Protein AF-J9AW78-F1 (afdb_monomer)

Radius of gyration: 24.23 Å; Cα contacts (8 Å, |Δi|>4): 377; chains: 1; bounding box: 63×55×67 Å

Mean predicted aligned error: 12.78 Å

Nearest PDB structures (foldseek):
  8e0m-assembly1_C  TM=5.587E-01  e=1.098E+00  synthetic construct

pLDDT: mean 70.56, std 17.16, range [26.53, 95.38]

Structure (mmCIF, N/CA/C/O backbone):
data_AF-J9AW78-F1
#
_entry.id   AF-J9AW78-F1
#
loop_
_atom_site.group_PDB
_atom_site.id
_atom_site.type_symbol
_atom_site.label_atom_id
_atom_site.label_alt_id
_atom_site.label_comp_id
_atom_site.label_asym_id
_atom_site.label_entity_id
_atom_site.label_seq_id
_atom_site.pdbx_PDB_ins_code
_atom_site.Cartn_x
_atom_site.Cartn_y
_atom_site.Cartn_z
_atom_site.occupancy
_atom_site.B_iso_or_equiv
_atom_site.auth_seq_id
_atom_site.auth_comp_id
_atom_site.auth_asym_id
_atom_site.auth_atom_id
_atom_site.pdbx_PDB_model_num
ATOM 1 N N . MET A 1 1 ? -1.079 -23.907 28.265 1.00 45.50 1 MET A N 1
ATOM 2 C CA . MET A 1 1 ? -1.602 -24.043 29.647 1.00 45.50 1 MET A CA 1
ATOM 3 C C . MET A 1 1 ? -1.549 -22.721 30.406 1.00 45.50 1 MET A C 1
ATOM 5 O O . MET A 1 1 ? -2.597 -22.287 30.854 1.00 45.50 1 MET A O 1
ATOM 9 N N . LEU A 1 2 ? -0.394 -22.040 30.472 1.00 45.00 2 LEU A N 1
ATOM 10 C CA . LEU A 1 2 ? -0.249 -20.751 31.170 1.00 45.00 2 LEU A CA 1
ATOM 11 C C . LEU A 1 2 ? -1.155 -19.634 30.606 1.00 45.00 2 LEU A C 1
ATOM 13 O O . LEU A 1 2 ? -1.855 -18.984 31.367 1.00 45.00 2 LEU A O 1
ATOM 17 N N . LEU A 1 3 ? -1.219 -19.468 29.276 1.00 50.38 3 LEU A N 1
ATOM 18 C CA . LEU A 1 3 ? -2.076 -18.460 28.624 1.00 50.38 3 LEU A CA 1
ATOM 19 C C . LEU A 1 3 ? -3.571 -18.692 28.917 1.00 50.38 3 LEU A C 1
ATOM 21 O O . LEU A 1 3 ? -4.288 -17.773 29.291 1.00 50.38 3 LEU A O 1
ATOM 25 N N . LYS A 1 4 ? -4.015 -19.957 28.843 1.00 50.75 4 LYS A N 1
ATOM 26 C CA . LYS A 1 4 ? -5.368 -20.379 29.244 1.00 50.75 4 LYS A CA 1
ATOM 27 C C . LYS A 1 4 ? -5.650 -20.073 30.718 1.00 50.75 4 LYS A C 1
ATOM 29 O O . LYS A 1 4 ? -6.736 -19.601 31.017 1.00 50.75 4 LYS A O 1
ATOM 34 N N . ALA A 1 5 ? -4.681 -20.287 31.609 1.00 50.22 5 ALA A N 1
ATOM 35 C CA . ALA A 1 5 ? -4.816 -19.973 33.031 1.00 50.22 5 ALA A CA 1
ATOM 36 C C . ALA A 1 5 ? -4.872 -18.456 33.296 1.00 50.22 5 ALA A C 1
ATOM 38 O O . ALA A 1 5 ? -5.661 -18.015 34.120 1.00 50.22 5 ALA A O 1
ATOM 39 N N . VAL A 1 6 ? -4.104 -17.634 32.573 1.00 55.19 6 VAL A N 1
ATOM 40 C CA . VAL A 1 6 ? -4.175 -16.159 32.666 1.00 55.19 6 VAL A CA 1
ATOM 41 C C . VAL A 1 6 ? -5.542 -15.639 32.194 1.00 55.19 6 VAL A C 1
ATOM 43 O O . VAL A 1 6 ? -6.128 -14.766 32.822 1.00 55.19 6 VAL A O 1
ATOM 46 N N . VAL A 1 7 ? -6.098 -16.229 31.135 1.00 54.81 7 VAL A N 1
ATOM 47 C CA . VAL A 1 7 ? -7.419 -15.890 30.563 1.00 54.81 7 VAL A CA 1
ATOM 48 C C . VAL A 1 7 ? -8.592 -16.374 31.415 1.00 54.81 7 VAL A C 1
ATOM 50 O O . VAL A 1 7 ? -9.668 -15.775 31.388 1.00 54.81 7 VAL A O 1
ATOM 53 N N . GLN A 1 8 ? -8.400 -17.474 32.143 1.00 55.12 8 GLN A N 1
ATOM 54 C CA . GLN A 1 8 ? -9.355 -17.991 33.123 1.00 55.12 8 GLN A CA 1
ATOM 55 C C . GLN A 1 8 ? -9.363 -17.178 34.429 1.00 55.12 8 GLN A C 1
ATOM 57 O O . GLN A 1 8 ? -10.329 -17.289 35.169 1.00 55.12 8 GLN A O 1
ATOM 62 N N . ASN A 1 9 ? -8.342 -16.352 34.683 1.00 55.16 9 ASN A N 1
ATOM 63 C CA . ASN A 1 9 ? -8.192 -15.531 35.892 1.00 55.16 9 ASN A CA 1
ATOM 64 C C . ASN A 1 9 ? -8.525 -14.043 35.648 1.00 55.16 9 ASN A C 1
ATOM 66 O O . ASN A 1 9 ? -7.750 -13.170 36.031 1.00 55.16 9 ASN A O 1
ATOM 70 N N . ASP A 1 10 ? -9.629 -13.742 34.957 1.00 68.00 10 ASP A N 1
ATOM 71 C CA . ASP A 1 10 ? -10.183 -12.381 34.788 1.00 68.00 10 ASP A CA 1
ATOM 72 C C . ASP A 1 10 ? -9.231 -11.313 34.203 1.00 68.00 10 ASP A C 1
ATOM 74 O O . ASP A 1 10 ? -9.549 -10.128 34.170 1.00 68.00 10 ASP A O 1
ATOM 78 N N . PHE A 1 11 ? -8.069 -11.695 33.663 1.00 69.50 11 PHE A N 1
ATOM 79 C CA . PHE A 1 11 ? -7.078 -10.748 33.139 1.00 69.50 11 PHE A CA 1
ATOM 80 C C . PHE A 1 11 ? -7.622 -9.907 31.976 1.00 69.50 11 PHE A C 1
ATOM 82 O O . PHE A 1 11 ? -7.305 -8.727 31.842 1.00 69.50 11 PHE A O 1
ATOM 89 N N . ILE A 1 12 ? -8.488 -10.505 31.154 1.00 68.69 12 ILE A N 1
ATOM 90 C CA . ILE A 1 12 ? -9.188 -9.804 30.073 1.00 68.69 12 ILE A CA 1
ATOM 91 C C . ILE A 1 12 ? -10.171 -8.773 30.643 1.00 68.69 12 ILE A C 1
ATOM 93 O O . ILE A 1 12 ? -10.297 -7.685 30.088 1.00 68.69 12 ILE A O 1
ATOM 97 N N . ASP A 1 13 ? -10.842 -9.092 31.749 1.00 70.25 13 ASP A N 1
ATOM 98 C CA . ASP A 1 13 ? -11.764 -8.184 32.432 1.00 70.25 13 ASP A CA 1
ATOM 99 C C . ASP A 1 13 ? -11.014 -7.033 33.106 1.00 70.25 13 ASP A C 1
ATOM 101 O O . ASP A 1 13 ? -11.439 -5.886 33.003 1.00 70.25 13 ASP A O 1
ATOM 105 N N . ILE A 1 14 ? -9.840 -7.302 33.682 1.00 68.75 14 ILE A N 1
ATOM 106 C CA . ILE A 1 14 ? -8.939 -6.274 34.220 1.00 68.75 14 ILE A CA 1
ATOM 107 C C . ILE A 1 14 ? -8.438 -5.352 33.102 1.00 68.75 14 ILE A C 1
ATOM 109 O O . ILE A 1 14 ? -8.438 -4.134 33.270 1.00 68.75 14 ILE A O 1
ATOM 113 N N . LEU A 1 15 ? -8.042 -5.901 31.949 1.00 69.75 15 LEU A N 1
ATOM 114 C CA . LEU A 1 15 ? -7.627 -5.106 30.790 1.00 69.75 15 LEU A CA 1
ATOM 115 C C . LEU A 1 15 ? -8.783 -4.267 30.233 1.00 69.75 15 LEU A C 1
ATOM 117 O O . LEU A 1 15 ? -8.595 -3.081 29.974 1.00 69.75 15 LEU A O 1
ATOM 121 N N . ALA A 1 16 ? -9.975 -4.847 30.085 1.00 67.56 16 ALA A N 1
ATOM 122 C CA . ALA A 1 16 ? -11.159 -4.136 29.607 1.00 67.56 16 ALA A CA 1
ATOM 123 C C . ALA A 1 16 ? -11.592 -3.029 30.583 1.00 67.56 16 ALA A C 1
ATOM 125 O O . ALA A 1 16 ? -11.888 -1.914 30.154 1.00 67.56 16 ALA A O 1
ATOM 126 N N . ALA A 1 17 ? -11.553 -3.297 31.890 1.00 69.19 17 ALA A N 1
ATOM 127 C CA . ALA A 1 17 ? -11.810 -2.303 32.925 1.00 69.19 17 ALA A CA 1
ATOM 128 C C . ALA A 1 17 ? -10.751 -1.194 32.910 1.00 69.19 17 ALA A C 1
ATOM 130 O O . ALA A 1 17 ? -11.101 -0.023 32.983 1.00 69.19 17 ALA A O 1
ATOM 131 N N . LEU A 1 18 ? -9.467 -1.525 32.745 1.00 69.81 18 LEU A N 1
ATOM 132 C CA . LEU A 1 18 ? -8.397 -0.530 32.636 1.00 69.81 18 LEU A CA 1
ATOM 133 C C . LEU A 1 18 ? -8.568 0.344 31.388 1.00 69.81 18 LEU A C 1
ATOM 135 O O . LEU A 1 18 ? -8.348 1.554 31.459 1.00 69.81 18 LEU A O 1
ATOM 139 N N . ILE A 1 19 ? -9.014 -0.244 30.273 1.00 69.44 19 ILE A N 1
ATOM 140 C CA . ILE A 1 19 ? -9.342 0.496 29.053 1.00 69.44 19 ILE A CA 1
ATOM 141 C C . ILE A 1 19 ? -10.510 1.448 29.311 1.00 69.44 19 ILE A C 1
ATOM 143 O O . ILE A 1 19 ? -10.367 2.641 29.059 1.00 69.44 19 ILE A O 1
ATOM 147 N N . SER A 1 20 ? -11.607 0.944 29.881 1.00 68.38 20 SER A N 1
ATOM 148 C CA . SER A 1 20 ? -12.806 1.725 30.212 1.00 68.38 20 SER A CA 1
ATOM 149 C C . SER A 1 20 ? -12.558 2.804 31.268 1.00 68.38 20 SER A C 1
ATOM 151 O O . SER A 1 20 ? -13.191 3.851 31.231 1.00 68.38 20 SER A O 1
ATOM 153 N N . CYS A 1 21 ? -11.664 2.583 32.227 1.00 64.69 21 CYS A N 1
ATOM 154 C CA . CYS A 1 21 ? -11.335 3.584 33.238 1.00 64.69 21 CYS A CA 1
ATOM 155 C C . CYS A 1 21 ? -10.505 4.728 32.647 1.00 64.69 21 CYS A C 1
ATOM 157 O O . CYS A 1 21 ? -10.594 5.847 33.136 1.00 64.69 21 CYS A O 1
ATOM 159 N N . ALA A 1 22 ? -9.724 4.470 31.595 1.00 61.34 22 ALA A N 1
ATOM 160 C CA . ALA A 1 22 ? -8.860 5.457 30.948 1.00 61.34 22 ALA A CA 1
ATOM 161 C C . ALA A 1 22 ? -9.561 6.292 29.851 1.00 61.34 22 ALA A C 1
ATOM 163 O O . ALA A 1 22 ? -8.958 7.227 29.307 1.00 61.34 22 ALA A O 1
ATOM 164 N N . THR A 1 23 ? -10.823 5.987 29.520 1.00 59.28 23 THR A N 1
ATOM 165 C CA . THR A 1 23 ? -11.637 6.768 28.569 1.00 59.28 23 THR A CA 1
ATOM 166 C C . THR A 1 23 ? -12.188 8.056 29.178 1.00 59.28 23 THR A C 1
ATOM 168 O O . THR A 1 23 ? -12.329 9.054 28.471 1.00 59.28 23 THR A O 1
ATOM 171 N N . ASN A 1 24 ? -12.432 8.068 30.491 1.00 53.16 24 ASN A N 1
ATOM 172 C CA . ASN A 1 24 ? -13.027 9.190 31.214 1.00 53.16 24 ASN A CA 1
ATOM 173 C C . ASN A 1 24 ? -11.968 10.206 31.673 1.00 53.16 24 ASN A C 1
ATOM 175 O O . ASN A 1 24 ? -11.514 10.172 32.813 1.00 53.16 24 ASN A O 1
ATOM 179 N N . GLY A 1 25 ? -11.611 11.148 30.797 1.00 51.78 25 GLY A N 1
ATOM 180 C CA . GLY A 1 25 ? -10.872 12.362 31.180 1.00 51.78 25 GLY A CA 1
ATOM 181 C C . GLY A 1 25 ? -9.437 12.131 31.673 1.00 51.78 25 GLY A C 1
ATOM 182 O O . GLY A 1 25 ? -8.868 11.061 31.450 1.00 51.78 25 GLY A O 1
ATOM 183 N N . ASP A 1 26 ? -8.849 13.175 32.281 1.00 46.12 26 ASP A N 1
ATOM 184 C CA . ASP A 1 26 ? -7.460 13.285 32.775 1.00 46.12 26 ASP A CA 1
ATOM 185 C C . ASP A 1 26 ? -7.117 12.213 33.825 1.00 46.12 26 ASP A C 1
ATOM 187 O O . ASP A 1 26 ? -6.960 12.462 35.020 1.00 46.12 26 ASP A O 1
ATOM 191 N N . THR A 1 27 ? -7.023 10.969 33.383 1.00 42.56 27 THR A N 1
ATOM 192 C CA . THR A 1 27 ? -6.741 9.838 34.249 1.00 42.56 27 THR A CA 1
ATOM 193 C C . THR A 1 27 ? -5.252 9.794 34.573 1.00 42.56 27 THR A C 1
ATOM 195 O O . THR A 1 27 ? -4.377 9.840 33.705 1.00 42.56 27 THR A O 1
ATOM 198 N N . ILE A 1 28 ? -4.984 9.678 35.876 1.00 40.62 28 ILE A N 1
ATOM 199 C CA . ILE A 1 28 ? -3.673 9.645 36.553 1.00 40.62 28 ILE A CA 1
ATOM 200 C C . ILE A 1 28 ? -2.818 8.433 36.119 1.00 40.62 28 ILE A C 1
ATOM 202 O O . ILE A 1 28 ? -1.645 8.320 36.470 1.00 40.62 28 ILE A O 1
ATOM 206 N N . ILE A 1 29 ? -3.370 7.517 35.318 1.00 45.16 29 ILE A N 1
ATOM 207 C CA . ILE A 1 29 ? -2.625 6.387 34.765 1.00 45.16 29 ILE A CA 1
ATOM 208 C C . ILE A 1 29 ? -1.628 6.942 33.735 1.00 45.16 29 ILE A C 1
ATOM 210 O O . ILE A 1 29 ? -2.054 7.605 32.790 1.00 45.16 29 ILE A O 1
ATOM 214 N N . PRO A 1 30 ? -0.312 6.692 33.864 1.00 50.97 30 PRO A N 1
ATOM 215 C CA . PRO A 1 30 ? 0.644 7.134 32.861 1.00 50.97 30 PRO A CA 1
ATOM 216 C C . PRO A 1 30 ? 0.290 6.493 31.516 1.00 50.97 30 PRO A C 1
ATOM 218 O O . PRO A 1 30 ? 0.079 5.279 31.457 1.00 50.97 30 PRO A O 1
ATOM 221 N N . SER A 1 31 ? 0.267 7.289 30.440 1.00 58.53 31 SER A N 1
ATOM 222 C CA . SER A 1 31 ? 0.017 6.847 29.052 1.00 58.53 31 SER A CA 1
ATOM 223 C C . SER A 1 31 ? 0.731 5.541 28.711 1.00 58.53 31 SER A C 1
ATOM 225 O O . SER A 1 31 ? 0.187 4.663 28.054 1.00 58.53 31 SER A O 1
ATOM 227 N N . ARG A 1 32 ? 1.940 5.364 29.248 1.00 63.22 32 ARG A N 1
ATOM 228 C CA . ARG A 1 32 ? 2.758 4.166 29.089 1.00 63.22 32 ARG A CA 1
ATOM 229 C C . ARG A 1 32 ? 2.094 2.884 29.599 1.00 63.22 32 ARG A C 1
ATOM 231 O O . ARG A 1 32 ? 2.231 1.858 28.943 1.00 63.22 32 ARG A O 1
ATOM 238 N N . THR A 1 33 ? 1.415 2.903 30.744 1.00 67.62 33 THR A N 1
ATOM 239 C CA . THR A 1 33 ? 0.732 1.716 31.291 1.00 67.62 33 THR A CA 1
ATOM 240 C C . THR A 1 33 ? -0.483 1.362 30.442 1.00 67.62 33 THR A C 1
ATOM 242 O O . THR A 1 33 ? -0.681 0.196 30.114 1.00 67.62 33 THR A O 1
ATOM 245 N N . TYR A 1 34 ? -1.235 2.376 30.016 1.00 70.88 34 TYR A N 1
ATOM 246 C CA . TYR A 1 34 ? -2.377 2.216 29.122 1.00 70.88 34 TYR A CA 1
ATOM 247 C C . TYR A 1 34 ? -1.969 1.670 27.742 1.00 70.88 34 TYR A C 1
ATOM 249 O O . TYR A 1 34 ? -2.485 0.647 27.298 1.00 70.88 34 TYR A O 1
ATOM 257 N N . CYS A 1 35 ? -0.963 2.267 27.098 1.00 69.25 35 CYS A N 1
ATOM 258 C CA . CYS A 1 35 ? -0.454 1.794 25.809 1.00 69.25 35 CYS A CA 1
ATOM 259 C C . CYS A 1 35 ? 0.172 0.395 25.906 1.00 69.25 35 CYS A C 1
ATOM 261 O O . CYS A 1 35 ? 0.010 -0.410 24.993 1.00 69.25 35 CYS A O 1
ATOM 263 N N . LYS A 1 36 ? 0.846 0.066 27.019 1.00 70.56 36 LYS A N 1
ATOM 264 C CA . LYS A 1 36 ? 1.327 -1.302 27.274 1.00 70.56 36 LYS A CA 1
ATOM 265 C C . LYS A 1 36 ? 0.174 -2.292 27.403 1.00 70.56 36 LYS A C 1
ATOM 267 O O . LYS A 1 36 ? 0.275 -3.385 26.855 1.00 70.56 36 LYS A O 1
ATOM 272 N N . ALA A 1 37 ? -0.904 -1.922 28.093 1.00 73.38 37 ALA A N 1
ATOM 273 C CA . ALA A 1 37 ? -2.090 -2.763 28.213 1.00 73.38 37 ALA A CA 1
ATOM 274 C C . ALA A 1 37 ? -2.723 -3.036 26.840 1.00 73.38 37 ALA A C 1
ATOM 276 O O . ALA A 1 37 ? -2.979 -4.193 26.515 1.00 73.38 37 ALA A O 1
ATOM 277 N N . LEU A 1 38 ? -2.877 -2.003 26.003 1.00 72.81 38 LEU A N 1
ATOM 278 C CA . LEU A 1 38 ? -3.367 -2.142 24.626 1.00 72.81 38 LEU A CA 1
ATOM 279 C C . LEU A 1 38 ? -2.448 -3.012 23.758 1.00 72.81 38 LEU A C 1
ATOM 281 O O . LEU A 1 38 ? -2.924 -3.932 23.100 1.00 72.81 38 LEU A O 1
ATOM 285 N N . SER A 1 39 ? -1.130 -2.787 23.810 1.00 73.19 39 SER A N 1
ATOM 286 C CA . SER A 1 39 ? -0.155 -3.612 23.079 1.00 73.19 39 SER A CA 1
ATOM 287 C C . SER A 1 39 ? -0.230 -5.079 23.500 1.00 73.19 39 SER A C 1
ATOM 289 O O . SER A 1 39 ? -0.305 -5.962 22.650 1.00 73.19 39 SER A O 1
ATOM 291 N N . THR A 1 40 ? -0.277 -5.333 24.812 1.00 76.69 40 THR A N 1
ATOM 292 C CA . THR A 1 40 ? -0.365 -6.689 25.372 1.00 76.69 40 THR A CA 1
ATOM 293 C C . THR A 1 40 ? -1.674 -7.362 24.962 1.00 76.69 40 THR A C 1
ATOM 295 O O . THR A 1 40 ? -1.671 -8.533 24.594 1.00 76.69 40 THR A O 1
ATOM 298 N N . LEU A 1 41 ? -2.795 -6.633 24.980 1.00 79.06 41 LEU A N 1
ATOM 299 C CA . LEU A 1 41 ? -4.081 -7.142 24.502 1.00 79.06 41 LEU A CA 1
ATOM 300 C C . LEU A 1 41 ? -4.010 -7.509 23.014 1.00 79.06 41 LEU A C 1
ATOM 302 O O . LEU A 1 41 ? -4.431 -8.601 22.638 1.00 79.06 41 LEU A O 1
ATOM 306 N N . GLY A 1 42 ? -3.436 -6.632 22.185 1.00 75.12 42 GLY A N 1
ATOM 307 C CA . GLY A 1 42 ? -3.235 -6.891 20.761 1.00 75.12 42 GLY A CA 1
ATOM 308 C C . GLY A 1 42 ? -2.388 -8.140 20.500 1.00 75.12 42 GLY A C 1
ATOM 309 O O . GLY A 1 42 ? -2.747 -8.952 19.654 1.00 75.12 42 GLY A O 1
ATOM 310 N N . GLU A 1 43 ? -1.301 -8.337 21.247 1.00 78.62 43 GLU A N 1
ATOM 311 C CA . GLU A 1 43 ? -0.456 -9.539 21.161 1.00 78.62 43 GLU A CA 1
ATOM 312 C C . GLU A 1 43 ? -1.178 -10.807 21.638 1.00 78.62 43 GLU A C 1
ATOM 314 O O . GLU A 1 43 ? -1.099 -11.855 21.002 1.00 78.62 43 GLU A O 1
ATOM 319 N N . LEU A 1 44 ? -1.937 -10.735 22.732 1.00 77.12 44 LEU A N 1
ATOM 320 C CA . LEU A 1 44 ? -2.693 -11.886 23.236 1.00 77.12 44 LEU A CA 1
ATOM 321 C C . LEU A 1 44 ? -3.749 -12.362 22.236 1.00 77.12 44 LEU A C 1
ATOM 323 O O . LEU A 1 44 ? -3.928 -13.565 22.040 1.00 77.12 44 LEU A O 1
ATOM 327 N N . VAL A 1 45 ? -4.425 -11.415 21.591 1.00 76.62 45 VAL A N 1
ATOM 328 C CA . VAL A 1 45 ? -5.475 -11.679 20.604 1.00 76.62 45 VAL A CA 1
ATOM 329 C C . VAL A 1 45 ? -4.910 -12.224 19.286 1.00 76.62 45 VAL A C 1
ATOM 331 O O . VAL A 1 45 ? -5.601 -12.972 18.591 1.00 76.62 45 VAL A O 1
ATOM 334 N N . THR A 1 46 ? -3.659 -11.910 18.938 1.00 74.88 46 THR A N 1
ATOM 335 C CA . THR A 1 46 ? -2.991 -12.517 17.773 1.00 74.88 46 THR A CA 1
ATOM 336 C C . THR A 1 46 ? -2.431 -13.909 18.071 1.00 74.88 46 THR A C 1
ATOM 338 O O . THR A 1 46 ? -2.381 -14.742 17.165 1.00 74.88 46 THR A O 1
ATOM 341 N N . ILE A 1 47 ? -2.047 -14.189 19.321 1.00 78.94 47 ILE A N 1
ATOM 342 C CA . ILE A 1 47 ? -1.518 -15.498 19.739 1.00 78.94 47 ILE A CA 1
ATOM 343 C C . ILE A 1 47 ? -2.630 -16.547 19.885 1.00 78.94 47 ILE A C 1
ATOM 345 O O . ILE A 1 47 ? -2.428 -17.701 19.501 1.00 78.94 47 ILE A O 1
ATOM 349 N N . ASP A 1 48 ? -3.792 -16.184 20.440 1.00 74.75 48 ASP A N 1
ATOM 350 C CA . ASP A 1 48 ? -4.853 -17.143 20.772 1.00 74.75 48 ASP A CA 1
ATOM 351 C C . ASP A 1 48 ? -6.238 -16.689 20.272 1.00 74.75 48 ASP A C 1
ATOM 353 O O . ASP A 1 48 ? -6.832 -15.715 20.740 1.00 74.75 48 ASP A O 1
ATOM 357 N N . LYS A 1 49 ? -6.795 -17.464 19.333 1.00 73.12 49 LYS A N 1
ATOM 358 C CA . LYS A 1 49 ? -8.108 -17.203 18.721 1.00 73.12 49 LYS A CA 1
ATOM 359 C C . LYS A 1 49 ? -9.277 -17.329 19.700 1.00 73.12 49 LYS A C 1
ATOM 361 O O . LYS A 1 49 ? -10.311 -16.691 19.502 1.00 73.12 49 LYS A O 1
ATOM 366 N N . PHE A 1 50 ? -9.155 -18.151 20.741 1.00 72.75 50 PHE A N 1
ATOM 367 C CA . PHE A 1 50 ? -10.201 -18.291 21.753 1.00 72.75 50 PHE A CA 1
ATOM 368 C C . PHE A 1 50 ? -10.285 -17.025 22.613 1.00 72.75 50 PHE A C 1
ATOM 370 O O . PHE A 1 50 ? -11.385 -16.547 22.892 1.00 72.75 50 PHE A O 1
ATOM 377 N N . ILE A 1 51 ? -9.135 -16.435 22.962 1.00 73.75 51 ILE A N 1
ATOM 378 C CA . ILE A 1 51 ? -9.060 -15.116 23.615 1.00 73.75 51 ILE A CA 1
ATOM 379 C C . ILE A 1 51 ? -9.698 -14.055 22.722 1.00 73.75 51 ILE A C 1
ATOM 381 O O . ILE A 1 51 ? -10.568 -13.315 23.183 1.00 73.75 51 ILE A O 1
ATOM 385 N N . ALA A 1 52 ? -9.292 -14.023 21.449 1.00 74.75 52 ALA A N 1
ATOM 386 C CA . ALA A 1 52 ? -9.827 -13.109 20.446 1.00 74.75 52 ALA A CA 1
ATOM 387 C C . ALA A 1 52 ? -11.358 -13.173 20.391 1.00 74.75 52 ALA A C 1
ATOM 389 O O . ALA A 1 52 ? -12.028 -12.154 20.529 1.00 74.75 52 ALA A O 1
ATOM 390 N N . SER A 1 53 ? -11.905 -14.387 20.286 1.00 71.75 53 SER A N 1
ATOM 391 C CA . SER A 1 53 ? -13.346 -14.626 20.173 1.00 71.75 53 SER A CA 1
ATOM 392 C C . SER A 1 53 ? -14.087 -14.234 21.454 1.00 71.75 53 SER A C 1
ATOM 394 O O . SER A 1 53 ? -15.093 -13.533 21.390 1.00 71.75 53 SER A O 1
ATOM 396 N N . LYS A 1 54 ? -13.572 -14.614 22.634 1.00 74.25 54 LYS A N 1
ATOM 397 C CA . LYS A 1 54 ? -14.180 -14.267 23.932 1.00 74.25 54 LYS A CA 1
ATOM 398 C C . LYS A 1 54 ? -14.188 -12.756 24.181 1.00 74.25 54 LYS A C 1
ATOM 400 O O . LYS A 1 54 ? -15.107 -12.254 24.823 1.00 74.25 54 LYS A O 1
ATOM 405 N N . PHE A 1 55 ? -13.165 -12.037 23.720 1.00 76.88 55 PHE A N 1
ATOM 406 C CA . PHE A 1 55 ? -13.126 -10.580 23.811 1.00 76.88 55 PHE A CA 1
ATOM 407 C C . PHE A 1 55 ? -14.097 -9.942 22.813 1.00 76.88 55 PHE A C 1
ATOM 409 O O . PHE A 1 55 ? -14.947 -9.149 23.219 1.00 76.88 55 PHE A O 1
ATOM 416 N N . PHE A 1 56 ? -14.003 -10.329 21.540 1.00 75.69 56 PHE A N 1
ATOM 417 C CA . PHE A 1 56 ? -14.730 -9.715 20.432 1.00 75.69 56 PHE A CA 1
ATOM 418 C C . PHE A 1 56 ? -16.243 -9.919 20.498 1.00 75.69 56 PHE A C 1
ATOM 420 O O . PHE A 1 56 ? -16.979 -8.964 20.307 1.00 75.69 56 PHE A O 1
ATOM 427 N N . PHE A 1 57 ? -16.712 -11.123 20.831 1.00 73.44 57 PHE A N 1
ATOM 428 C CA . PHE A 1 57 ? -18.146 -11.423 20.944 1.00 73.44 57 PHE A CA 1
ATOM 429 C C . PHE A 1 57 ? -18.748 -11.047 22.306 1.00 73.44 57 PHE A C 1
ATOM 431 O O . PHE A 1 57 ? -19.876 -11.415 22.623 1.00 73.44 57 PHE A O 1
ATOM 438 N N . SER A 1 58 ? -17.997 -10.328 23.142 1.00 75.31 58 SER A N 1
ATOM 439 C CA . SER A 1 58 ? -18.476 -9.826 24.429 1.00 75.31 58 SER A CA 1
ATOM 440 C C . SER A 1 58 ? -18.646 -8.314 24.397 1.00 75.31 58 SER A C 1
ATOM 442 O O . SER A 1 58 ? -18.051 -7.629 23.570 1.00 7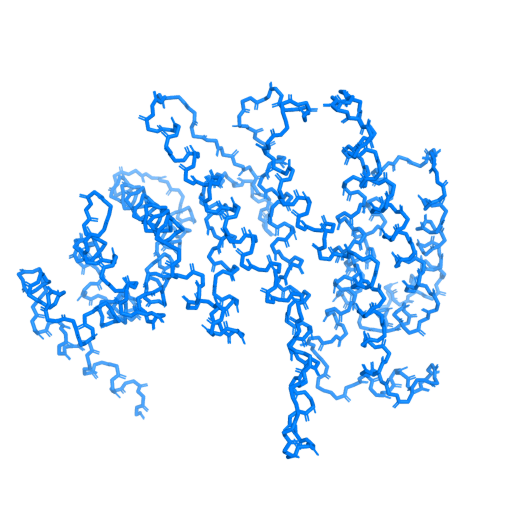5.31 58 SER A O 1
ATOM 444 N N . ASN A 1 59 ? -19.347 -7.762 25.390 1.00 75.69 59 ASN A N 1
ATOM 445 C CA . ASN A 1 59 ? -19.509 -6.310 25.523 1.00 75.69 59 ASN A CA 1
ATOM 446 C C . ASN A 1 59 ? -18.178 -5.544 25.695 1.00 75.69 59 ASN A C 1
ATOM 448 O O . ASN A 1 59 ? -18.152 -4.319 25.617 1.00 75.69 59 ASN A O 1
ATOM 452 N N . ARG A 1 60 ? -17.057 -6.249 25.902 1.00 78.50 60 ARG A N 1
ATOM 453 C CA . ARG A 1 60 ? -15.716 -5.666 26.040 1.00 78.50 60 ARG A CA 1
ATOM 454 C C . ARG A 1 60 ? -15.219 -5.007 24.755 1.00 78.50 60 ARG A C 1
ATOM 456 O O . ARG A 1 60 ? -14.457 -4.048 24.840 1.00 78.50 60 ARG A O 1
ATOM 463 N N . VAL A 1 61 ? -15.653 -5.480 23.582 1.00 78.12 61 VAL A N 1
ATOM 464 C CA . VAL A 1 61 ? -15.281 -4.846 22.308 1.00 78.12 61 VAL A CA 1
ATOM 465 C C . VAL A 1 61 ? -15.820 -3.416 22.228 1.00 78.12 61 VAL A C 1
ATOM 467 O O . VAL A 1 61 ? -15.107 -2.525 21.770 1.00 78.12 61 VAL A O 1
ATOM 470 N N . PHE A 1 62 ? -17.021 -3.173 22.768 1.00 78.94 62 PHE A N 1
ATOM 471 C CA . PHE A 1 62 ? -17.620 -1.841 22.820 1.00 78.94 62 PHE A CA 1
ATOM 472 C C . PHE A 1 62 ? -16.840 -0.900 23.734 1.00 78.94 62 PHE A C 1
ATOM 474 O O . PHE A 1 62 ? -16.679 0.254 23.379 1.00 78.94 62 PHE A O 1
ATOM 481 N N . ALA A 1 63 ? -16.241 -1.383 24.829 1.00 79.38 63 ALA A N 1
ATOM 482 C CA . ALA A 1 63 ? -15.382 -0.540 25.667 1.00 79.38 63 ALA A CA 1
ATOM 483 C C . ALA A 1 63 ? -14.163 0.004 24.897 1.00 79.38 63 ALA A C 1
ATOM 485 O O . ALA A 1 63 ? -13.739 1.137 25.117 1.00 79.38 63 ALA A O 1
ATOM 486 N N . LEU A 1 64 ? -13.604 -0.789 23.978 1.00 79.31 64 LEU A N 1
ATOM 487 C CA . LEU A 1 64 ? -12.482 -0.373 23.134 1.00 79.31 64 LEU A CA 1
ATOM 488 C C . LEU A 1 64 ? -12.932 0.585 22.015 1.00 79.31 64 LEU A C 1
ATOM 490 O O . LEU A 1 64 ? -12.217 1.528 21.675 1.00 79.31 64 LEU A O 1
ATOM 494 N N . LEU A 1 65 ? -14.137 0.369 21.490 1.00 77.00 65 LEU A N 1
ATOM 495 C CA . LEU A 1 65 ? -14.777 1.206 20.476 1.00 77.00 65 LEU A CA 1
ATOM 496 C C . LEU A 1 65 ? -15.180 2.577 21.048 1.00 77.00 65 LEU A C 1
ATOM 498 O O . LEU A 1 65 ? -14.808 3.607 20.488 1.00 77.00 65 LEU A O 1
ATOM 502 N N . ASP A 1 66 ? -15.824 2.602 22.213 1.00 78.75 66 ASP A N 1
ATOM 503 C CA . ASP A 1 66 ? -16.183 3.814 22.955 1.00 78.75 66 ASP A CA 1
ATOM 504 C C . ASP A 1 66 ? -14.934 4.612 23.334 1.00 78.75 66 ASP A C 1
ATOM 506 O O . ASP A 1 66 ? -14.887 5.830 23.148 1.00 78.75 66 ASP A O 1
ATOM 510 N N . ALA A 1 67 ? -13.879 3.928 23.798 1.00 79.38 67 ALA A N 1
ATOM 511 C CA . ALA A 1 67 ? -12.586 4.549 24.068 1.00 79.38 67 ALA A CA 1
ATOM 512 C C . ALA A 1 67 ? -12.036 5.281 22.848 1.00 79.38 67 ALA A C 1
ATOM 514 O O . ALA A 1 67 ? -11.625 6.441 22.950 1.00 79.38 67 ALA A O 1
ATOM 515 N N . TYR A 1 68 ? -12.047 4.609 21.696 1.00 77.88 68 TYR A N 1
ATOM 516 C CA . TYR A 1 68 ? -11.589 5.187 20.443 1.00 77.88 68 TYR A CA 1
ATOM 517 C C . TYR A 1 68 ? -12.433 6.402 20.045 1.00 77.88 68 TYR A C 1
ATOM 519 O O . TYR A 1 68 ? -11.875 7.459 19.743 1.00 77.88 68 TYR A O 1
ATOM 527 N N . CYS A 1 69 ? -13.760 6.298 20.105 1.00 76.75 69 CYS A N 1
ATOM 528 C CA . CYS A 1 69 ? -14.671 7.370 19.703 1.00 76.75 69 CYS A CA 1
ATOM 529 C C . CYS A 1 69 ? -14.553 8.607 20.606 1.00 76.75 69 CYS A C 1
ATOM 531 O O . CYS A 1 69 ? -14.506 9.736 20.120 1.00 76.75 69 CYS A O 1
ATOM 533 N N . ILE A 1 70 ? -14.445 8.420 21.924 1.00 78.38 70 ILE A N 1
ATOM 534 C CA . ILE A 1 70 ? -14.283 9.527 22.878 1.00 78.38 70 ILE A CA 1
ATOM 535 C C . ILE A 1 70 ? -12.932 10.221 22.670 1.00 78.38 70 ILE A C 1
ATOM 537 O O . ILE A 1 70 ? -12.868 11.452 22.584 1.00 78.38 70 ILE A O 1
ATOM 541 N N . LYS A 1 71 ? -11.845 9.447 22.570 1.00 75.94 71 LYS A N 1
ATOM 542 C CA . LYS A 1 71 ? -10.486 9.995 22.446 1.00 75.94 71 LYS A CA 1
ATOM 543 C C . LYS A 1 71 ? -10.269 10.674 21.094 1.00 75.94 71 LYS A C 1
ATOM 545 O O . LYS A 1 71 ? -9.710 11.768 21.072 1.00 75.94 71 LYS A O 1
ATOM 550 N N . SER A 1 72 ? -10.767 10.098 19.999 1.00 72.44 72 SER A N 1
ATOM 551 C CA . SER A 1 72 ? -10.687 10.705 18.660 1.00 72.44 72 SER A CA 1
ATOM 552 C C . SER A 1 72 ? -11.455 12.026 18.584 1.00 72.44 72 SER A C 1
ATOM 554 O O . SER A 1 72 ? -10.891 13.026 18.138 1.00 72.44 72 SER A O 1
ATOM 556 N N . LYS A 1 73 ? -12.688 12.084 19.109 1.00 77.00 73 LYS A N 1
ATOM 557 C CA . LYS A 1 73 ? -13.478 13.327 19.182 1.00 77.00 73 LYS A CA 1
ATOM 558 C C . LYS A 1 73 ? -12.812 14.378 20.071 1.00 77.00 73 LYS A C 1
ATOM 560 O O . LYS A 1 73 ? -12.727 15.540 19.680 1.00 77.00 73 LYS A O 1
ATOM 565 N N . SER A 1 74 ? -12.298 13.982 21.239 1.00 75.69 74 SER A N 1
ATOM 566 C CA . SER A 1 74 ? -11.561 14.878 22.146 1.00 75.69 74 SER A CA 1
ATOM 567 C C . SER A 1 74 ? -10.303 15.449 21.489 1.00 75.69 74 SER A C 1
ATOM 569 O O . SER A 1 74 ? -10.031 16.647 21.594 1.00 75.69 74 SER A O 1
ATOM 571 N N . MET A 1 75 ? -9.568 14.601 20.770 1.00 73.06 75 MET A N 1
ATOM 572 C CA . MET A 1 75 ? -8.392 14.988 20.007 1.00 73.06 75 MET A CA 1
ATOM 573 C C . MET A 1 75 ? -8.770 15.988 18.909 1.00 73.06 75 MET A C 1
ATOM 575 O O . MET A 1 75 ? -8.265 17.106 18.935 1.00 73.06 75 MET A O 1
ATOM 579 N N . ILE A 1 76 ? -9.697 15.652 18.005 1.00 70.50 76 ILE A N 1
ATOM 580 C CA . ILE A 1 76 ? -10.136 16.558 16.925 1.00 70.50 76 ILE A CA 1
ATOM 581 C C . ILE A 1 76 ? -10.600 17.902 17.489 1.00 70.50 76 ILE A C 1
ATOM 583 O O . ILE A 1 76 ? -10.213 18.952 16.981 1.00 70.50 76 ILE A O 1
ATOM 587 N N . TRP A 1 77 ? -11.389 17.886 18.564 1.00 73.50 77 TRP A N 1
ATOM 588 C CA . TRP A 1 77 ? -11.869 19.108 19.199 1.00 73.50 77 TRP A CA 1
ATOM 589 C C . TRP A 1 77 ? -10.729 19.985 19.732 1.00 73.50 77 TRP A C 1
ATOM 591 O O . TRP A 1 77 ? -10.757 21.199 19.533 1.00 73.50 77 TRP A O 1
ATOM 601 N N . ARG A 1 78 ? -9.703 19.390 20.360 1.00 68.88 78 ARG A N 1
ATOM 602 C CA . ARG A 1 78 ? -8.494 20.122 20.781 1.00 68.88 78 ARG A CA 1
ATOM 603 C C . ARG A 1 78 ? -7.764 20.723 19.580 1.00 68.88 78 ARG A C 1
ATOM 605 O O . ARG A 1 78 ? -7.481 21.916 19.583 1.00 68.88 78 ARG A O 1
ATOM 612 N N . PHE A 1 79 ? -7.560 19.931 18.529 1.00 65.56 79 PHE A N 1
ATOM 613 C CA . PHE A 1 79 ? -6.882 20.372 17.309 1.00 65.56 79 PHE A CA 1
ATOM 614 C C . PHE A 1 79 ? -7.628 21.488 16.552 1.00 65.56 79 PHE A C 1
ATOM 616 O O . PHE A 1 79 ? -6.983 22.332 15.940 1.00 65.56 79 PHE A O 1
ATOM 623 N N . LEU A 1 80 ? -8.965 21.515 16.581 1.00 68.50 80 LEU A N 1
ATOM 624 C CA . LEU A 1 80 ? -9.765 22.564 15.932 1.00 68.50 80 LEU A CA 1
ATOM 625 C C . LEU A 1 80 ? -9.833 23.868 16.740 1.00 68.50 80 LEU A C 1
ATOM 627 O O . LEU A 1 80 ? -10.068 24.929 16.164 1.00 68.50 80 LEU A O 1
ATOM 631 N N . LYS A 1 81 ? -9.683 23.801 18.068 1.00 66.19 81 LYS A N 1
ATOM 632 C CA . LYS A 1 81 ? -9.852 24.954 18.966 1.00 66.19 81 LYS A CA 1
ATOM 633 C C . LYS A 1 81 ? -8.550 25.719 19.216 1.00 66.19 81 LYS A C 1
ATOM 635 O O . LYS A 1 81 ? -8.592 26.918 19.484 1.00 66.19 81 LYS A O 1
ATOM 640 N N . GLU A 1 82 ? -7.409 25.045 19.138 1.00 56.44 82 GLU A N 1
ATOM 641 C CA . GLU A 1 82 ? -6.090 25.635 19.364 1.00 56.44 82 GLU A CA 1
ATOM 642 C C . GLU A 1 82 ? -5.455 26.038 18.022 1.00 56.44 82 GLU A C 1
ATOM 644 O O . GLU A 1 82 ? -4.891 25.213 17.311 1.00 56.44 82 GLU A O 1
ATOM 649 N N . SER A 1 83 ? -5.547 27.326 17.661 1.00 44.31 83 SER A N 1
ATOM 650 C CA . SER A 1 83 ? -4.899 27.892 16.459 1.00 44.31 83 SER A CA 1
ATOM 651 C C . SER A 1 83 ? -3.365 27.859 16.521 1.00 44.31 83 SER A C 1
ATOM 653 O O . SER A 1 83 ? -2.699 27.889 15.489 1.00 44.31 83 SER A O 1
ATOM 655 N N . HIS A 1 84 ? -2.809 27.747 17.727 1.00 45.84 84 HIS A N 1
ATOM 656 C CA . HIS A 1 84 ? -1.423 27.394 17.999 1.00 45.84 84 HIS A CA 1
ATOM 657 C C . HIS A 1 84 ? -1.437 26.181 18.925 1.00 45.84 84 HIS A C 1
ATOM 659 O O . HIS A 1 84 ? -2.016 26.260 20.008 1.00 45.84 84 HIS A O 1
ATOM 665 N N . MET A 1 85 ? -0.816 25.071 18.509 1.00 44.94 85 MET A N 1
ATOM 666 C CA . MET A 1 85 ? -0.667 23.911 19.388 1.00 44.94 85 MET A CA 1
ATOM 667 C C . MET A 1 85 ? 0.039 24.363 20.671 1.00 44.94 85 MET A C 1
ATOM 669 O O . MET A 1 85 ? 1.109 24.979 20.594 1.00 44.94 85 MET A O 1
ATOM 673 N N . PRO A 1 86 ? -0.494 24.044 21.854 1.00 41.12 86 PRO A N 1
ATOM 674 C CA . PRO A 1 86 ? 0.292 24.140 23.056 1.00 41.12 86 PRO A CA 1
ATOM 675 C C . PRO A 1 86 ? 1.458 23.161 22.894 1.00 41.12 86 PRO A C 1
ATOM 677 O O . PRO A 1 86 ? 1.274 21.996 22.538 1.00 41.12 86 PRO A O 1
ATOM 680 N N . THR A 1 87 ? 2.664 23.625 23.200 1.00 45.81 87 THR A N 1
ATOM 681 C CA . THR A 1 87 ? 3.902 22.843 23.375 1.00 45.81 87 THR A CA 1
ATOM 682 C C . THR A 1 87 ? 3.808 21.852 24.548 1.00 45.81 87 THR A C 1
ATOM 684 O O . THR A 1 87 ? 4.795 21.536 25.207 1.00 45.81 87 THR A O 1
ATOM 687 N N . ASN A 1 88 ? 2.598 21.390 24.857 1.00 46.62 88 ASN A N 1
ATOM 688 C CA . ASN A 1 88 ? 2.246 20.634 26.034 1.00 46.62 88 ASN A CA 1
ATOM 689 C C . ASN A 1 88 ? 2.080 19.156 25.654 1.00 46.62 88 ASN A C 1
ATOM 691 O O . ASN A 1 88 ? 1.363 18.809 24.717 1.00 46.62 88 ASN A O 1
ATOM 695 N N . ASP A 1 89 ? 2.724 18.290 26.431 1.00 52.81 89 ASP A N 1
ATOM 696 C CA . ASP A 1 89 ? 2.847 16.828 26.283 1.00 52.81 89 ASP A CA 1
ATOM 697 C C . ASP A 1 89 ? 1.490 16.086 26.112 1.00 52.81 89 ASP A C 1
ATOM 699 O O . ASP A 1 89 ? 1.398 14.969 25.599 1.00 52.81 89 ASP A O 1
ATOM 703 N N . GLY A 1 90 ? 0.382 16.731 26.491 1.00 54.16 90 GLY A N 1
ATOM 704 C CA . GLY A 1 90 ? -0.961 16.149 26.497 1.00 54.16 90 GLY A CA 1
ATOM 705 C C . GLY A 1 90 ? -1.601 15.877 25.126 1.00 54.16 90 GLY A C 1
ATOM 706 O O . GLY A 1 90 ? -2.377 14.927 25.019 1.00 54.16 90 GLY A O 1
ATOM 707 N N . SER A 1 91 ? -1.325 16.661 24.078 1.00 52.00 91 SER A N 1
ATOM 708 C CA . SER A 1 91 ? -1.939 16.454 22.747 1.00 52.00 91 SER A CA 1
ATOM 709 C C . SER A 1 91 ? -1.339 15.243 22.015 1.00 52.00 91 SER A C 1
ATOM 711 O O . SER A 1 91 ? -2.077 14.422 21.468 1.00 52.00 91 SER A O 1
ATOM 713 N N . TYR A 1 92 ? -0.019 15.055 22.106 1.00 55.28 92 TYR A N 1
ATOM 714 C CA . TYR A 1 92 ? 0.703 13.878 21.588 1.00 55.28 92 TYR A CA 1
ATOM 715 C C . TYR A 1 92 ? 0.268 12.596 22.261 1.00 55.28 92 TYR A C 1
ATOM 717 O O . TYR A 1 92 ? 0.099 11.561 21.615 1.00 55.28 92 TYR A O 1
ATOM 725 N N . ARG A 1 93 ? 0.042 12.677 23.569 1.00 63.19 93 ARG A N 1
ATOM 726 C CA . ARG A 1 93 ? -0.465 11.563 24.350 1.00 63.19 93 ARG A CA 1
ATOM 727 C C . ARG A 1 93 ? -1.813 11.067 23.822 1.00 63.19 93 ARG A C 1
ATOM 729 O O . ARG A 1 93 ? -1.959 9.870 23.598 1.00 63.19 93 ARG A O 1
ATOM 736 N N . LEU A 1 94 ? -2.766 11.968 23.575 1.00 65.69 94 LEU A N 1
ATOM 737 C CA . LEU A 1 94 ? -4.075 11.613 23.010 1.00 65.69 94 LEU A CA 1
ATOM 738 C C . LEU A 1 94 ? -3.963 10.982 21.622 1.00 65.69 94 LEU A C 1
ATOM 740 O O . LEU A 1 94 ? -4.669 10.016 21.339 1.00 65.69 94 LEU A O 1
ATOM 744 N N . LEU A 1 95 ? -3.057 11.485 20.783 1.00 65.50 95 LEU A N 1
ATOM 745 C CA . LEU A 1 95 ? -2.799 10.910 19.468 1.00 65.50 95 LEU A CA 1
ATOM 746 C C . LEU A 1 95 ? -2.301 9.463 19.569 1.00 65.50 95 LEU A C 1
ATOM 748 O O . LEU A 1 95 ? -2.874 8.568 18.950 1.00 65.50 95 LEU A O 1
ATOM 752 N N . ILE A 1 96 ? -1.267 9.224 20.379 1.00 67.25 96 ILE A N 1
ATOM 753 C CA . ILE A 1 96 ? -0.698 7.885 20.591 1.00 67.25 96 ILE A CA 1
ATOM 754 C C . ILE A 1 96 ? -1.764 6.933 21.145 1.00 67.25 96 ILE A C 1
ATOM 756 O O . ILE A 1 96 ? -1.871 5.796 20.687 1.00 67.25 96 ILE A O 1
ATOM 760 N N . GLU A 1 97 ? -2.577 7.395 22.097 1.00 71.31 97 GLU A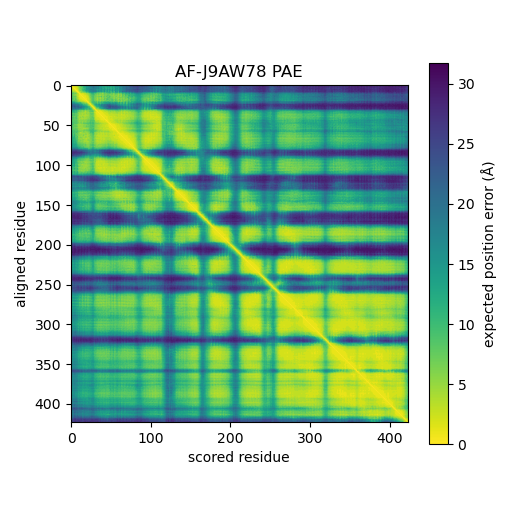 N 1
ATOM 761 C CA . GLU A 1 97 ? -3.689 6.620 22.652 1.00 71.31 97 GLU A CA 1
ATOM 762 C C . GLU A 1 97 ? -4.715 6.245 21.563 1.00 71.31 97 GLU A C 1
ATOM 764 O O . GLU A 1 97 ? -5.086 5.075 21.467 1.00 71.31 97 GLU A O 1
ATOM 769 N N . CYS A 1 98 ? -5.111 7.183 20.692 1.00 71.44 98 CYS A N 1
ATOM 770 C CA . CYS A 1 98 ? -6.030 6.920 19.573 1.00 71.44 98 CYS A CA 1
ATOM 771 C C . CYS A 1 98 ? -5.464 5.904 18.573 1.00 71.44 98 CYS A C 1
ATOM 773 O O . CYS A 1 98 ? -6.181 5.008 18.120 1.00 71.44 98 CYS A O 1
ATOM 775 N N . VAL A 1 99 ? -4.178 6.032 18.240 1.00 69.50 99 VAL A N 1
ATOM 776 C CA . VAL A 1 99 ? -3.480 5.129 17.318 1.00 69.50 99 VAL A CA 1
ATOM 777 C C . VAL A 1 99 ? -3.410 3.717 17.886 1.00 69.50 99 VAL A C 1
ATOM 779 O O . VAL A 1 99 ? -3.778 2.759 17.209 1.00 69.50 99 VAL A O 1
ATOM 782 N N . MET A 1 100 ? -2.997 3.582 19.147 1.00 72.31 100 MET A N 1
ATOM 783 C CA . MET A 1 100 ? -2.918 2.283 19.816 1.00 72.31 100 MET A CA 1
ATOM 784 C C . MET A 1 100 ? -4.294 1.635 19.952 1.00 72.31 100 MET A C 1
ATOM 786 O O . MET A 1 100 ? -4.421 0.432 19.723 1.00 72.31 100 MET A O 1
ATOM 790 N N . LEU A 1 101 ? -5.327 2.415 20.282 1.00 74.94 101 LEU A N 1
ATOM 791 C CA . LEU A 1 101 ? -6.704 1.935 20.365 1.00 74.94 101 LEU A CA 1
ATOM 792 C C . LEU A 1 101 ? -7.174 1.364 19.034 1.00 74.94 101 LEU A C 1
ATOM 794 O O . LEU A 1 101 ? -7.621 0.221 18.974 1.00 74.94 101 LEU A O 1
ATOM 798 N N . CYS A 1 102 ? -7.033 2.134 17.960 1.00 74.00 102 CYS A N 1
ATOM 799 C CA . CYS A 1 102 ? -7.542 1.706 16.672 1.00 74.00 102 CYS A CA 1
ATOM 800 C C . CYS A 1 102 ? -6.704 0.579 16.050 1.00 74.00 102 CYS A C 1
ATOM 802 O O . CYS A 1 102 ? -7.272 -0.366 15.510 1.00 74.00 102 CYS A O 1
ATOM 804 N N . SER A 1 103 ? -5.377 0.591 16.213 1.00 73.06 103 SER A N 1
ATOM 805 C CA . SER A 1 103 ? -4.534 -0.550 15.829 1.00 73.06 103 SER A CA 1
ATOM 806 C C . SER A 1 103 ? -4.916 -1.821 16.596 1.00 73.06 103 SER A C 1
ATOM 808 O O . SER A 1 103 ? -5.026 -2.891 16.002 1.00 73.06 103 SER A O 1
ATOM 810 N N . THR A 1 104 ? -5.179 -1.721 17.903 1.00 77.50 104 THR A N 1
ATOM 811 C CA . THR A 1 104 ? -5.619 -2.874 18.707 1.00 77.50 104 THR A CA 1
ATOM 812 C C . THR A 1 104 ? -6.991 -3.367 18.256 1.00 77.50 104 THR A C 1
ATOM 814 O O . THR A 1 104 ? -7.174 -4.573 18.108 1.00 77.50 104 THR A O 1
ATOM 817 N N . PHE A 1 105 ? -7.934 -2.459 17.977 1.00 78.50 105 PHE A N 1
ATOM 818 C CA . PHE A 1 105 ? -9.240 -2.808 17.414 1.00 78.50 105 PHE A CA 1
ATOM 819 C C . PHE A 1 105 ? -9.096 -3.584 16.102 1.00 78.50 105 PHE A C 1
ATOM 821 O O . PHE A 1 105 ? -9.631 -4.684 15.970 1.00 78.50 105 PHE A O 1
ATOM 828 N N . LEU A 1 106 ? -8.349 -3.026 15.145 1.00 74.56 106 LEU A N 1
ATOM 829 C CA . LEU A 1 106 ? -8.177 -3.621 13.824 1.00 74.56 106 LEU A CA 1
ATOM 830 C C . LEU A 1 106 ? -7.484 -4.978 13.908 1.00 74.56 106 LEU A C 1
ATOM 832 O O . LEU A 1 106 ? -7.977 -5.911 13.290 1.00 74.56 106 LEU A O 1
ATOM 836 N N . ARG A 1 107 ? -6.475 -5.144 14.774 1.00 76.56 107 ARG A N 1
ATOM 837 C CA . ARG A 1 107 ? -5.846 -6.450 15.039 1.00 76.56 107 ARG A CA 1
ATOM 838 C C . ARG A 1 107 ? -6.817 -7.479 15.612 1.00 76.56 107 ARG A C 1
ATOM 840 O O . ARG A 1 107 ? -6.732 -8.655 15.261 1.00 76.56 107 ARG A O 1
ATOM 847 N N . VAL A 1 108 ? -7.729 -7.067 16.499 1.00 77.31 108 VAL A N 1
ATOM 848 C CA . VAL A 1 108 ? -8.763 -7.959 17.054 1.00 77.31 108 VAL A CA 1
ATOM 849 C C . VAL A 1 108 ? -9.694 -8.435 15.945 1.00 77.31 108 VAL A C 1
ATOM 851 O O . VAL A 1 108 ? -9.911 -9.641 15.804 1.00 77.31 108 VAL A O 1
ATOM 854 N N . VAL A 1 109 ? -10.190 -7.507 15.124 1.00 74.69 109 VAL A N 1
ATOM 855 C CA . VAL A 1 109 ? -11.042 -7.838 13.974 1.00 74.69 109 VAL A CA 1
ATOM 856 C C . VAL A 1 109 ? -10.274 -8.695 12.968 1.00 74.69 109 VAL A C 1
ATOM 858 O O . VAL A 1 109 ? -10.780 -9.719 12.521 1.00 74.69 109 VAL A O 1
ATOM 861 N N . GLY A 1 110 ? -9.034 -8.329 12.649 1.00 71.56 110 GLY A N 1
ATOM 862 C CA . GLY A 1 110 ? -8.164 -9.002 11.694 1.00 71.56 110 GLY A CA 1
ATOM 863 C C . GLY A 1 110 ? -7.828 -10.436 12.102 1.00 71.56 110 GLY A C 1
ATOM 864 O O . GLY A 1 110 ? -7.923 -11.336 11.266 1.00 71.56 110 GLY A O 1
ATOM 865 N N . SER A 1 111 ? -7.514 -10.681 13.380 1.00 71.94 111 SER A N 1
ATOM 866 C CA . SER A 1 111 ? -7.238 -12.023 13.930 1.00 71.94 111 SER A CA 1
ATOM 867 C C . SER A 1 111 ? -8.411 -12.989 13.722 1.00 71.94 111 SER A C 1
ATOM 869 O O . SER A 1 111 ? -8.220 -14.163 13.389 1.00 71.94 111 SER A O 1
ATOM 871 N N . LEU A 1 112 ? -9.635 -12.479 13.848 1.00 68.94 112 LEU A N 1
ATOM 872 C CA . LEU A 1 112 ? -10.854 -13.259 13.659 1.00 68.94 112 LEU A CA 1
ATOM 873 C C . LEU A 1 112 ? -11.225 -13.368 12.177 1.00 68.94 112 LEU A C 1
ATOM 875 O O . LEU A 1 112 ? -11.528 -14.449 11.677 1.00 68.94 112 LEU A O 1
ATOM 879 N N . TYR A 1 113 ? -11.136 -12.272 11.436 1.00 62.91 113 TYR A N 1
ATOM 880 C CA . TYR A 1 113 ? -11.704 -12.194 10.099 1.00 62.91 113 TYR A CA 1
ATOM 881 C C . TYR A 1 113 ? -10.776 -12.722 8.991 1.00 62.91 113 TYR A C 1
ATOM 883 O O . TYR A 1 113 ? -11.242 -13.322 8.023 1.00 62.91 113 TYR A O 1
ATOM 891 N N . THR A 1 114 ? -9.451 -12.573 9.122 1.00 55.97 114 THR A N 1
ATOM 892 C CA . THR A 1 114 ? -8.518 -12.863 8.010 1.00 55.97 114 THR A CA 1
ATOM 893 C C . THR A 1 114 ? -8.078 -14.326 7.890 1.00 55.97 114 THR A C 1
ATOM 895 O O . THR A 1 114 ? -7.470 -14.692 6.884 1.00 55.97 114 THR A O 1
ATOM 898 N N . LYS A 1 115 ? -8.377 -15.207 8.858 1.00 50.03 115 LYS A N 1
ATOM 899 C CA . LYS A 1 115 ? -7.848 -16.592 8.854 1.00 50.03 115 LYS A CA 1
ATOM 900 C C . LYS A 1 115 ? -8.806 -17.675 9.340 1.00 50.03 115 LYS A C 1
ATOM 902 O O . LYS A 1 115 ? -8.353 -18.734 9.783 1.00 50.03 115 LYS A O 1
ATOM 907 N N . VAL A 1 116 ? -10.116 -17.464 9.231 1.00 44.19 116 VAL A N 1
ATOM 908 C CA . VAL A 1 116 ? -11.080 -18.503 9.608 1.00 44.19 116 VAL A CA 1
ATOM 909 C C . VAL A 1 116 ? -12.031 -18.843 8.472 1.00 44.19 116 VAL A C 1
ATOM 911 O O . VAL A 1 116 ? -13.214 -18.527 8.451 1.00 44.19 116 VAL A O 1
ATOM 914 N N . LYS A 1 117 ? -11.479 -19.605 7.531 1.00 42.50 117 LYS A N 1
ATOM 915 C CA . LYS A 1 117 ? -12.249 -20.555 6.736 1.00 42.50 117 LYS A CA 1
ATOM 916 C C . LYS A 1 117 ? -12.690 -21.680 7.699 1.00 42.50 117 LYS A C 1
ATOM 918 O O . LYS A 1 117 ? -11.943 -22.626 7.903 1.00 42.50 117 LYS A O 1
ATOM 923 N N . GLY A 1 118 ? -13.849 -21.541 8.352 1.00 44.50 118 GLY A N 1
ATOM 924 C CA . GLY A 1 118 ? -14.606 -22.681 8.907 1.00 44.50 118 GLY A CA 1
ATOM 925 C C . GLY A 1 118 ? -14.779 -22.846 10.430 1.00 44.50 118 GLY A C 1
ATOM 926 O O . GLY A 1 118 ? -15.660 -23.603 10.810 1.00 44.50 118 GLY A O 1
ATOM 927 N N . GLU A 1 119 ? -14.028 -22.172 11.312 1.00 43.09 119 GLU A N 1
ATOM 928 C CA . GLU A 1 119 ? -14.076 -22.443 12.776 1.00 43.09 119 GLU A CA 1
ATOM 929 C C . GLU A 1 119 ? -14.897 -21.449 13.632 1.00 43.09 119 GLU A C 1
ATOM 931 O O . GLU A 1 119 ? -15.372 -21.839 14.701 1.00 43.09 119 GLU A O 1
ATOM 936 N N . ILE A 1 120 ? -15.109 -20.194 13.200 1.00 47.78 120 ILE A N 1
ATOM 937 C CA . ILE A 1 120 ? -15.771 -19.161 14.036 1.00 47.78 120 ILE A CA 1
ATOM 938 C C . ILE A 1 120 ? -17.261 -19.451 14.260 1.00 47.78 120 ILE A C 1
ATOM 940 O O . ILE A 1 120 ? -17.788 -19.086 15.312 1.00 47.78 120 ILE A O 1
ATOM 944 N N . SER A 1 121 ? -17.902 -20.225 13.376 1.00 48.94 121 SER A N 1
ATOM 945 C CA . SER A 1 121 ? -19.288 -20.662 13.581 1.00 48.94 121 SER A CA 1
ATOM 946 C C . SER A 1 121 ? -19.469 -21.461 14.875 1.00 48.94 121 SER A C 1
ATOM 948 O O . SER A 1 121 ? -20.555 -21.467 15.437 1.00 48.94 121 SER A O 1
ATOM 950 N N . SER A 1 122 ? -18.420 -22.104 15.401 1.00 49.62 122 SER A N 1
ATOM 951 C CA . SER A 1 122 ? -18.513 -22.822 16.677 1.00 49.62 122 SER A CA 1
ATOM 952 C C . SER A 1 122 ? -18.396 -21.900 17.896 1.00 49.62 122 SER A C 1
ATOM 954 O O . SER A 1 122 ? -19.071 -22.130 18.896 1.00 49.62 122 SER A O 1
ATOM 956 N N . SER A 1 123 ? -17.581 -20.840 17.830 1.00 48.62 123 SER A N 1
ATOM 957 C CA . SER A 1 123 ? -17.379 -19.906 18.946 1.00 48.62 123 SER A CA 1
ATOM 958 C C . SER A 1 123 ? -18.486 -18.863 19.058 1.00 48.62 123 SER A C 1
ATOM 960 O O . SER A 1 123 ? -18.883 -18.530 20.168 1.00 48.62 123 SER A O 1
ATOM 962 N N . ALA A 1 124 ? -19.004 -18.369 17.935 1.00 51.38 124 ALA A N 1
ATOM 963 C CA . ALA A 1 124 ? -20.078 -17.381 17.905 1.00 51.38 124 ALA A CA 1
ATOM 964 C C . ALA A 1 124 ? -21.414 -17.921 18.423 1.00 51.38 124 ALA A C 1
ATOM 966 O O . ALA A 1 124 ? -22.108 -17.260 19.198 1.00 51.38 124 ALA A O 1
ATOM 967 N N . VAL A 1 125 ? -21.715 -19.178 18.080 1.00 53.28 125 VAL A N 1
ATOM 968 C CA . VAL A 1 125 ? -22.913 -19.887 18.540 1.00 53.28 125 VAL A CA 1
ATOM 969 C C . VAL A 1 125 ? -22.918 -20.044 20.066 1.00 53.28 125 VAL A C 1
ATOM 971 O O . VAL A 1 125 ? -23.977 -19.938 20.679 1.00 53.28 125 VAL A O 1
ATOM 974 N N . VAL A 1 126 ? -21.748 -20.198 20.707 1.00 53.94 126 VAL A N 1
ATOM 975 C CA . VAL A 1 126 ? -21.619 -20.223 22.182 1.00 53.94 126 VAL A CA 1
ATOM 976 C C . VAL A 1 126 ? -22.034 -18.889 22.820 1.00 53.94 126 VAL A C 1
ATOM 978 O O . VAL A 1 126 ? -22.509 -18.881 23.954 1.00 53.94 126 VAL A O 1
ATOM 981 N N . PHE A 1 127 ? -21.904 -17.773 22.098 1.00 51.12 127 PHE A N 1
ATOM 982 C CA . PHE A 1 127 ? -22.311 -16.437 22.550 1.00 51.12 127 PHE A CA 1
ATOM 983 C C . PHE A 1 127 ? -23.684 -15.999 22.008 1.00 51.12 127 PHE A C 1
ATOM 985 O O . PHE A 1 127 ? -24.076 -14.851 22.200 1.00 51.12 127 PHE A O 1
ATOM 992 N N . GLY A 1 128 ? -24.438 -16.899 21.362 1.00 54.53 128 GLY A N 1
ATOM 993 C CA . GLY A 1 128 ? -25.774 -16.607 20.832 1.00 54.53 128 GLY A CA 1
ATOM 994 C C . GLY A 1 128 ? -25.787 -15.757 19.557 1.00 54.53 128 GLY A C 1
ATOM 995 O O . GLY A 1 128 ? -26.850 -15.273 19.170 1.00 54.53 128 GLY A O 1
ATOM 996 N N . ILE A 1 129 ? -24.638 -15.578 18.897 1.00 56.62 129 ILE A N 1
ATOM 997 C CA . ILE A 1 129 ? -24.536 -14.867 17.619 1.00 56.62 129 ILE A CA 1
ATOM 998 C C . ILE A 1 129 ? -24.675 -15.898 16.499 1.00 56.62 129 ILE A C 1
ATOM 1000 O O . ILE A 1 129 ? -23.898 -16.845 16.396 1.00 56.62 129 ILE A O 1
ATOM 1004 N N . THR A 1 130 ? -25.727 -15.743 15.696 1.00 54.75 130 THR A N 1
ATOM 1005 C CA . THR A 1 130 ? -26.078 -16.666 14.607 1.00 54.75 130 THR A CA 1
ATOM 1006 C C . THR A 1 130 ? -25.501 -16.240 13.256 1.00 54.75 130 THR A C 1
ATOM 1008 O O . THR A 1 130 ? -25.390 -17.078 12.364 1.00 54.75 130 THR A O 1
ATOM 1011 N N . ASP A 1 131 ? -25.116 -14.966 13.115 1.00 64.00 131 ASP A N 1
ATOM 1012 C CA . ASP A 1 131 ? -24.515 -14.392 11.908 1.00 64.00 131 ASP A CA 1
ATOM 1013 C C . ASP A 1 131 ? -23.394 -13.396 12.268 1.00 64.00 131 ASP A C 1
ATOM 1015 O O . ASP A 1 131 ? -23.619 -12.211 12.537 1.00 64.00 131 ASP A O 1
ATOM 1019 N N . ASP A 1 132 ? -22.161 -13.898 12.277 1.00 65.25 132 ASP A N 1
ATOM 1020 C CA . ASP A 1 132 ? -20.960 -13.123 12.607 1.00 65.25 132 ASP A CA 1
ATOM 1021 C C . ASP A 1 132 ? -20.650 -12.026 11.591 1.00 65.25 132 ASP A C 1
ATOM 1023 O O . ASP A 1 132 ? -20.032 -11.015 11.934 1.00 65.25 132 ASP A O 1
ATOM 1027 N N . ASP A 1 133 ? -21.097 -12.188 10.344 1.00 64.00 133 ASP A N 1
ATOM 1028 C CA . ASP A 1 133 ? -20.856 -11.201 9.297 1.00 64.00 133 ASP A CA 1
ATOM 1029 C C . ASP A 1 133 ? -21.679 -9.936 9.544 1.00 64.00 133 ASP A C 1
ATOM 1031 O O . ASP A 1 133 ? -21.186 -8.828 9.315 1.00 64.00 133 ASP A O 1
ATOM 1035 N N . ILE A 1 134 ? -22.917 -10.077 10.032 1.00 69.69 134 ILE A N 1
ATOM 1036 C CA . ILE A 1 134 ? -23.751 -8.935 10.433 1.00 69.69 134 ILE A CA 1
ATOM 1037 C C . ILE A 1 134 ? -23.119 -8.216 11.628 1.00 69.69 134 ILE A C 1
ATOM 1039 O O . ILE A 1 134 ? -23.030 -6.986 11.617 1.00 69.69 134 ILE A O 1
ATOM 1043 N N . TYR A 1 135 ? -22.625 -8.963 12.616 1.00 73.12 135 TYR A N 1
ATOM 1044 C CA . TYR A 1 135 ? -22.000 -8.388 13.808 1.00 73.12 135 TYR A CA 1
ATOM 1045 C C . TYR A 1 135 ? -20.739 -7.571 13.470 1.00 73.12 135 TYR A C 1
ATOM 1047 O O . TYR A 1 135 ? -20.622 -6.405 13.858 1.00 73.12 135 TYR A O 1
ATOM 1055 N N . VAL A 1 136 ? -19.826 -8.128 12.664 1.00 71.88 136 VAL A N 1
ATOM 1056 C CA . VAL A 1 136 ? -18.610 -7.419 12.217 1.00 71.88 136 VAL A CA 1
ATOM 1057 C C . VAL A 1 136 ? -18.966 -6.182 11.380 1.00 71.88 136 VAL A C 1
ATOM 1059 O O . VAL A 1 136 ? -18.363 -5.121 11.564 1.00 71.88 136 VAL A O 1
ATOM 1062 N N . LYS A 1 137 ? -19.968 -6.274 10.493 1.00 69.00 137 LYS A N 1
ATOM 1063 C CA . LYS A 1 137 ? -20.444 -5.125 9.700 1.00 69.00 137 LYS A CA 1
ATOM 1064 C C . LYS A 1 137 ? -20.981 -4.001 10.576 1.00 69.00 137 LYS A C 1
ATOM 1066 O O . LYS A 1 137 ? -20.673 -2.843 10.309 1.00 69.00 137 LYS A O 1
ATOM 1071 N N . GLN A 1 138 ? -21.756 -4.323 11.609 1.00 73.94 138 GLN A N 1
ATOM 1072 C CA . GLN A 1 138 ? -22.286 -3.323 12.536 1.00 73.94 138 GLN A CA 1
ATOM 1073 C C . GLN A 1 138 ? -21.158 -2.593 13.272 1.00 73.94 138 GLN A C 1
ATOM 1075 O O . GLN A 1 138 ? -21.159 -1.365 13.306 1.00 73.94 138 GLN A O 1
ATOM 1080 N N . LEU A 1 139 ? -20.153 -3.317 13.776 1.00 73.62 139 LEU A N 1
ATOM 1081 C CA . LEU A 1 139 ? -19.001 -2.710 14.454 1.00 73.62 139 LEU A CA 1
ATOM 1082 C C . LEU A 1 139 ? -18.189 -1.792 13.528 1.00 73.62 139 LEU A C 1
ATOM 1084 O O . LEU A 1 139 ? -17.831 -0.682 13.918 1.00 73.62 139 LEU A O 1
ATOM 1088 N N . LEU A 1 140 ? -17.931 -2.211 12.288 1.00 70.56 140 LEU A N 1
ATOM 1089 C CA . LEU A 1 140 ? -17.225 -1.371 11.311 1.00 70.56 140 LEU A CA 1
ATOM 1090 C C . LEU A 1 140 ? -18.065 -0.171 10.861 1.00 70.56 140 LEU A C 1
ATOM 1092 O O . LEU A 1 140 ? -17.522 0.914 10.654 1.00 70.56 140 LEU A O 1
ATOM 1096 N N . SER A 1 141 ? -19.383 -0.342 10.741 1.00 70.88 141 SER A N 1
ATOM 1097 C CA . SER A 1 141 ? -20.306 0.756 10.451 1.00 70.88 141 SER A CA 1
ATOM 1098 C C . SER A 1 141 ? -20.317 1.789 11.572 1.00 70.88 141 SER A C 1
ATOM 1100 O O . SER A 1 141 ? -20.359 2.977 11.272 1.00 70.88 141 SER A O 1
ATOM 1102 N N . LEU A 1 142 ? -20.262 1.365 12.839 1.00 71.88 142 LEU A N 1
ATOM 1103 C CA . LEU A 1 142 ? -20.173 2.272 13.987 1.00 71.88 142 LEU A CA 1
ATOM 1104 C C . LEU A 1 142 ? -18.903 3.125 13.908 1.00 71.88 142 LEU A C 1
ATOM 1106 O O . LEU A 1 142 ? -18.985 4.347 13.937 1.00 71.88 142 LEU A O 1
ATOM 1110 N N . ILE A 1 143 ? -17.751 2.494 13.666 1.00 70.44 143 ILE A N 1
ATOM 1111 C CA . ILE A 1 143 ? -16.474 3.203 13.486 1.00 70.44 143 ILE A CA 1
ATOM 1112 C C . ILE A 1 143 ? -16.539 4.202 12.326 1.00 70.44 143 ILE A C 1
ATOM 1114 O O . ILE A 1 143 ? -16.054 5.327 12.443 1.00 70.44 143 ILE A O 1
ATOM 1118 N N . ASN A 1 144 ? -17.149 3.813 11.205 1.00 69.50 144 ASN A N 1
ATOM 1119 C CA . ASN A 1 144 ? -17.284 4.702 10.056 1.00 69.50 144 ASN A CA 1
ATOM 1120 C C . ASN A 1 144 ? -18.213 5.895 10.348 1.00 69.50 144 ASN A C 1
ATOM 1122 O O . ASN A 1 144 ? -17.869 7.027 10.016 1.00 69.50 144 ASN A O 1
ATOM 1126 N N . LEU A 1 145 ? -19.358 5.659 11.001 1.00 68.88 145 LEU A N 1
ATOM 1127 C CA . LEU A 1 145 ? -20.314 6.702 11.398 1.00 68.88 145 LEU A CA 1
ATOM 1128 C C . LEU A 1 145 ? -19.728 7.678 12.423 1.00 68.88 145 LEU A C 1
ATOM 1130 O O . LEU A 1 145 ? -20.062 8.861 12.398 1.00 68.88 145 LEU A O 1
ATOM 1134 N N . ASP A 1 146 ? -18.820 7.212 13.278 1.00 67.00 146 ASP A N 1
ATOM 1135 C CA . ASP A 1 146 ? -18.091 8.057 14.226 1.00 67.00 146 ASP A CA 1
ATOM 1136 C C . ASP A 1 146 ? -16.951 8.870 13.585 1.00 67.00 146 ASP A C 1
ATOM 1138 O O . ASP A 1 146 ? -16.195 9.546 14.286 1.00 67.00 146 ASP A O 1
ATOM 1142 N N . GLY A 1 147 ? -16.848 8.865 12.251 1.00 65.62 147 GLY A N 1
ATOM 1143 C CA . GLY A 1 147 ? -15.923 9.717 11.510 1.00 65.62 147 GLY A CA 1
ATOM 1144 C C . GLY A 1 147 ? -14.496 9.180 11.487 1.00 65.62 147 GLY A C 1
ATOM 1145 O O . GLY A 1 147 ? -13.552 9.965 11.401 1.00 65.62 147 GLY A O 1
ATOM 1146 N N . TYR A 1 148 ? -14.302 7.859 11.561 1.00 70.19 148 TYR A N 1
ATOM 1147 C CA . TYR A 1 148 ? -12.979 7.227 11.463 1.00 70.19 148 TYR A CA 1
ATOM 1148 C C . TYR A 1 148 ? -12.185 7.684 10.235 1.00 70.19 148 TYR A C 1
ATOM 1150 O O . TYR A 1 148 ? -11.018 8.056 10.361 1.00 70.19 148 TYR A O 1
ATOM 1158 N N . GLY A 1 149 ? -12.820 7.694 9.058 1.00 68.75 149 GLY A N 1
ATOM 1159 C CA . GLY A 1 149 ? -12.177 8.119 7.813 1.00 68.75 149 GLY A CA 1
ATOM 1160 C C . GLY A 1 149 ? -11.721 9.578 7.868 1.00 68.75 149 GLY A C 1
ATOM 1161 O O . GLY A 1 149 ? -10.568 9.874 7.561 1.00 68.75 149 GLY A O 1
ATOM 1162 N N . ASP A 1 150 ? -12.590 10.473 8.340 1.00 70.81 150 ASP A N 1
ATOM 1163 C CA . ASP A 1 150 ? -12.283 11.900 8.479 1.00 70.81 150 ASP A CA 1
ATOM 1164 C C . ASP A 1 150 ? -11.209 12.150 9.539 1.00 70.81 150 ASP A C 1
ATOM 1166 O O . ASP A 1 150 ? -10.300 12.950 9.323 1.00 70.81 150 ASP A O 1
ATOM 1170 N N . THR A 1 151 ? -11.262 11.415 10.652 1.00 69.62 151 THR A N 1
ATOM 1171 C CA . THR A 1 151 ? -10.252 11.446 11.715 1.00 69.62 151 THR A CA 1
ATOM 1172 C C . THR A 1 151 ? -8.897 11.028 11.168 1.00 69.62 151 THR A C 1
ATOM 1174 O O . THR A 1 151 ? -7.914 11.740 11.351 1.00 69.62 151 THR A O 1
ATOM 1177 N N . LEU A 1 152 ? -8.824 9.890 10.475 1.00 70.50 152 LEU A N 1
ATOM 1178 C CA . LEU A 1 152 ? -7.565 9.380 9.947 1.00 70.50 152 LEU A CA 1
ATOM 1179 C C . LEU A 1 152 ? -7.010 10.292 8.847 1.00 70.50 152 LEU A C 1
ATOM 1181 O O . LEU A 1 152 ? -5.815 10.580 8.833 1.00 70.50 152 LEU A O 1
ATOM 1185 N N . LEU A 1 153 ? -7.867 10.807 7.964 1.00 70.75 153 LEU A N 1
ATOM 1186 C CA . LEU A 1 153 ? -7.460 11.765 6.942 1.00 70.75 153 LEU A CA 1
ATOM 1187 C C . LEU A 1 153 ? -6.960 13.072 7.565 1.00 70.75 153 LEU A C 1
ATOM 1189 O O . LEU A 1 153 ? -5.952 13.623 7.117 1.00 70.75 153 LEU A O 1
ATOM 1193 N N . PHE A 1 154 ? -7.642 13.563 8.600 1.00 69.69 154 PHE A N 1
ATOM 1194 C CA . PHE A 1 154 ? -7.200 14.712 9.379 1.00 69.69 154 PHE A CA 1
ATOM 1195 C C . PHE A 1 154 ? -5.822 14.450 9.988 1.00 69.69 154 PHE A C 1
ATOM 1197 O O . PHE A 1 154 ? -4.929 15.278 9.833 1.00 69.69 154 PHE A O 1
ATOM 1204 N N . LEU A 1 155 ? -5.604 13.279 10.587 1.00 67.19 155 LEU A N 1
ATOM 1205 C CA . LEU A 1 155 ? -4.303 12.897 11.133 1.00 67.19 155 LEU A CA 1
ATOM 1206 C C . LEU A 1 155 ? -3.214 12.874 10.065 1.00 67.19 155 LEU A C 1
ATOM 1208 O O . LEU A 1 155 ? -2.162 13.473 10.270 1.00 67.19 155 LEU A O 1
ATOM 1212 N N . ILE A 1 156 ? -3.469 12.257 8.912 1.00 66.44 156 ILE A N 1
ATOM 1213 C CA . ILE A 1 156 ? -2.510 12.218 7.800 1.00 66.44 156 ILE A CA 1
ATOM 1214 C C . ILE A 1 156 ? -2.169 13.637 7.333 1.00 66.44 156 ILE A C 1
ATOM 1216 O O . ILE A 1 156 ? -0.994 13.943 7.153 1.00 66.44 156 ILE A O 1
ATOM 1220 N N . LYS A 1 157 ? -3.168 14.523 7.204 1.00 63.88 157 LYS A N 1
ATOM 1221 C CA . LYS A 1 157 ? -2.967 15.931 6.816 1.00 63.88 157 LYS A CA 1
ATOM 1222 C C . LYS A 1 157 ? -2.184 16.733 7.853 1.00 63.88 157 LYS A C 1
ATOM 1224 O O . LYS A 1 157 ? -1.334 17.536 7.484 1.00 63.88 157 LYS A O 1
ATOM 1229 N N . GLN A 1 158 ? -2.471 16.541 9.139 1.00 58.69 158 GLN A N 1
ATOM 1230 C CA . GLN A 1 158 ? -1.788 17.268 10.212 1.00 58.69 158 GLN A CA 1
ATOM 1231 C C . GLN A 1 158 ? -0.387 16.726 10.500 1.00 58.69 158 GLN A C 1
ATOM 1233 O O . GLN A 1 158 ? 0.445 17.426 11.082 1.00 58.69 158 GLN A O 1
ATOM 1238 N N . THR A 1 159 ? -0.090 15.499 10.073 1.00 54.97 159 THR A N 1
ATOM 1239 C CA . THR A 1 159 ? 1.236 14.908 10.239 1.00 54.97 159 THR A CA 1
ATOM 1240 C C . THR A 1 159 ? 2.232 15.614 9.311 1.00 54.97 159 THR A C 1
ATOM 1242 O O . THR A 1 159 ? 2.369 15.277 8.139 1.00 54.97 159 THR A O 1
ATOM 1245 N N . GLY A 1 160 ? 2.952 16.606 9.849 1.00 47.62 160 GLY A N 1
ATOM 1246 C CA . GLY A 1 160 ? 4.085 17.265 9.185 1.00 47.62 160 GLY A CA 1
ATOM 1247 C C . GLY A 1 160 ? 3.871 18.698 8.674 1.00 47.62 160 GLY A C 1
ATOM 1248 O O . GLY A 1 160 ? 4.785 19.201 8.020 1.00 47.62 160 GLY A O 1
ATOM 1249 N N . VAL A 1 161 ? 2.731 19.349 8.955 1.00 38.66 161 VAL A N 1
ATOM 1250 C CA . VAL A 1 161 ? 2.422 20.732 8.497 1.00 38.66 161 VAL A CA 1
ATOM 1251 C C . VAL A 1 161 ? 2.303 21.754 9.642 1.00 38.66 161 VAL A C 1
ATOM 1253 O O . VAL A 1 161 ? 2.322 22.954 9.398 1.00 38.66 161 VAL A O 1
ATOM 1256 N N . ILE A 1 162 ? 2.218 21.326 10.903 1.00 35.66 162 ILE A N 1
ATOM 1257 C CA . ILE A 1 162 ? 2.062 22.258 12.028 1.00 35.66 162 ILE A CA 1
ATOM 1258 C C . ILE A 1 162 ? 3.436 22.587 12.638 1.00 35.66 162 ILE A C 1
ATOM 1260 O O . ILE A 1 162 ? 4.034 21.733 13.293 1.00 35.66 162 ILE A O 1
ATOM 1264 N N . ASP A 1 163 ? 3.884 23.842 12.501 1.00 34.00 163 ASP A N 1
ATOM 1265 C CA . ASP A 1 163 ? 5.086 24.415 13.156 1.00 34.00 163 ASP A CA 1
ATOM 1266 C C . ASP A 1 163 ? 5.060 24.322 14.696 1.00 34.00 163 ASP A C 1
ATOM 1268 O O . ASP A 1 163 ? 6.064 24.536 15.368 1.00 34.00 163 ASP A O 1
ATOM 1272 N N . ALA A 1 164 ? 3.897 24.009 15.265 1.00 34.22 164 ALA A N 1
ATOM 1273 C CA . ALA A 1 164 ? 3.660 23.867 16.695 1.00 34.22 164 ALA A CA 1
ATOM 1274 C C . ALA A 1 164 ? 3.476 22.393 17.138 1.00 34.22 164 ALA A C 1
ATOM 1276 O O . ALA A 1 164 ? 3.117 22.117 18.282 1.00 34.22 164 ALA A O 1
ATOM 1277 N N . LEU A 1 165 ? 3.773 21.417 16.271 1.00 34.12 165 LEU A N 1
ATOM 1278 C CA . LEU A 1 165 ? 4.186 20.108 16.781 1.00 34.12 165 LEU A CA 1
ATOM 1279 C C . LEU A 1 165 ? 5.524 20.309 17.531 1.00 34.12 165 LEU A C 1
ATOM 1281 O O . LEU A 1 165 ? 6.299 21.164 17.107 1.00 34.12 165 LEU A O 1
ATOM 1285 N N . PRO A 1 166 ? 5.880 19.596 18.618 1.00 30.28 166 PRO A N 1
ATOM 1286 C CA . PRO A 1 166 ? 7.107 19.792 19.371 1.00 30.28 166 PRO A CA 1
ATOM 1287 C C . PRO A 1 166 ? 8.184 19.014 18.616 1.00 30.28 166 PRO A C 1
ATOM 1289 O O . PRO A 1 166 ? 8.787 18.071 19.110 1.00 30.28 166 PRO A O 1
ATOM 1292 N N . TRP A 1 167 ? 8.333 19.356 17.348 1.00 38.47 167 TRP A N 1
ATOM 1293 C CA . TRP A 1 167 ? 9.434 18.971 16.509 1.00 38.47 167 TRP A CA 1
ATOM 1294 C C . TRP A 1 167 ? 9.908 20.261 15.843 1.00 38.47 167 TRP A C 1
ATOM 1296 O O . TRP A 1 167 ? 9.989 20.368 14.627 1.00 38.47 167 TRP A O 1
ATOM 1306 N N . SER A 1 168 ? 10.344 21.223 16.659 1.00 26.53 168 SER A N 1
ATOM 1307 C CA . SER A 1 168 ? 11.489 22.065 16.294 1.00 26.53 168 SER A CA 1
ATOM 1308 C C . SER A 1 168 ? 12.771 21.211 16.275 1.00 26.53 168 SER A C 1
ATOM 1310 O O . SER A 1 168 ? 13.782 21.555 16.884 1.00 26.53 168 SER A O 1
ATOM 1312 N N . VAL A 1 169 ? 12.693 20.026 15.676 1.00 30.36 169 VAL A N 1
ATOM 1313 C CA . VAL A 1 169 ? 13.699 18.979 15.726 1.00 30.36 169 VAL A CA 1
ATOM 1314 C C . VAL A 1 169 ? 14.023 18.693 14.277 1.00 30.36 169 VAL A C 1
ATOM 1316 O O . VAL A 1 169 ? 13.170 18.238 13.512 1.00 30.36 169 VAL A O 1
ATOM 1319 N N . GLN A 1 170 ? 15.261 19.028 13.909 1.00 33.31 170 GLN A N 1
ATOM 1320 C CA . GLN A 1 170 ? 15.934 18.441 12.760 1.00 33.31 170 GLN A CA 1
ATOM 1321 C C . GLN A 1 170 ? 15.547 16.972 12.679 1.00 33.31 170 GLN A C 1
ATOM 1323 O O . GLN A 1 170 ? 15.570 16.280 13.690 1.00 33.31 170 GLN A O 1
ATOM 1328 N N . LEU A 1 171 ? 15.118 16.554 11.494 1.00 39.78 171 LEU A N 1
ATOM 1329 C CA . LEU A 1 171 ? 14.662 15.211 11.175 1.00 39.78 171 LEU A CA 1
ATOM 1330 C C . LEU A 1 171 ? 15.605 14.148 11.777 1.00 39.78 171 LEU A C 1
ATOM 1332 O O . LEU A 1 171 ? 16.574 13.773 11.139 1.00 39.78 171 LEU A O 1
ATOM 1336 N N . ASP A 1 172 ? 15.332 13.659 12.988 1.00 32.69 172 ASP A N 1
ATOM 1337 C CA . ASP A 1 172 ? 16.136 12.593 13.582 1.00 32.69 172 ASP A CA 1
ATOM 1338 C C . ASP A 1 172 ? 15.372 11.747 14.608 1.00 32.69 172 ASP A C 1
ATOM 1340 O O . ASP A 1 172 ? 14.698 12.234 15.517 1.00 32.69 172 ASP A O 1
ATOM 1344 N N . SER A 1 173 ? 15.550 10.433 14.453 1.00 41.25 173 SER A N 1
ATOM 1345 C CA . SER A 1 173 ? 15.221 9.328 15.362 1.00 41.25 173 SER A CA 1
ATOM 1346 C C . SER A 1 173 ? 13.759 9.191 15.858 1.00 41.25 173 SER A C 1
ATOM 1348 O O . SER A 1 173 ? 13.338 9.704 16.887 1.00 41.25 173 SER A O 1
ATOM 1350 N N . ASN A 1 174 ? 13.010 8.317 15.177 1.00 42.91 174 ASN A N 1
ATOM 1351 C CA . ASN A 1 174 ? 11.871 7.526 15.686 1.00 42.91 174 ASN A CA 1
ATOM 1352 C C . ASN A 1 174 ? 10.450 8.126 15.760 1.00 42.91 174 ASN A C 1
ATOM 1354 O O . ASN A 1 174 ? 9.537 7.350 16.027 1.00 42.91 174 ASN A O 1
ATOM 1358 N N . ALA A 1 175 ? 10.182 9.406 15.480 1.00 44.56 175 ALA A N 1
ATOM 1359 C CA . ALA A 1 175 ? 8.834 9.955 15.752 1.00 44.56 175 ALA A CA 1
ATOM 1360 C C . ALA A 1 175 ? 7.969 10.378 14.546 1.00 44.56 175 ALA A C 1
ATOM 1362 O O . ALA A 1 175 ? 6.764 10.548 14.711 1.00 44.56 175 ALA A O 1
ATOM 1363 N N . VAL A 1 176 ? 8.527 10.520 13.336 1.00 51.50 176 VAL A N 1
ATOM 1364 C CA . VAL A 1 176 ? 7.777 11.079 12.183 1.00 51.50 176 VAL A CA 1
ATOM 1365 C C . VAL A 1 176 ? 7.267 10.006 11.216 1.00 51.50 176 VAL A C 1
ATOM 1367 O O . VAL A 1 176 ? 6.118 10.060 10.786 1.00 51.50 176 VAL A O 1
ATOM 1370 N N . ALA A 1 177 ? 8.087 9.004 10.887 1.00 54.97 177 ALA A N 1
ATOM 1371 C CA . ALA A 1 177 ? 7.696 7.954 9.941 1.00 54.97 177 ALA A CA 1
ATOM 1372 C C . ALA A 1 177 ? 6.832 6.858 10.580 1.00 54.97 177 ALA A C 1
ATOM 1374 O O . ALA A 1 177 ? 5.968 6.293 9.916 1.00 54.97 177 ALA A O 1
ATOM 1375 N N . ILE A 1 178 ? 7.035 6.577 11.873 1.00 58.72 178 ILE A N 1
ATOM 1376 C CA . ILE A 1 178 ? 6.324 5.498 12.571 1.00 58.72 178 ILE A CA 1
ATOM 1377 C C . ILE A 1 178 ? 4.809 5.747 12.590 1.00 58.72 178 ILE A C 1
ATOM 1379 O O . ILE A 1 178 ? 4.082 4.840 12.194 1.00 58.72 178 ILE A O 1
ATOM 1383 N N . PRO A 1 179 ? 4.291 6.940 12.950 1.00 59.84 179 PRO A N 1
ATOM 1384 C CA . PRO A 1 179 ? 2.852 7.186 12.882 1.00 59.84 179 PRO A CA 1
ATOM 1385 C C . PRO A 1 179 ? 2.284 6.996 11.473 1.00 59.84 179 PRO A C 1
ATOM 1387 O O . PRO A 1 179 ? 1.233 6.385 11.324 1.00 59.84 179 PRO A O 1
ATOM 1390 N N . VAL A 1 180 ? 3.006 7.438 10.435 1.00 66.12 180 VAL A N 1
ATOM 1391 C CA . VAL A 1 180 ? 2.598 7.264 9.031 1.00 66.12 180 VAL A CA 1
ATOM 1392 C C . VAL A 1 180 ? 2.516 5.791 8.635 1.00 66.12 180 VAL A C 1
ATOM 1394 O O . VAL A 1 180 ? 1.555 5.391 7.977 1.00 66.12 180 VAL A O 1
ATOM 1397 N N . MET A 1 181 ? 3.490 4.977 9.045 1.00 68.50 181 MET A N 1
ATOM 1398 C CA . MET A 1 181 ? 3.430 3.532 8.831 1.00 68.50 181 MET A CA 1
ATOM 1399 C C . MET A 1 181 ? 2.240 2.920 9.551 1.00 68.50 181 MET A C 1
ATOM 1401 O O . MET A 1 181 ? 1.512 2.141 8.956 1.00 68.50 181 MET A O 1
ATOM 1405 N N . VAL A 1 182 ? 2.007 3.308 10.807 1.00 68.00 182 VAL A N 1
ATOM 1406 C CA . VAL A 1 182 ? 0.881 2.772 11.570 1.00 68.00 182 VAL A CA 1
ATOM 1407 C C . VAL A 1 182 ? -0.442 3.156 10.908 1.00 68.00 182 VAL A C 1
ATOM 1409 O O . VAL A 1 182 ? -1.302 2.297 10.758 1.00 68.00 182 VAL A O 1
ATOM 1412 N N . TYR A 1 183 ? -0.602 4.390 10.418 1.00 73.50 183 TYR A N 1
ATOM 1413 C CA . TYR A 1 183 ? -1.783 4.766 9.633 1.00 73.50 183 TYR A CA 1
ATOM 1414 C C . TYR A 1 183 ? -1.900 3.950 8.348 1.00 73.50 183 TYR A C 1
ATOM 1416 O O . TYR A 1 183 ? -2.996 3.527 7.997 1.00 73.50 183 TYR A O 1
ATOM 1424 N N . THR A 1 184 ? -0.784 3.711 7.661 1.00 75.94 184 THR A N 1
ATOM 1425 C CA . THR A 1 184 ? -0.751 2.894 6.443 1.00 75.94 184 THR A CA 1
ATOM 1426 C C . THR A 1 184 ? -1.210 1.470 6.738 1.00 75.94 184 THR A C 1
ATOM 1428 O O . THR A 1 184 ? -2.143 0.994 6.098 1.00 75.94 184 THR A O 1
ATOM 1431 N N . ASP A 1 185 ? -0.642 0.829 7.758 1.00 73.81 185 ASP A N 1
ATOM 1432 C CA . ASP A 1 185 ? -1.022 -0.512 8.206 1.00 73.81 185 ASP A CA 1
ATOM 1433 C C . ASP A 1 185 ? -2.504 -0.568 8.590 1.00 73.81 185 ASP A C 1
ATOM 1435 O O . ASP A 1 185 ? -3.217 -1.483 8.183 1.00 73.81 185 ASP A O 1
ATOM 1439 N N . MET A 1 186 ? -2.998 0.448 9.304 1.00 72.94 186 MET A N 1
ATOM 1440 C CA . MET A 1 186 ? -4.409 0.553 9.674 1.00 72.94 186 MET A CA 1
ATOM 1441 C C . MET A 1 186 ? -5.325 0.675 8.449 1.00 72.94 186 MET A C 1
ATOM 1443 O O . MET A 1 186 ? -6.358 0.010 8.402 1.00 72.94 186 MET A O 1
ATOM 1447 N N . ILE A 1 187 ? -4.958 1.484 7.446 1.00 78.38 187 ILE A N 1
ATOM 1448 C CA . ILE A 1 187 ? -5.720 1.618 6.193 1.00 78.38 187 ILE A CA 1
ATOM 1449 C C . ILE A 1 187 ? -5.749 0.291 5.438 1.00 78.38 187 ILE A C 1
ATOM 1451 O O . ILE A 1 187 ? -6.808 -0.116 4.959 1.00 78.38 187 ILE A O 1
ATOM 1455 N N . LEU A 1 188 ? -4.600 -0.379 5.327 1.00 80.00 188 LEU A N 1
ATOM 1456 C CA . LEU A 1 188 ? -4.481 -1.658 4.631 1.00 80.00 188 LEU A CA 1
ATOM 1457 C C . LEU A 1 188 ? -5.311 -2.742 5.329 1.00 80.00 188 LEU A C 1
ATOM 1459 O O . LEU A 1 188 ? -6.072 -3.448 4.670 1.00 80.00 188 LEU A O 1
ATOM 1463 N N . GLU A 1 189 ? -5.216 -2.846 6.656 1.00 75.62 189 GLU A N 1
ATOM 1464 C CA . GLU A 1 189 ? -5.958 -3.831 7.448 1.00 75.62 189 GLU A CA 1
ATOM 1465 C C . GLU A 1 189 ? -7.471 -3.575 7.390 1.00 75.62 189 GLU A C 1
ATOM 1467 O O . GLU A 1 189 ? -8.239 -4.480 7.053 1.00 75.62 189 GLU A O 1
ATOM 1472 N N . ALA A 1 190 ? -7.908 -2.331 7.618 1.00 74.19 190 ALA A N 1
ATOM 1473 C CA . ALA A 1 190 ? -9.317 -1.952 7.510 1.00 74.19 190 ALA A CA 1
ATOM 1474 C C . ALA A 1 190 ? -9.861 -2.179 6.090 1.00 74.19 190 ALA A C 1
ATOM 1476 O O . ALA A 1 190 ? -10.963 -2.705 5.913 1.00 74.19 190 ALA A O 1
ATOM 1477 N N . GLY A 1 191 ? -9.080 -1.818 5.071 1.00 73.56 191 GLY A N 1
ATOM 1478 C CA . GLY A 1 191 ? -9.448 -1.985 3.674 1.00 73.56 191 GLY A CA 1
ATOM 1479 C C . GLY A 1 191 ? -9.600 -3.453 3.264 1.00 73.56 191 GLY A C 1
ATOM 1480 O O . GLY A 1 191 ? -10.570 -3.803 2.589 1.00 73.56 191 GLY A O 1
ATOM 1481 N N . GLU A 1 192 ? -8.691 -4.332 3.690 1.00 75.50 192 GLU A N 1
ATOM 1482 C CA . GLU A 1 192 ? -8.793 -5.777 3.436 1.00 75.50 192 GLU A CA 1
ATOM 1483 C C . GLU A 1 192 ? -10.042 -6.387 4.088 1.00 75.50 192 GLU A C 1
ATOM 1485 O O . GLU A 1 192 ? -10.765 -7.155 3.443 1.00 75.50 192 GLU A O 1
ATOM 1490 N N . ILE A 1 193 ? -10.344 -6.004 5.333 1.00 70.81 193 ILE A N 1
ATOM 1491 C CA . ILE A 1 193 ? -11.546 -6.456 6.048 1.00 70.81 193 ILE A CA 1
ATOM 1492 C C . ILE A 1 193 ? -12.815 -6.019 5.295 1.00 70.81 193 ILE A C 1
ATOM 1494 O O . ILE A 1 193 ? -13.692 -6.844 5.020 1.00 70.81 193 ILE A O 1
ATOM 1498 N N . LEU A 1 194 ? -12.903 -4.744 4.905 1.00 70.38 194 LEU A N 1
ATOM 1499 C CA . LEU A 1 194 ? -14.054 -4.209 4.168 1.00 70.38 194 LEU A CA 1
ATOM 1500 C C . LEU A 1 194 ? -14.244 -4.890 2.808 1.00 70.38 194 LEU A C 1
ATOM 1502 O O . LEU A 1 194 ? -15.367 -5.257 2.453 1.00 70.38 194 LEU A O 1
ATOM 1506 N N . TYR A 1 195 ? -13.160 -5.109 2.063 1.00 70.44 195 TYR A N 1
ATOM 1507 C CA . TYR A 1 195 ? -13.215 -5.786 0.767 1.00 70.44 195 TYR A CA 1
ATOM 1508 C C . TYR A 1 195 ? -13.775 -7.210 0.891 1.00 70.44 195 TYR A C 1
ATOM 1510 O O . TYR A 1 195 ? -14.703 -7.594 0.175 1.00 70.44 195 TYR A O 1
ATOM 1518 N N . LEU A 1 196 ? -13.244 -7.987 1.835 1.00 68.69 196 LEU A N 1
ATOM 1519 C CA . LEU A 1 196 ? -13.688 -9.355 2.101 1.00 68.69 196 LEU A CA 1
ATOM 1520 C C . LEU A 1 196 ? -15.179 -9.406 2.495 1.00 68.69 196 LEU A C 1
ATOM 1522 O O . LEU A 1 196 ? -15.888 -10.321 2.073 1.00 68.69 196 LEU A O 1
ATOM 1526 N N . LEU A 1 197 ? -15.676 -8.425 3.265 1.00 65.75 197 LEU A N 1
ATOM 1527 C CA . LEU A 1 197 ? -17.107 -8.309 3.600 1.00 65.75 197 LEU A CA 1
ATOM 1528 C C . LEU A 1 197 ? -17.970 -7.984 2.371 1.00 65.75 197 LEU A C 1
ATOM 1530 O O . LEU A 1 197 ? -19.082 -8.504 2.246 1.00 65.75 197 LEU A O 1
ATOM 1534 N N . GLY A 1 198 ? -17.461 -7.152 1.457 1.00 60.50 198 GLY A N 1
ATOM 1535 C CA . GLY A 1 198 ? -18.132 -6.793 0.205 1.00 60.50 198 GLY A CA 1
ATOM 1536 C C . GLY A 1 198 ? -18.252 -7.964 -0.778 1.00 60.50 198 GLY A C 1
ATOM 1537 O O . GLY A 1 198 ? -19.299 -8.144 -1.405 1.00 60.50 198 GLY A O 1
ATOM 1538 N N . CYS A 1 199 ? -17.228 -8.818 -0.878 1.00 51.94 199 CYS A N 1
ATOM 1539 C CA . CYS A 1 199 ? -17.237 -9.980 -1.775 1.00 51.94 199 CYS A CA 1
ATOM 1540 C C . CYS A 1 199 ? -18.344 -11.000 -1.461 1.00 51.94 199 CYS A C 1
ATOM 1542 O O . CYS A 1 199 ? -18.878 -11.605 -2.391 1.00 51.94 199 CYS A O 1
ATOM 1544 N N . LYS A 1 200 ? -18.740 -11.165 -0.190 1.00 51.44 200 LYS A N 1
ATOM 1545 C CA . LYS A 1 200 ? -19.796 -12.119 0.206 1.00 51.44 200 LYS A CA 1
ATOM 1546 C C . LYS A 1 200 ? -21.177 -11.787 -0.377 1.00 51.44 200 LYS A C 1
ATOM 1548 O O . LYS A 1 200 ? -21.988 -12.690 -0.542 1.00 51.44 200 LYS A O 1
ATOM 1553 N N . LYS A 1 201 ? -21.437 -10.529 -0.753 1.00 46.88 201 LYS A N 1
ATOM 1554 C CA . LYS A 1 201 ? -22.711 -10.122 -1.376 1.00 46.88 201 LYS A CA 1
ATOM 1555 C C . LYS A 1 201 ? -22.809 -10.547 -2.850 1.00 46.88 201 LYS A C 1
ATOM 1557 O O . LYS A 1 201 ? -23.885 -10.888 -3.325 1.00 46.88 201 LYS A O 1
ATOM 1562 N N . ARG A 1 202 ? -21.677 -10.612 -3.568 1.00 45.09 202 ARG A N 1
ATOM 1563 C CA . ARG A 1 202 ? -21.636 -10.947 -5.009 1.00 45.09 202 ARG A CA 1
ATOM 1564 C C . ARG A 1 202 ? -21.943 -12.412 -5.335 1.00 45.09 202 ARG A C 1
ATOM 1566 O O . ARG A 1 202 ? -22.136 -12.722 -6.503 1.00 45.09 202 ARG A O 1
ATOM 1573 N N . GLY A 1 203 ? -21.962 -13.298 -4.338 1.00 41.12 203 GLY A N 1
ATOM 1574 C CA . GLY A 1 203 ? -22.305 -14.709 -4.529 1.00 41.12 203 GLY A CA 1
ATOM 1575 C C . GLY A 1 203 ? -23.808 -14.993 -4.601 1.00 41.12 203 GLY A C 1
ATOM 1576 O O . GLY A 1 203 ? -24.175 -16.035 -5.131 1.00 41.12 203 GLY A O 1
ATOM 1577 N N . ASN A 1 204 ? -24.662 -14.085 -4.105 1.00 44.22 204 ASN A N 1
ATOM 1578 C CA . ASN A 1 204 ? -26.080 -14.387 -3.865 1.00 44.22 204 ASN A CA 1
ATOM 1579 C C . ASN A 1 204 ? -27.088 -13.478 -4.584 1.00 44.22 204 ASN A C 1
ATOM 1581 O O . ASN A 1 204 ? -28.269 -13.804 -4.576 1.00 44.22 204 ASN A O 1
ATOM 1585 N N . GLU A 1 205 ? -26.675 -12.384 -5.227 1.00 37.16 205 GLU A N 1
ATOM 1586 C CA . GLU A 1 205 ? -27.614 -11.491 -5.918 1.00 37.16 205 GLU A CA 1
ATOM 1587 C C . GLU A 1 205 ? -27.094 -11.133 -7.314 1.00 37.16 205 GLU A C 1
ATOM 1589 O O . GLU A 1 205 ? -26.116 -10.399 -7.483 1.00 37.16 205 GLU A O 1
ATOM 1594 N N . ALA A 1 206 ? -27.759 -11.697 -8.324 1.00 42.91 206 ALA A N 1
ATOM 1595 C CA . ALA A 1 206 ? -27.770 -11.152 -9.669 1.00 42.91 206 ALA A CA 1
ATOM 1596 C C . ALA A 1 206 ? -28.597 -9.853 -9.673 1.00 42.91 206 ALA A C 1
ATOM 1598 O O . ALA A 1 206 ? -29.610 -9.764 -8.992 1.00 42.91 206 ALA A O 1
ATOM 1599 N N . GLU A 1 207 ? -28.155 -8.897 -10.490 1.00 35.84 207 GLU A N 1
ATOM 1600 C CA . GLU A 1 207 ? -28.839 -7.648 -10.860 1.00 35.84 207 GLU A CA 1
ATOM 1601 C C . GLU A 1 207 ? -28.817 -6.479 -9.853 1.00 35.84 207 GLU A C 1
ATOM 1603 O O . GLU A 1 207 ? -29.605 -6.349 -8.929 1.00 35.84 207 GLU A O 1
ATOM 1608 N N . GLY A 1 208 ? -27.922 -5.528 -10.148 1.00 37.25 208 GLY A N 1
ATOM 1609 C CA . GLY A 1 208 ? -28.366 -4.200 -10.576 1.00 37.25 208 GLY A CA 1
ATOM 1610 C C . GLY A 1 208 ? -29.153 -3.348 -9.584 1.00 37.25 208 GLY A C 1
ATOM 1611 O O . GLY A 1 208 ? -30.308 -3.060 -9.838 1.00 37.25 208 GLY A O 1
ATOM 1612 N N . ILE A 1 209 ? -28.478 -2.818 -8.565 1.00 29.38 209 ILE A N 1
ATOM 1613 C CA . ILE A 1 209 ? -28.580 -1.425 -8.093 1.00 29.38 209 ILE A CA 1
ATOM 1614 C C . ILE A 1 209 ? -27.209 -1.107 -7.481 1.00 29.38 209 ILE A C 1
ATOM 1616 O O . ILE A 1 209 ? -26.590 -1.976 -6.870 1.00 29.38 209 ILE A O 1
ATOM 1620 N N . LEU A 1 210 ? -26.703 0.108 -7.710 1.00 39.62 210 LEU A N 1
ATOM 1621 C CA . LEU A 1 210 ? -25.441 0.654 -7.192 1.00 39.62 210 LEU A CA 1
ATOM 1622 C C . LEU A 1 210 ? -25.316 0.430 -5.673 1.00 39.62 210 LEU A C 1
ATOM 1624 O O . LEU A 1 210 ? -25.683 1.282 -4.873 1.00 39.62 210 LEU A O 1
ATOM 1628 N N . SER A 1 211 ? -24.815 -0.740 -5.275 1.00 36.84 211 SER A N 1
ATOM 1629 C CA . SER A 1 211 ? -24.532 -1.070 -3.884 1.00 36.84 211 SER A CA 1
ATOM 1630 C C . SER A 1 211 ? -23.390 -0.168 -3.456 1.00 36.84 211 SER A C 1
ATOM 1632 O O . SER A 1 211 ? -22.318 -0.270 -4.052 1.00 36.84 211 SER A O 1
ATOM 1634 N N . GLU A 1 212 ? -23.656 0.710 -2.485 1.00 40.81 212 GLU A N 1
ATOM 1635 C CA . GLU A 1 212 ? -22.710 1.578 -1.776 1.00 40.81 212 GLU A CA 1
ATOM 1636 C C . GLU A 1 212 ? -21.296 0.993 -1.833 1.00 40.81 212 GLU A C 1
ATOM 1638 O O . GLU A 1 212 ? -20.936 0.096 -1.066 1.00 40.81 212 GLU A O 1
ATOM 1643 N N . LYS A 1 213 ? -20.513 1.434 -2.829 1.00 46.75 213 LYS A N 1
ATOM 1644 C CA . LYS A 1 213 ? -19.090 1.100 -2.925 1.00 46.75 213 LYS A CA 1
ATOM 1645 C C . LYS A 1 213 ? -18.492 1.477 -1.582 1.00 46.75 213 LYS A C 1
ATOM 1647 O O . LYS A 1 213 ? -18.875 2.520 -1.060 1.00 46.75 213 LYS A O 1
ATOM 1652 N N . SER A 1 214 ? -17.616 0.648 -1.017 1.00 52.31 214 SER A N 1
ATOM 1653 C CA . SER A 1 214 ? -17.000 0.893 0.291 1.00 52.31 214 SER A CA 1
ATOM 1654 C C . SER A 1 214 ? -16.356 2.284 0.309 1.00 52.31 214 SER A C 1
ATOM 1656 O O . SER A 1 214 ? -15.202 2.446 -0.097 1.00 52.31 214 SER A O 1
ATOM 1658 N N . SER A 1 215 ? -17.128 3.283 0.748 1.00 58.97 215 SER A N 1
ATOM 1659 C CA . SER A 1 215 ? -16.870 4.711 0.528 1.00 58.97 215 SER A CA 1
ATOM 1660 C C . SER A 1 215 ? -15.548 5.141 1.152 1.00 58.97 215 SER A C 1
ATOM 1662 O O . SER A 1 215 ? -14.885 6.055 0.669 1.00 58.97 215 SER A O 1
ATOM 1664 N N . LEU A 1 216 ? -15.149 4.392 2.176 1.00 63.94 216 LEU A N 1
ATOM 1665 C CA . LEU A 1 216 ? -13.935 4.520 2.956 1.00 63.94 216 LEU A CA 1
ATOM 1666 C C . LEU A 1 216 ? -12.666 4.275 2.125 1.00 63.94 216 LEU A C 1
ATOM 1668 O O . LEU A 1 216 ? -11.768 5.106 2.151 1.00 63.94 216 LEU A O 1
ATOM 1672 N N . ILE A 1 217 ? -12.587 3.196 1.333 1.00 67.12 217 ILE A N 1
ATOM 1673 C CA . ILE A 1 217 ? -11.406 2.922 0.485 1.00 67.12 217 ILE A CA 1
ATOM 1674 C C . ILE A 1 217 ? -11.317 3.962 -0.635 1.00 67.12 217 ILE A C 1
ATOM 1676 O O . ILE A 1 217 ? -10.241 4.496 -0.903 1.00 67.12 217 ILE A O 1
ATOM 1680 N N . THR A 1 218 ? -12.458 4.284 -1.249 1.00 67.31 218 THR A N 1
ATOM 1681 C CA . THR A 1 218 ? -12.546 5.232 -2.367 1.00 67.31 218 THR A CA 1
ATOM 1682 C C . THR A 1 218 ? -12.229 6.677 -1.973 1.00 67.31 218 THR A C 1
ATOM 1684 O O . THR A 1 218 ? -11.843 7.454 -2.838 1.00 67.31 218 THR A O 1
ATOM 1687 N N . SER A 1 219 ? -12.366 7.058 -0.697 1.00 73.00 219 SER A N 1
ATOM 1688 C CA . SER A 1 219 ? -12.053 8.417 -0.229 1.00 73.00 219 SER A CA 1
ATOM 1689 C C . SER A 1 219 ? -10.693 8.514 0.468 1.00 73.00 219 SER A C 1
ATOM 1691 O O . SER A 1 219 ? -9.929 9.446 0.211 1.00 73.00 219 SER A O 1
ATOM 1693 N N . LEU A 1 220 ? -10.368 7.551 1.333 1.00 76.12 220 LEU A N 1
ATOM 1694 C CA . LEU A 1 220 ? -9.234 7.641 2.249 1.00 76.12 220 LEU A CA 1
ATOM 1695 C C . LEU A 1 220 ? -7.902 7.320 1.569 1.00 76.12 220 LEU A C 1
ATOM 1697 O O . LEU A 1 220 ? -6.925 8.044 1.759 1.00 76.12 220 LEU A O 1
ATOM 1701 N N . VAL A 1 221 ? -7.860 6.249 0.769 1.00 81.25 221 VAL A N 1
ATOM 1702 C CA . VAL A 1 221 ? -6.615 5.754 0.160 1.00 81.25 221 VAL A CA 1
ATOM 1703 C C . VAL A 1 221 ? -6.075 6.738 -0.889 1.00 81.25 221 VAL A C 1
ATOM 1705 O O . VAL A 1 221 ? -4.907 7.116 -0.770 1.00 81.25 221 VAL A O 1
ATOM 1708 N N . PRO A 1 222 ? -6.880 7.242 -1.852 1.00 85.19 222 PRO A N 1
ATOM 1709 C CA . PRO A 1 222 ? -6.442 8.295 -2.773 1.00 85.19 222 PRO A CA 1
ATOM 1710 C C . PRO A 1 222 ? -5.883 9.534 -2.070 1.00 85.19 222 PRO A C 1
ATOM 1712 O O . PRO A 1 222 ? -4.813 10.030 -2.425 1.00 85.19 222 PRO A O 1
ATOM 1715 N N . ALA A 1 223 ? -6.583 10.017 -1.040 1.00 82.88 223 ALA A N 1
ATOM 1716 C CA . ALA A 1 223 ? -6.173 11.208 -0.314 1.00 82.88 223 ALA A CA 1
ATOM 1717 C C . ALA A 1 223 ? -4.862 10.979 0.457 1.00 82.88 223 ALA A C 1
ATOM 1719 O O . ALA A 1 223 ? -3.981 11.838 0.433 1.00 82.88 223 ALA A O 1
ATOM 1720 N N . ALA A 1 224 ? -4.689 9.809 1.080 1.00 81.81 224 ALA A N 1
ATOM 1721 C CA . ALA A 1 224 ? -3.446 9.431 1.750 1.00 81.81 224 ALA A CA 1
ATOM 1722 C C . ALA A 1 224 ? -2.259 9.363 0.772 1.00 81.81 224 ALA A C 1
ATOM 1724 O O . ALA A 1 224 ? -1.199 9.924 1.056 1.00 81.81 224 ALA A O 1
ATOM 1725 N N . ILE A 1 225 ? -2.452 8.746 -0.400 1.00 86.38 225 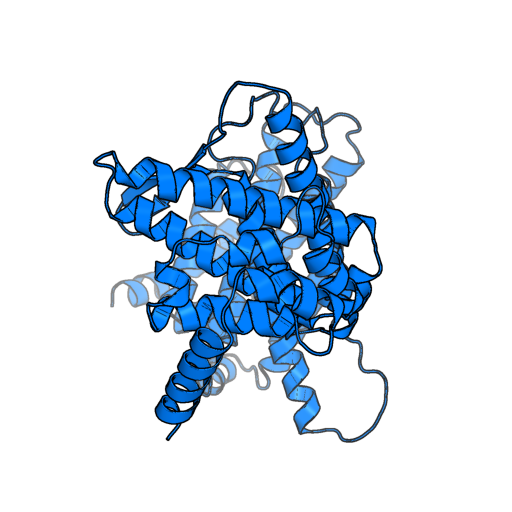ILE A N 1
ATOM 1726 C CA . ILE A 1 225 ? -1.442 8.678 -1.470 1.00 86.38 225 ILE A CA 1
ATOM 1727 C C . ILE A 1 225 ? -1.025 10.088 -1.902 1.00 86.38 225 ILE A C 1
ATOM 1729 O O . ILE A 1 225 ? 0.170 10.380 -1.989 1.00 86.38 225 ILE A O 1
ATOM 1733 N N . GLN A 1 226 ? -1.991 10.985 -2.117 1.00 84.88 226 GLN A N 1
ATOM 1734 C CA . GLN A 1 226 ? -1.706 12.360 -2.521 1.00 84.88 226 GLN A CA 1
ATOM 1735 C C . GLN A 1 226 ? -0.869 13.093 -1.464 1.00 84.88 226 GLN A C 1
ATOM 1737 O O . GLN A 1 226 ? 0.182 13.644 -1.797 1.00 84.88 226 GLN A O 1
ATOM 1742 N N . GLN A 1 227 ? -1.270 13.045 -0.190 1.00 78.44 227 GLN A N 1
ATOM 1743 C CA . GLN A 1 227 ? -0.548 13.717 0.899 1.00 78.44 227 GLN A CA 1
ATOM 1744 C C . GLN A 1 227 ? 0.875 13.168 1.086 1.00 78.44 227 GLN A C 1
ATOM 1746 O O . GLN A 1 227 ? 1.834 13.939 1.179 1.00 78.44 227 GLN A O 1
ATOM 1751 N N . LEU A 1 228 ? 1.040 11.842 1.075 1.00 78.81 228 LEU A N 1
ATOM 1752 C CA . LEU A 1 228 ? 2.356 11.215 1.203 1.00 78.81 228 LEU A CA 1
ATOM 1753 C C . LEU A 1 228 ? 3.268 11.552 0.025 1.00 78.81 228 LEU A C 1
ATOM 1755 O O . LEU A 1 228 ? 4.442 11.855 0.236 1.00 78.81 228 LEU A O 1
ATOM 1759 N N . SER A 1 229 ? 2.735 11.572 -1.198 1.00 84.31 229 SER A N 1
ATOM 1760 C CA . SER A 1 229 ? 3.513 11.952 -2.380 1.00 84.31 229 SER A CA 1
ATOM 1761 C C . SER A 1 229 ? 4.044 13.387 -2.285 1.00 84.31 229 SER A C 1
ATOM 1763 O O . SER A 1 229 ? 5.217 13.625 -2.567 1.00 84.31 229 SER A O 1
ATOM 1765 N N . VAL A 1 230 ? 3.221 14.340 -1.825 1.00 81.69 230 VAL A N 1
ATOM 1766 C CA . VAL A 1 230 ? 3.619 15.744 -1.635 1.00 81.69 230 VAL A CA 1
ATOM 1767 C C . VAL A 1 230 ? 4.751 15.819 -0.619 1.00 81.69 230 VAL A C 1
ATOM 1769 O O . VAL A 1 230 ? 5.764 16.483 -0.851 1.00 81.69 230 VAL A O 1
ATOM 1772 N N . ARG A 1 231 ? 4.603 15.099 0.497 1.00 76.31 231 ARG A N 1
ATOM 1773 C CA . ARG A 1 231 ? 5.571 15.117 1.588 1.00 76.31 231 ARG A CA 1
ATOM 1774 C C . ARG A 1 231 ? 6.909 14.519 1.172 1.00 76.31 231 ARG A C 1
ATOM 1776 O O . ARG A 1 231 ? 7.932 15.179 1.326 1.00 76.31 231 ARG A O 1
ATOM 1783 N N . ILE A 1 232 ? 6.911 13.318 0.605 1.00 76.19 232 ILE A N 1
ATOM 1784 C CA . ILE A 1 232 ? 8.144 12.657 0.155 1.00 76.19 232 ILE A CA 1
ATOM 1785 C C . ILE A 1 232 ? 8.820 13.505 -0.925 1.00 76.19 232 ILE A C 1
ATOM 1787 O O . ILE A 1 232 ? 10.029 13.715 -0.873 1.00 76.19 232 ILE A O 1
ATOM 1791 N N . TYR A 1 233 ? 8.045 14.073 -1.855 1.00 81.31 233 TYR A N 1
ATOM 1792 C CA . TYR A 1 233 ? 8.581 14.991 -2.856 1.00 81.31 233 TYR A CA 1
ATOM 1793 C C . TYR A 1 233 ? 9.260 16.213 -2.217 1.00 81.31 233 TYR A C 1
ATOM 1795 O O . TYR A 1 233 ? 10.381 16.547 -2.596 1.00 81.31 233 TYR A O 1
ATOM 1803 N N . SER A 1 234 ? 8.632 16.848 -1.219 1.00 75.19 234 SER A N 1
ATOM 1804 C CA . SER A 1 234 ? 9.236 17.986 -0.508 1.00 75.19 234 SER A CA 1
ATOM 1805 C C . SER A 1 234 ? 10.538 17.619 0.214 1.00 75.19 234 SER A C 1
ATOM 1807 O O . SER A 1 234 ? 11.489 18.390 0.145 1.00 75.19 234 SER A O 1
ATOM 1809 N N . MET A 1 235 ? 10.611 16.427 0.822 1.00 72.06 235 MET A N 1
ATOM 1810 C CA . MET A 1 235 ? 11.811 15.921 1.504 1.00 72.06 235 MET A CA 1
ATOM 1811 C C . MET A 1 235 ? 12.956 15.668 0.522 1.00 72.06 235 MET A C 1
ATOM 1813 O O . MET A 1 235 ? 14.100 16.043 0.767 1.00 72.06 235 MET A O 1
ATOM 1817 N N . ILE A 1 236 ? 12.648 15.057 -0.623 1.00 75.38 236 ILE A N 1
ATOM 1818 C CA . ILE A 1 236 ? 13.642 14.838 -1.675 1.00 75.38 236 ILE A CA 1
ATOM 1819 C C . ILE A 1 236 ? 14.139 16.186 -2.209 1.00 75.38 236 ILE A C 1
ATOM 1821 O O . ILE A 1 236 ? 15.344 16.393 -2.329 1.00 75.38 236 ILE A O 1
ATOM 1825 N N . SER A 1 237 ? 13.222 17.117 -2.487 1.00 71.50 237 SER A N 1
ATOM 1826 C CA . SER A 1 237 ? 13.569 18.435 -3.018 1.00 71.50 237 SER A CA 1
ATOM 1827 C C . SER A 1 237 ? 14.384 19.279 -2.034 1.00 71.50 237 SER A C 1
ATOM 1829 O O . SER A 1 237 ? 15.236 20.043 -2.484 1.00 71.50 237 SER A O 1
ATOM 1831 N N . SER A 1 238 ? 14.148 19.171 -0.721 1.00 65.06 238 SER A N 1
ATOM 1832 C CA . SER A 1 238 ? 14.941 19.882 0.290 1.00 65.06 238 SER A CA 1
ATOM 1833 C C . SER A 1 238 ? 16.350 19.306 0.414 1.00 65.06 238 SER A C 1
ATOM 1835 O O . SER A 1 238 ? 17.314 20.065 0.465 1.00 65.06 238 SER A O 1
ATOM 1837 N N . ASN A 1 239 ? 16.484 17.977 0.371 1.00 58.03 239 ASN A N 1
ATOM 1838 C CA . ASN A 1 239 ? 17.776 17.290 0.471 1.00 58.03 239 ASN A CA 1
ATOM 1839 C C . ASN A 1 239 ? 18.685 17.536 -0.747 1.00 58.03 239 ASN A C 1
ATOM 1841 O O . ASN A 1 239 ? 19.898 17.386 -0.648 1.00 58.03 239 ASN A O 1
ATOM 1845 N N . CYS A 1 240 ? 18.136 17.950 -1.892 1.00 50.91 240 CYS A N 1
ATOM 1846 C CA . CYS A 1 240 ? 18.938 18.413 -3.028 1.00 50.91 240 CYS A CA 1
ATOM 1847 C C . CYS A 1 240 ? 19.610 19.781 -2.790 1.00 50.91 240 CYS A C 1
ATOM 1849 O O . CYS A 1 240 ? 20.544 20.114 -3.517 1.00 50.91 240 CYS A O 1
ATOM 1851 N N . ASN A 1 241 ? 19.164 20.553 -1.790 1.00 43.38 241 ASN A N 1
ATOM 1852 C CA . ASN A 1 241 ? 19.631 21.918 -1.520 1.00 43.38 241 ASN A CA 1
ATOM 1853 C C . ASN A 1 241 ? 20.537 22.039 -0.278 1.00 43.38 241 ASN A C 1
ATOM 1855 O O . ASN A 1 241 ? 21.170 23.078 -0.100 1.00 43.38 241 ASN A O 1
ATOM 1859 N N . SER A 1 242 ? 20.623 21.011 0.571 1.00 41.16 242 SER A N 1
ATOM 1860 C CA . SER A 1 242 ? 21.450 21.000 1.786 1.00 41.16 242 SER A CA 1
ATOM 1861 C C . SER A 1 242 ? 22.366 19.777 1.818 1.00 41.16 242 SER A C 1
ATOM 1863 O O . SER A 1 242 ? 21.902 18.650 1.681 1.00 41.16 242 SER A O 1
ATOM 1865 N N . SER A 1 243 ? 23.665 19.989 2.033 1.00 39.31 243 SER A N 1
ATOM 1866 C CA . SER A 1 243 ? 24.692 18.937 2.076 1.00 39.31 243 SER A CA 1
ATOM 1867 C C . SER A 1 243 ? 24.677 18.065 3.336 1.00 39.31 243 SER A C 1
ATOM 1869 O O . SER A 1 243 ? 25.484 17.143 3.421 1.00 39.31 243 SER A O 1
ATOM 1871 N N . ASP A 1 244 ? 23.790 18.324 4.298 1.00 40.41 244 ASP A N 1
ATOM 1872 C CA . ASP A 1 244 ? 23.897 17.754 5.638 1.00 40.41 244 ASP A CA 1
ATOM 1873 C C . ASP A 1 244 ? 22.685 16.901 6.040 1.00 40.41 244 ASP A C 1
ATOM 1875 O O . ASP A 1 244 ? 21.529 17.304 5.922 1.00 40.41 244 ASP A O 1
ATOM 1879 N N . THR A 1 245 ? 23.017 15.731 6.596 1.00 44.03 245 THR A N 1
ATOM 1880 C CA . THR A 1 245 ? 22.193 14.765 7.348 1.00 44.03 245 THR A CA 1
ATOM 1881 C C . THR A 1 245 ? 21.168 13.940 6.558 1.00 44.03 245 THR A C 1
ATOM 1883 O O . THR A 1 245 ? 20.020 14.320 6.363 1.00 44.03 245 THR A O 1
ATOM 1886 N N . THR A 1 246 ? 21.569 12.724 6.165 1.00 50.97 246 THR A N 1
ATOM 1887 C CA . THR A 1 246 ? 20.629 11.632 5.863 1.00 50.97 246 THR A CA 1
ATOM 1888 C C . THR A 1 246 ? 19.937 11.215 7.150 1.00 50.97 246 THR A C 1
ATOM 1890 O O . THR A 1 246 ? 20.579 10.701 8.063 1.00 50.97 246 THR A O 1
ATOM 1893 N N . THR A 1 247 ? 18.635 11.437 7.214 1.00 55.31 247 THR A N 1
ATOM 1894 C CA . THR A 1 247 ? 17.834 11.252 8.420 1.00 55.31 247 THR A CA 1
ATOM 1895 C C . THR A 1 247 ? 17.490 9.769 8.535 1.00 55.31 247 THR A C 1
ATOM 1897 O O . THR A 1 247 ? 16.708 9.249 7.731 1.00 55.31 247 THR A O 1
ATOM 1900 N N . THR A 1 248 ? 18.107 9.056 9.476 1.00 50.59 248 THR A N 1
ATOM 1901 C CA . THR A 1 248 ? 17.931 7.605 9.630 1.00 50.59 248 THR A CA 1
ATOM 1902 C C . THR A 1 248 ? 17.068 7.270 10.848 1.00 50.59 248 THR A C 1
ATOM 1904 O O . THR A 1 248 ? 17.084 7.931 11.887 1.00 50.59 248 THR A O 1
ATOM 1907 N N . VAL A 1 249 ? 16.253 6.223 10.722 1.00 48.06 249 VAL A N 1
ATOM 1908 C CA . VAL A 1 249 ? 15.414 5.680 11.797 1.00 48.06 249 VAL A CA 1
ATOM 1909 C C . VAL A 1 249 ? 15.992 4.352 12.234 1.00 48.06 249 VAL A C 1
ATOM 1911 O O . VAL A 1 249 ? 16.187 3.461 11.413 1.00 48.06 249 VAL A O 1
ATOM 1914 N N . SER A 1 250 ? 16.208 4.183 13.537 1.00 47.34 250 SER A N 1
ATOM 1915 C CA . SER A 1 250 ? 16.625 2.898 14.081 1.00 47.34 250 SER A CA 1
ATOM 1916 C C . SER A 1 250 ? 15.407 1.996 14.297 1.00 47.34 250 SER A C 1
ATOM 1918 O O . SER A 1 250 ? 14.656 2.207 15.251 1.00 47.34 250 SER A O 1
ATOM 1920 N N . VAL A 1 251 ? 15.210 0.991 13.447 1.00 49.25 251 VAL A N 1
ATOM 1921 C CA . VAL A 1 251 ? 14.148 -0.013 13.605 1.00 49.25 251 VAL A CA 1
ATOM 1922 C C . VAL A 1 251 ? 14.717 -1.244 14.312 1.00 49.25 251 VAL A C 1
ATOM 1924 O O . VAL A 1 251 ? 15.816 -1.707 14.004 1.00 49.25 251 VAL A O 1
ATOM 1927 N N . ILE A 1 252 ? 13.984 -1.759 15.302 1.00 42.41 252 ILE A N 1
ATOM 1928 C CA . ILE A 1 252 ? 14.324 -3.008 15.993 1.00 42.41 252 ILE A CA 1
ATOM 1929 C C . ILE A 1 252 ? 13.790 -4.155 15.135 1.00 42.41 252 ILE A C 1
ATOM 1931 O O . ILE A 1 252 ? 12.578 -4.333 15.018 1.00 42.41 252 ILE A O 1
ATOM 1935 N N . SER A 1 253 ? 14.687 -4.916 14.513 1.00 39.78 253 SER A N 1
ATOM 1936 C CA . SER A 1 253 ? 14.305 -6.136 13.796 1.00 39.78 253 SER A CA 1
ATOM 1937 C C . SER A 1 253 ? 13.929 -7.258 14.775 1.00 39.78 253 SER A C 1
ATOM 1939 O O . SER A 1 253 ? 14.339 -7.256 15.937 1.00 39.78 253 SER A O 1
ATOM 1941 N N . ILE A 1 254 ? 13.211 -8.274 14.278 1.00 38.56 254 ILE A N 1
ATOM 1942 C CA . ILE A 1 254 ? 12.794 -9.491 15.010 1.00 38.56 254 ILE A CA 1
ATOM 1943 C C . ILE A 1 254 ? 13.994 -10.255 15.637 1.00 38.56 254 ILE A C 1
ATOM 1945 O O . ILE A 1 254 ? 13.803 -11.135 16.471 1.00 38.56 254 ILE A O 1
ATOM 1949 N N . GLY A 1 255 ? 15.238 -9.887 15.304 1.00 37.84 255 GLY A N 1
ATOM 1950 C CA . GLY A 1 255 ? 16.475 -10.426 15.881 1.00 37.84 255 GLY A CA 1
ATOM 1951 C C . GLY A 1 255 ? 17.204 -9.533 16.898 1.00 37.84 255 GLY A C 1
ATOM 1952 O O . GLY A 1 255 ? 18.381 -9.779 17.137 1.00 37.84 255 GLY A O 1
ATOM 1953 N N . ASN A 1 256 ? 16.582 -8.493 17.476 1.00 36.22 256 ASN A N 1
ATOM 1954 C CA . ASN A 1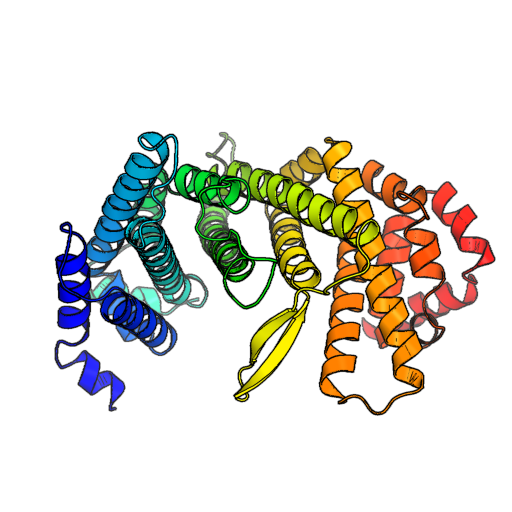 256 ? 17.238 -7.525 18.386 1.00 36.22 256 ASN A CA 1
ATOM 1955 C C . ASN A 1 256 ? 18.421 -6.743 17.768 1.00 36.22 256 ASN A C 1
ATOM 1957 O O . ASN A 1 256 ? 19.185 -6.094 18.484 1.00 36.22 256 ASN A O 1
ATOM 1961 N N . HIS A 1 257 ? 18.569 -6.744 16.441 1.00 36.44 257 HIS A N 1
ATOM 1962 C CA . HIS A 1 257 ? 19.528 -5.878 15.758 1.00 36.44 257 HIS A CA 1
ATOM 1963 C C . HIS A 1 257 ? 18.882 -4.520 15.468 1.00 36.44 257 HIS A C 1
ATOM 1965 O O . HIS A 1 257 ? 17.796 -4.458 14.885 1.00 36.44 257 HIS A O 1
ATOM 1971 N N . ARG A 1 258 ? 19.554 -3.449 15.910 1.00 45.12 258 ARG A N 1
ATOM 1972 C CA . ARG A 1 258 ? 19.185 -2.054 15.663 1.00 45.12 258 ARG A CA 1
ATOM 1973 C C . ARG A 1 258 ? 19.666 -1.682 14.267 1.00 45.12 258 ARG A C 1
ATOM 1975 O O . ARG A 1 258 ? 20.868 -1.681 14.016 1.00 45.12 258 ARG A O 1
ATOM 1982 N N . GLU A 1 259 ? 18.737 -1.415 13.365 1.00 51.84 259 GLU A N 1
ATOM 1983 C CA . GLU A 1 259 ? 19.051 -1.156 11.963 1.00 51.84 259 GLU A CA 1
ATOM 1984 C C . GLU A 1 259 ? 18.612 0.248 11.577 1.00 51.84 259 GLU A C 1
ATOM 1986 O O . GLU A 1 259 ? 17.467 0.626 11.806 1.00 51.84 259 GLU A O 1
ATOM 1991 N N . GLU A 1 260 ? 19.519 1.012 10.984 1.00 58.78 260 GLU A N 1
ATOM 1992 C CA . GLU A 1 260 ? 19.240 2.355 10.488 1.00 58.78 260 GLU A CA 1
ATOM 1993 C C . GLU A 1 260 ? 18.619 2.272 9.089 1.00 58.78 260 GLU A C 1
ATOM 1995 O O . GLU A 1 260 ? 19.231 1.760 8.150 1.00 58.78 260 GLU A O 1
ATOM 2000 N N . ILE A 1 261 ? 17.374 2.730 8.961 1.00 65.31 261 ILE A N 1
ATOM 2001 C CA . ILE A 1 261 ? 16.620 2.800 7.707 1.00 65.31 261 ILE A CA 1
ATOM 2002 C C . ILE A 1 261 ? 16.397 4.268 7.368 1.00 65.31 261 ILE A C 1
ATOM 2004 O O . ILE A 1 261 ? 15.981 5.046 8.224 1.00 65.31 261 ILE A O 1
ATOM 2008 N N . ASP A 1 262 ? 16.645 4.646 6.118 1.00 72.50 262 ASP A N 1
ATOM 2009 C CA . ASP A 1 262 ? 16.354 5.996 5.644 1.00 72.50 262 ASP A CA 1
ATOM 2010 C C . ASP A 1 262 ? 14.844 6.300 5.720 1.00 72.50 262 ASP A C 1
ATOM 2012 O O . ASP A 1 262 ? 14.002 5.504 5.286 1.00 72.50 262 ASP A O 1
ATOM 2016 N N . VAL A 1 263 ? 14.492 7.466 6.270 1.00 72.00 263 VAL A N 1
ATOM 2017 C CA . VAL A 1 263 ? 13.092 7.911 6.407 1.00 72.00 263 VAL A CA 1
ATOM 2018 C C . VAL A 1 263 ? 12.397 7.954 5.043 1.00 72.00 263 VAL A C 1
ATOM 2020 O O . VAL A 1 263 ? 11.235 7.554 4.928 1.00 72.00 263 VAL A O 1
ATOM 2023 N N . THR A 1 264 ? 13.102 8.402 4.002 1.00 76.25 264 THR A N 1
ATOM 2024 C CA . THR A 1 264 ? 12.542 8.527 2.649 1.00 76.25 264 THR A CA 1
ATOM 2025 C C . THR A 1 264 ? 12.191 7.159 2.079 1.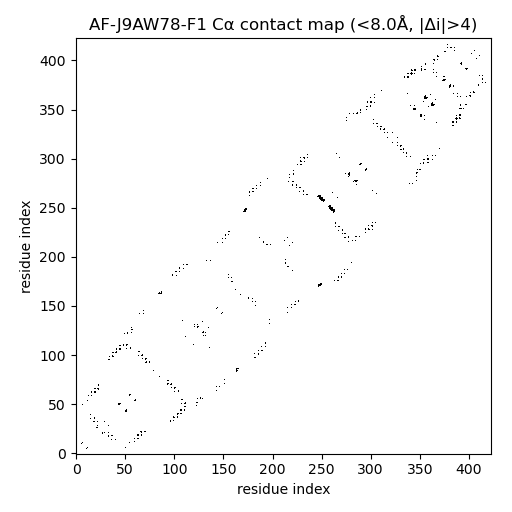00 76.25 264 THR A C 1
ATOM 2027 O O . THR A 1 264 ? 11.089 6.979 1.556 1.00 76.25 264 THR A O 1
ATOM 2030 N N . GLN A 1 265 ? 13.073 6.169 2.244 1.00 80.38 265 GLN A N 1
ATOM 2031 C CA . GLN A 1 265 ? 12.816 4.776 1.867 1.00 80.38 265 GLN A CA 1
ATOM 2032 C C . GLN A 1 265 ? 11.578 4.201 2.580 1.00 80.38 265 GLN A C 1
ATOM 2034 O O . GLN A 1 265 ? 10.741 3.537 1.957 1.00 80.38 265 GLN A O 1
ATOM 2039 N N . LEU A 1 266 ? 11.431 4.477 3.876 1.00 77.81 266 LEU A N 1
ATOM 2040 C CA . LEU A 1 266 ? 10.319 3.982 4.690 1.00 77.81 266 LEU A CA 1
ATOM 2041 C C . LEU A 1 266 ? 8.966 4.574 4.261 1.00 77.81 266 LEU A C 1
ATOM 2043 O O . LEU A 1 266 ? 7.990 3.846 4.048 1.00 77.81 266 LEU A O 1
ATOM 2047 N N . LEU A 1 267 ? 8.917 5.894 4.073 1.00 79.44 267 LEU A N 1
ATOM 2048 C CA . LEU A 1 267 ? 7.720 6.594 3.601 1.00 79.44 267 LEU A CA 1
ATOM 2049 C C . LEU A 1 267 ? 7.364 6.198 2.164 1.00 79.44 267 LEU A C 1
ATOM 2051 O O . LEU A 1 267 ? 6.192 5.989 1.857 1.00 79.44 267 LEU A O 1
ATOM 2055 N N . THR A 1 268 ? 8.368 6.029 1.302 1.00 85.00 268 THR A N 1
ATOM 2056 C CA . THR A 1 268 ? 8.184 5.549 -0.075 1.00 85.00 268 THR A CA 1
ATOM 2057 C C . THR A 1 268 ? 7.567 4.153 -0.099 1.00 85.00 268 THR A C 1
ATOM 2059 O O . THR A 1 268 ? 6.646 3.895 -0.872 1.00 85.00 268 THR A O 1
ATOM 2062 N N . THR A 1 269 ? 8.026 3.259 0.780 1.00 86.12 269 THR A N 1
ATOM 2063 C CA . THR A 1 269 ? 7.444 1.917 0.915 1.00 86.12 269 THR A CA 1
ATOM 2064 C C . THR A 1 269 ? 5.965 2.002 1.297 1.00 86.12 269 THR A C 1
ATOM 2066 O O . THR A 1 269 ? 5.132 1.379 0.644 1.00 86.12 269 THR A O 1
ATOM 2069 N N . SER A 1 270 ? 5.634 2.843 2.281 1.00 83.75 270 SER A N 1
ATOM 2070 C CA . SER A 1 270 ? 4.254 3.049 2.748 1.00 83.75 270 SER A CA 1
ATOM 2071 C C . SER A 1 270 ? 3.346 3.597 1.635 1.00 83.75 270 SER A C 1
ATOM 2073 O O . SER A 1 270 ? 2.267 3.063 1.376 1.00 83.75 270 SER A O 1
ATOM 2075 N N . LEU A 1 271 ? 3.814 4.621 0.910 1.00 88.38 271 LEU A N 1
ATOM 2076 C CA . LEU A 1 271 ? 3.119 5.202 -0.243 1.00 88.38 271 LEU A CA 1
ATOM 2077 C C . LEU A 1 271 ? 2.791 4.138 -1.301 1.00 88.38 271 LEU A C 1
ATOM 2079 O O . LEU A 1 271 ? 1.654 4.057 -1.770 1.00 88.38 271 LEU A O 1
ATOM 2083 N N . PHE A 1 272 ? 3.771 3.315 -1.678 1.00 90.38 272 PHE A N 1
ATOM 2084 C CA . PHE A 1 272 ? 3.574 2.325 -2.735 1.00 90.38 272 PHE A CA 1
ATOM 2085 C C . PHE A 1 272 ? 2.773 1.099 -2.291 1.00 90.38 272 PHE A C 1
ATOM 2087 O O . PHE A 1 272 ? 2.069 0.512 -3.111 1.00 90.38 272 PHE A O 1
ATOM 2094 N N . GLN A 1 273 ? 2.784 0.748 -1.004 1.00 89.38 273 GLN A N 1
ATOM 2095 C CA . GLN A 1 273 ? 1.858 -0.249 -0.460 1.00 89.38 273 GLN A CA 1
ATOM 2096 C C . GLN A 1 273 ? 0.400 0.212 -0.584 1.00 89.38 273 GLN A C 1
ATOM 2098 O O . GLN A 1 273 ? -0.443 -0.558 -1.049 1.00 89.38 273 GLN A O 1
ATOM 2103 N N . LEU A 1 274 ? 0.106 1.473 -0.242 1.00 87.56 274 LEU A N 1
ATOM 2104 C CA . LEU A 1 274 ? -1.227 2.059 -0.439 1.00 87.56 274 LEU A CA 1
ATOM 2105 C C . LEU A 1 274 ? -1.614 2.100 -1.920 1.00 87.56 274 LEU A C 1
ATOM 2107 O O . LEU A 1 274 ? -2.744 1.762 -2.273 1.00 87.56 274 LEU A O 1
ATOM 2111 N N . TRP A 1 275 ? -0.669 2.466 -2.788 1.00 89.69 275 TRP A N 1
ATOM 2112 C CA . TRP A 1 275 ? -0.867 2.464 -4.236 1.00 89.69 275 TRP A CA 1
ATOM 2113 C C . TRP A 1 275 ? -1.247 1.075 -4.768 1.00 89.69 275 TRP A C 1
ATOM 2115 O O . TRP A 1 275 ? -2.250 0.931 -5.469 1.00 89.69 275 TRP A O 1
ATOM 2125 N N . PHE A 1 276 ? -0.496 0.033 -4.402 1.00 88.50 276 PHE A N 1
ATOM 2126 C CA . PHE A 1 276 ? -0.807 -1.341 -4.802 1.00 88.50 276 PHE A CA 1
ATOM 2127 C C . PHE A 1 276 ? -2.141 -1.826 -4.260 1.00 88.50 276 PHE A C 1
ATOM 2129 O O . PHE A 1 276 ? -2.884 -2.507 -4.971 1.00 88.50 276 PHE A O 1
ATOM 2136 N N . PHE A 1 277 ? -2.457 -1.471 -3.017 1.00 86.25 277 PHE A N 1
ATOM 2137 C CA . PHE A 1 277 ? -3.743 -1.790 -2.426 1.00 86.25 277 PHE A CA 1
ATOM 2138 C C . PHE A 1 277 ? -4.892 -1.170 -3.233 1.00 86.25 277 PHE A C 1
ATOM 2140 O O . PHE A 1 277 ? -5.823 -1.885 -3.612 1.00 86.25 277 PHE A O 1
ATOM 2147 N N . LEU A 1 278 ? -4.784 0.115 -3.588 1.00 87.94 278 LEU A N 1
ATOM 2148 C CA . LEU A 1 278 ? -5.773 0.799 -4.423 1.00 87.94 278 LEU A CA 1
ATOM 2149 C C . LEU A 1 278 ? -5.896 0.145 -5.803 1.00 87.94 278 LEU A C 1
ATOM 2151 O O . LEU A 1 278 ? -7.000 -0.193 -6.220 1.00 87.94 278 LEU A O 1
ATOM 2155 N N . LEU A 1 279 ? -4.773 -0.107 -6.479 1.00 86.88 279 LEU A N 1
ATOM 2156 C CA . LEU A 1 279 ? -4.755 -0.715 -7.811 1.00 86.88 279 LEU A CA 1
ATOM 2157 C C . LEU A 1 279 ? -5.396 -2.112 -7.824 1.00 86.88 279 LEU A C 1
ATOM 2159 O O . LEU A 1 279 ? -6.125 -2.454 -8.753 1.00 86.88 279 LEU A O 1
ATOM 2163 N N . LYS A 1 280 ? -5.145 -2.919 -6.787 1.00 85.75 280 LYS A N 1
ATOM 2164 C CA . LYS A 1 280 ? -5.663 -4.289 -6.679 1.00 85.75 280 LYS A CA 1
ATOM 2165 C C . LYS A 1 280 ? -7.152 -4.337 -6.337 1.00 85.75 280 LYS A C 1
ATOM 2167 O O . LYS A 1 280 ? -7.844 -5.250 -6.791 1.00 85.75 280 LYS A O 1
ATOM 2172 N N . ARG A 1 281 ? -7.631 -3.429 -5.482 1.00 83.12 281 ARG A N 1
ATOM 2173 C CA . ARG A 1 281 ? -9.002 -3.474 -4.943 1.00 83.12 281 ARG A CA 1
ATOM 2174 C C . ARG A 1 281 ? -9.977 -2.590 -5.722 1.00 83.12 281 ARG A C 1
ATOM 2176 O O . ARG A 1 281 ? -11.091 -3.033 -5.976 1.00 83.12 281 ARG A O 1
ATOM 2183 N N . GLU A 1 282 ? -9.548 -1.403 -6.143 1.00 84.25 282 GLU A N 1
ATOM 2184 C CA . GLU A 1 282 ? -10.359 -0.388 -6.832 1.00 84.25 282 GLU A CA 1
ATOM 2185 C C . GLU A 1 282 ? -9.577 0.221 -8.021 1.00 84.25 282 GLU A C 1
ATOM 2187 O O . GLU A 1 282 ? -9.181 1.391 -7.991 1.00 84.25 282 GLU A O 1
ATOM 2192 N N . PRO A 1 283 ? -9.348 -0.546 -9.108 1.00 84.81 283 PRO A N 1
ATOM 2193 C CA . PRO A 1 283 ? -8.504 -0.112 -10.226 1.00 84.81 283 PRO A CA 1
ATOM 2194 C C . PRO A 1 283 ? -9.026 1.150 -10.926 1.00 84.81 283 PRO A C 1
ATOM 2196 O O . PRO A 1 283 ? -8.237 1.934 -11.439 1.00 84.81 283 PRO A O 1
ATOM 2199 N N . PHE A 1 284 ? -10.344 1.380 -10.928 1.00 85.62 284 PHE A N 1
ATOM 2200 C CA . PHE A 1 284 ? -10.932 2.586 -11.515 1.00 85.62 284 PHE A CA 1
ATOM 2201 C C . PHE A 1 284 ? -10.510 3.857 -10.765 1.00 85.62 284 PHE A C 1
ATOM 2203 O O . PHE A 1 284 ? -10.097 4.828 -11.394 1.00 85.62 284 PHE A O 1
ATOM 2210 N N . GLU A 1 285 ? -10.558 3.844 -9.429 1.00 85.94 285 GLU A N 1
ATOM 2211 C CA . GLU A 1 285 ? -10.092 4.986 -8.634 1.00 85.94 285 GLU A CA 1
ATOM 2212 C C . GLU A 1 285 ? -8.571 5.137 -8.722 1.00 85.94 285 GLU A C 1
ATOM 2214 O O . GLU A 1 285 ? -8.0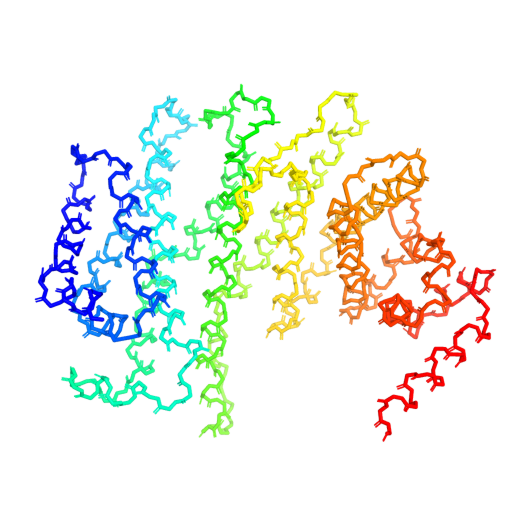85 6.261 -8.795 1.00 85.94 285 GLU A O 1
ATOM 2219 N N . ALA A 1 286 ? -7.816 4.034 -8.811 1.00 86.81 286 ALA A N 1
ATOM 2220 C CA . ALA A 1 286 ? -6.375 4.100 -9.064 1.00 86.81 286 ALA A CA 1
ATOM 2221 C C . ALA A 1 286 ? -6.064 4.835 -10.379 1.00 86.81 286 ALA A C 1
ATOM 2223 O O . ALA A 1 286 ? -5.218 5.726 -10.403 1.00 86.81 286 ALA A O 1
ATOM 2224 N N . ILE A 1 287 ? -6.774 4.510 -11.464 1.00 88.50 287 ILE A N 1
ATOM 2225 C CA . ILE A 1 287 ? -6.614 5.187 -12.760 1.00 88.50 287 ILE A CA 1
ATOM 2226 C C . ILE A 1 287 ? -6.989 6.665 -12.648 1.00 88.50 287 ILE A C 1
ATOM 2228 O O . ILE A 1 287 ? -6.243 7.516 -13.128 1.00 88.50 287 ILE A O 1
ATOM 2232 N N . LYS A 1 288 ? -8.093 6.977 -11.966 1.00 89.25 288 LYS A N 1
ATOM 2233 C CA . LYS A 1 288 ? -8.538 8.354 -11.735 1.00 89.25 288 LYS A CA 1
ATOM 2234 C C . LYS A 1 288 ? -7.519 9.173 -10.937 1.00 89.25 288 LYS A C 1
ATOM 2236 O O . LYS A 1 288 ? -7.279 10.330 -11.267 1.00 89.25 288 LYS A O 1
ATOM 2241 N N . CYS A 1 289 ? -6.853 8.584 -9.939 1.00 85.69 289 CYS A N 1
ATOM 2242 C CA . CYS A 1 289 ? -5.739 9.241 -9.245 1.00 85.69 289 CYS A CA 1
ATOM 2243 C C . CYS A 1 289 ? -4.620 9.658 -10.210 1.00 85.69 289 CYS A C 1
ATOM 2245 O O . CYS A 1 289 ? -3.983 10.684 -9.992 1.00 85.69 289 CYS A O 1
ATOM 2247 N N . LEU A 1 290 ? -4.390 8.897 -11.283 1.00 87.62 290 LEU A N 1
ATOM 2248 C CA . LEU A 1 290 ? -3.368 9.206 -12.286 1.00 87.62 290 LEU A CA 1
ATOM 2249 C C . LEU A 1 290 ? -3.815 10.219 -13.348 1.00 87.62 290 LEU A C 1
ATOM 2251 O O . LEU A 1 290 ? -3.029 10.585 -14.224 1.00 87.62 290 LEU A O 1
ATOM 2255 N N . GLU A 1 291 ? -5.056 10.699 -13.300 1.00 87.69 291 GLU A N 1
ATOM 2256 C CA . GLU A 1 291 ? -5.471 11.836 -14.126 1.00 87.69 291 GLU A CA 1
ATOM 2257 C C . GLU A 1 291 ? -4.844 13.145 -13.619 1.00 87.69 291 GLU A C 1
ATOM 2259 O O . GLU A 1 291 ? -4.537 14.036 -14.419 1.00 87.69 291 GLU A O 1
ATOM 2264 N N . ASP A 1 292 ? -4.568 13.233 -12.311 1.00 88.69 292 ASP A N 1
ATOM 2265 C CA . ASP A 1 292 ? -3.802 14.327 -11.717 1.00 88.69 292 ASP A CA 1
ATOM 2266 C C . ASP A 1 292 ? -2.334 14.249 -12.174 1.00 88.69 292 ASP A C 1
ATOM 2268 O O . ASP A 1 292 ? -1.559 13.355 -11.815 1.00 88.69 292 ASP A O 1
ATOM 2272 N N . SER A 1 293 ? -1.949 15.226 -12.996 1.00 87.56 293 SER A N 1
ATOM 2273 C CA . SER A 1 293 ? -0.605 15.298 -13.571 1.00 87.56 293 SER A CA 1
ATOM 2274 C C . SER A 1 293 ? 0.454 15.607 -12.524 1.00 87.56 293 SER A C 1
ATOM 2276 O O . SER A 1 293 ? 1.568 15.097 -12.627 1.00 87.56 293 SER A O 1
ATOM 2278 N N . GLU A 1 294 ? 0.121 16.417 -11.522 1.00 88.56 294 GLU A N 1
ATOM 2279 C CA . GLU A 1 294 ? 1.048 16.807 -10.463 1.00 88.56 294 GLU A CA 1
ATOM 2280 C C . GLU A 1 294 ? 1.372 15.603 -9.579 1.00 88.56 294 GLU A C 1
ATOM 2282 O O . GLU A 1 294 ? 2.542 15.334 -9.293 1.00 88.56 294 GLU A O 1
ATOM 2287 N N . LEU A 1 295 ? 0.349 14.821 -9.220 1.00 88.50 295 LEU A N 1
ATOM 2288 C CA . LEU A 1 295 ? 0.527 13.567 -8.492 1.00 88.50 295 LEU A CA 1
ATOM 2289 C C . LEU A 1 295 ? 1.381 12.571 -9.289 1.00 88.50 295 LEU A C 1
ATOM 2291 O O . LEU A 1 295 ? 2.369 12.063 -8.759 1.00 88.50 295 LEU A O 1
ATOM 2295 N N . CYS A 1 296 ? 1.056 12.327 -10.563 1.00 89.38 296 CYS A N 1
ATOM 2296 C CA . CYS A 1 296 ? 1.835 11.416 -11.412 1.00 89.38 296 CYS A CA 1
ATOM 2297 C C . CYS A 1 296 ? 3.311 11.805 -11.481 1.00 89.38 296 CYS A C 1
ATOM 2299 O O . CYS A 1 296 ? 4.192 10.964 -11.299 1.00 89.38 296 CYS A O 1
ATOM 2301 N N . LEU A 1 297 ? 3.580 13.086 -11.724 1.00 88.38 297 LEU A N 1
ATOM 2302 C CA . LEU A 1 297 ? 4.935 13.607 -11.816 1.00 88.38 297 LEU A CA 1
ATOM 2303 C C . LEU A 1 297 ? 5.701 13.444 -10.497 1.00 88.38 297 LEU A C 1
ATOM 2305 O O . LEU A 1 297 ? 6.867 13.044 -10.514 1.00 88.38 297 LEU A O 1
ATOM 2309 N N . ARG A 1 298 ? 5.046 13.680 -9.353 1.00 89.38 298 ARG A N 1
ATOM 2310 C CA . ARG A 1 298 ? 5.634 13.421 -8.030 1.00 89.38 298 ARG A CA 1
ATOM 2311 C C . ARG A 1 298 ? 5.972 11.949 -7.841 1.00 89.38 298 ARG A C 1
ATOM 2313 O O . ARG A 1 298 ? 7.089 11.650 -7.429 1.00 89.38 298 ARG A O 1
ATOM 2320 N N . LEU A 1 299 ? 5.055 11.035 -8.167 1.00 90.62 299 LEU A N 1
ATOM 2321 C CA . LEU A 1 299 ? 5.294 9.590 -8.061 1.00 90.62 299 LEU A CA 1
ATOM 2322 C C . LEU A 1 299 ? 6.488 9.156 -8.922 1.00 90.62 299 LEU A C 1
ATOM 2324 O O . LEU A 1 299 ? 7.355 8.416 -8.452 1.00 90.62 299 LEU A O 1
ATOM 2328 N N . VAL A 1 300 ? 6.583 9.668 -10.150 1.00 90.81 300 VAL A N 1
ATOM 2329 C CA . VAL A 1 300 ? 7.708 9.412 -11.063 1.00 90.81 300 VAL A CA 1
ATOM 2330 C C . VAL A 1 300 ? 9.014 9.952 -10.490 1.00 90.81 300 VAL A C 1
ATOM 2332 O O . VAL A 1 300 ? 10.007 9.229 -10.462 1.00 90.81 300 VAL A O 1
ATOM 2335 N N . HIS A 1 301 ? 9.017 11.188 -9.987 1.00 89.19 301 HIS A N 1
ATOM 2336 C CA . HIS A 1 301 ? 10.198 11.812 -9.393 1.00 89.19 301 HIS A CA 1
ATOM 2337 C C . HIS A 1 301 ? 10.696 11.065 -8.149 1.00 89.19 301 HIS A C 1
ATOM 2339 O O . HIS A 1 301 ? 11.896 10.806 -8.021 1.00 89.19 301 HIS A O 1
ATOM 2345 N N . ILE A 1 302 ? 9.777 10.677 -7.258 1.00 89.31 302 ILE A N 1
ATOM 2346 C CA . ILE A 1 302 ? 10.080 9.867 -6.073 1.00 89.31 302 ILE A CA 1
ATOM 2347 C C . ILE A 1 302 ? 10.720 8.553 -6.514 1.00 89.31 302 ILE A C 1
ATOM 2349 O O . ILE A 1 302 ? 11.827 8.234 -6.085 1.00 89.31 302 ILE A O 1
ATOM 2353 N N . THR A 1 303 ? 10.070 7.827 -7.424 1.00 90.69 303 THR A N 1
ATOM 2354 C CA . THR A 1 303 ? 10.557 6.525 -7.892 1.00 90.69 303 THR A CA 1
ATOM 2355 C C . THR A 1 303 ? 11.934 6.640 -8.543 1.00 90.69 303 THR A C 1
ATOM 2357 O O . THR A 1 303 ? 12.848 5.906 -8.178 1.00 90.69 303 THR A O 1
ATOM 2360 N N . MET A 1 304 ? 12.115 7.605 -9.448 1.00 89.62 304 MET A N 1
ATOM 2361 C CA . MET A 1 304 ? 13.382 7.863 -10.139 1.00 89.62 304 MET A CA 1
ATOM 2362 C C . MET A 1 304 ? 14.517 8.140 -9.148 1.00 89.62 304 MET A C 1
ATOM 2364 O O . MET A 1 304 ? 15.601 7.559 -9.251 1.00 89.62 304 MET A O 1
ATOM 2368 N N . THR A 1 305 ? 14.260 9.007 -8.166 1.00 88.06 305 THR A N 1
ATOM 2369 C CA . THR A 1 305 ? 15.259 9.379 -7.161 1.00 88.06 305 THR A CA 1
ATOM 2370 C C . THR A 1 305 ? 15.631 8.190 -6.285 1.00 88.06 305 THR A C 1
ATOM 2372 O O . THR A 1 305 ? 16.816 7.947 -6.055 1.00 88.06 305 THR A O 1
ATOM 2375 N N . MET A 1 306 ? 14.642 7.414 -5.838 1.00 87.88 306 MET A N 1
ATOM 2376 C CA . MET A 1 306 ? 14.870 6.242 -4.992 1.00 87.88 306 MET A CA 1
ATOM 2377 C C . MET A 1 306 ? 15.629 5.141 -5.739 1.00 87.88 306 MET A C 1
ATOM 2379 O O . MET A 1 306 ? 16.557 4.557 -5.179 1.00 87.88 306 MET A O 1
ATOM 2383 N N . VAL A 1 307 ? 15.318 4.903 -7.020 1.00 89.06 307 VAL A N 1
ATOM 2384 C CA . VAL A 1 307 ? 16.095 3.981 -7.865 1.00 89.06 307 VAL A CA 1
ATOM 2385 C C . VAL A 1 307 ? 17.538 4.477 -7.995 1.00 89.06 307 VAL A C 1
ATOM 2387 O O . VAL A 1 307 ? 18.460 3.710 -7.733 1.00 89.06 307 VAL A O 1
ATOM 2390 N N . ALA A 1 308 ? 17.756 5.765 -8.283 1.00 86.38 308 ALA A N 1
ATOM 2391 C CA . ALA A 1 308 ? 19.102 6.326 -8.451 1.00 86.38 308 ALA A CA 1
ATOM 2392 C C . ALA A 1 308 ? 19.944 6.256 -7.165 1.00 86.38 308 ALA A C 1
ATOM 2394 O O . ALA A 1 308 ? 21.140 5.966 -7.210 1.00 86.38 308 ALA A O 1
ATOM 2395 N N . GLN A 1 309 ? 19.337 6.526 -6.007 1.00 84.44 309 GLN A N 1
ATOM 2396 C CA . GLN A 1 309 ? 20.004 6.397 -4.710 1.00 84.44 309 GLN A CA 1
ATOM 2397 C C . GLN A 1 309 ? 20.379 4.940 -4.425 1.00 84.44 309 GLN A C 1
ATOM 2399 O O . GLN A 1 309 ? 21.512 4.658 -4.036 1.00 84.44 309 GLN A O 1
ATOM 2404 N N . THR A 1 310 ? 19.460 4.012 -4.683 1.00 83.31 310 THR A N 1
ATOM 2405 C CA . THR A 1 310 ? 19.671 2.577 -4.460 1.00 83.31 310 THR A CA 1
ATOM 2406 C C . THR A 1 310 ? 20.757 2.023 -5.390 1.00 83.31 310 THR A C 1
ATOM 2408 O O . THR A 1 310 ? 21.638 1.290 -4.941 1.00 83.31 310 THR A O 1
ATOM 2411 N N . GLU A 1 311 ? 20.766 2.438 -6.661 1.00 81.88 311 GLU A N 1
ATOM 2412 C CA . GLU A 1 311 ? 21.817 2.123 -7.637 1.00 81.88 311 GLU A CA 1
ATOM 2413 C C . GLU A 1 311 ? 23.192 2.590 -7.152 1.00 81.88 311 GLU A C 1
ATOM 2415 O O . GLU A 1 311 ? 24.122 1.785 -7.090 1.00 81.88 311 GLU A O 1
ATOM 2420 N N . LYS A 1 312 ? 23.325 3.864 -6.751 1.00 80.25 312 LYS A N 1
ATOM 2421 C CA . LYS A 1 312 ? 24.595 4.422 -6.253 1.00 80.25 312 LYS A CA 1
ATOM 2422 C C . LYS A 1 312 ? 25.167 3.607 -5.096 1.00 80.25 312 LYS A C 1
ATOM 2424 O O . LYS A 1 312 ? 26.369 3.349 -5.074 1.00 80.25 312 LYS A O 1
ATOM 2429 N N . VAL A 1 313 ? 24.321 3.183 -4.156 1.00 77.00 313 VAL A N 1
ATOM 2430 C CA . VAL A 1 313 ? 24.772 2.384 -3.009 1.00 77.00 313 VAL A CA 1
ATOM 2431 C C . VAL A 1 313 ? 25.190 0.974 -3.435 1.00 77.00 313 VAL A C 1
ATOM 2433 O O . VAL A 1 313 ? 26.207 0.478 -2.955 1.00 77.00 313 VAL A O 1
ATOM 2436 N N . ILE A 1 314 ? 24.470 0.348 -4.373 1.00 75.62 314 ILE A N 1
ATOM 2437 C CA . ILE A 1 314 ? 24.848 -0.965 -4.920 1.00 75.62 314 ILE A CA 1
ATOM 2438 C C . ILE A 1 314 ? 26.205 -0.891 -5.632 1.00 75.62 314 ILE A C 1
ATOM 2440 O O . ILE A 1 314 ? 27.039 -1.767 -5.417 1.00 75.62 314 ILE A O 1
ATOM 2444 N N . PHE A 1 315 ? 26.458 0.155 -6.426 1.00 70.88 315 PHE A N 1
ATOM 2445 C CA . PHE A 1 315 ? 27.751 0.336 -7.092 1.00 70.88 315 PHE A CA 1
ATOM 2446 C C . PHE A 1 315 ? 28.887 0.596 -6.089 1.00 70.88 315 PHE A C 1
ATOM 2448 O O . PHE A 1 315 ? 29.940 -0.030 -6.205 1.00 70.88 315 PHE A O 1
ATOM 2455 N N . ALA A 1 316 ? 28.665 1.438 -5.074 1.00 66.06 316 ALA A N 1
ATOM 2456 C CA . ALA A 1 316 ? 29.674 1.782 -4.065 1.00 66.06 316 ALA A CA 1
ATOM 2457 C C . ALA A 1 316 ? 30.042 0.617 -3.121 1.00 66.06 316 ALA A C 1
ATOM 2459 O O . ALA A 1 316 ? 31.188 0.501 -2.689 1.00 66.06 316 ALA A O 1
ATOM 2460 N N . ASN A 1 317 ? 29.100 -0.277 -2.802 1.00 57.50 317 ASN A N 1
ATOM 2461 C CA . ASN A 1 317 ? 29.358 -1.408 -1.899 1.00 57.50 317 ASN A CA 1
ATOM 2462 C C . ASN A 1 317 ? 30.153 -2.553 -2.555 1.00 57.50 317 ASN A C 1
ATOM 2464 O O . ASN A 1 317 ? 30.586 -3.464 -1.855 1.00 57.50 317 ASN A O 1
ATOM 2468 N N . THR A 1 318 ? 30.425 -2.491 -3.863 1.00 54.00 318 THR A N 1
ATOM 2469 C CA . THR A 1 318 ? 31.345 -3.428 -4.539 1.00 54.00 318 THR A CA 1
ATOM 2470 C C . THR A 1 318 ? 32.786 -3.313 -4.005 1.00 54.00 318 THR A C 1
ATOM 2472 O O . THR A 1 318 ? 33.580 -4.232 -4.187 1.00 54.00 318 THR A O 1
ATOM 2475 N N . GLU A 1 319 ? 33.115 -2.221 -3.300 1.00 47.09 319 GLU A N 1
ATOM 2476 C CA . GLU A 1 319 ? 34.471 -1.899 -2.831 1.00 47.09 319 GLU A CA 1
ATOM 2477 C C . GLU A 1 319 ? 34.648 -1.916 -1.295 1.00 47.09 319 GLU A C 1
ATOM 2479 O O . GLU A 1 319 ? 35.773 -1.773 -0.819 1.00 47.09 319 GLU A O 1
ATOM 2484 N N . SER A 1 320 ? 33.592 -2.119 -0.486 1.00 49.69 320 SER A N 1
ATOM 2485 C CA . SER A 1 320 ? 33.706 -2.069 0.988 1.00 49.69 320 SER A CA 1
ATOM 2486 C C . SER A 1 320 ? 32.965 -3.189 1.727 1.00 49.69 320 SER A C 1
ATOM 2488 O O . SER A 1 320 ? 31.874 -3.611 1.355 1.00 49.69 320 SER A O 1
ATOM 2490 N N . SER A 1 321 ? 33.566 -3.660 2.822 1.00 47.22 321 SER A N 1
ATOM 2491 C CA . SER A 1 321 ? 33.138 -4.774 3.679 1.00 47.22 321 SER A CA 1
ATOM 2492 C C . SER A 1 321 ? 31.924 -4.463 4.578 1.00 47.22 321 SER A C 1
ATOM 2494 O O . SER A 1 321 ? 31.957 -4.705 5.788 1.00 47.22 321 SER A O 1
ATOM 2496 N N . LYS A 1 322 ? 30.827 -3.927 4.024 1.00 50.91 322 LYS A N 1
ATOM 2497 C CA . LYS A 1 322 ? 29.557 -3.789 4.764 1.00 50.91 322 LYS A CA 1
ATOM 2498 C C . LYS A 1 322 ?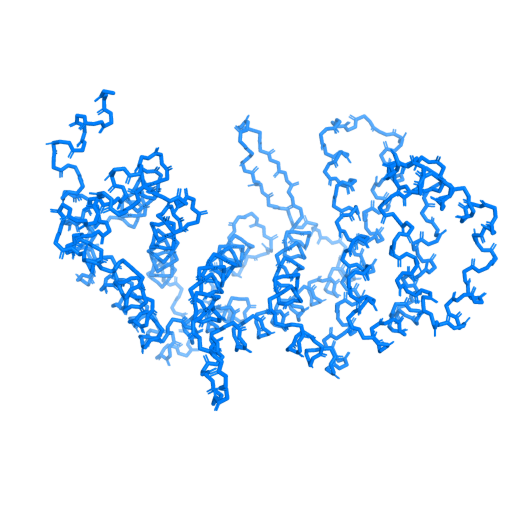 28.873 -5.149 4.975 1.00 50.91 322 LYS A C 1
ATOM 2500 O O . LYS A 1 322 ? 29.135 -6.130 4.282 1.00 50.91 322 LYS A O 1
ATOM 2505 N N . SER A 1 323 ? 28.022 -5.233 6.002 1.00 56.94 323 SER A N 1
ATOM 2506 C CA . SER A 1 323 ? 27.352 -6.476 6.398 1.00 56.94 323 SER A CA 1
ATOM 2507 C C . SER A 1 323 ? 26.424 -6.994 5.285 1.00 56.94 323 SER A C 1
ATOM 2509 O O . SER A 1 323 ? 25.613 -6.252 4.730 1.00 56.94 323 SER A O 1
ATOM 2511 N N . LYS A 1 324 ? 26.486 -8.305 4.996 1.00 63.75 324 LYS A N 1
ATOM 2512 C CA . LYS A 1 324 ? 25.679 -8.979 3.953 1.00 63.75 324 LYS A CA 1
ATOM 2513 C C . LYS A 1 324 ? 24.167 -8.689 4.036 1.00 63.75 324 LYS A C 1
ATOM 2515 O O . LYS A 1 324 ? 23.473 -8.772 3.025 1.00 63.75 324 LYS A O 1
ATOM 2520 N N . ALA A 1 325 ? 23.654 -8.373 5.228 1.00 64.69 325 ALA A N 1
ATOM 2521 C CA . ALA A 1 325 ? 22.238 -8.107 5.482 1.00 64.69 325 ALA A CA 1
ATOM 2522 C C . ALA A 1 325 ? 21.761 -6.756 4.912 1.00 64.69 325 ALA A C 1
ATOM 2524 O O . ALA A 1 325 ? 20.679 -6.690 4.325 1.00 64.69 325 ALA A O 1
ATOM 2525 N N . THR A 1 326 ? 22.570 -5.698 5.027 1.00 67.62 326 THR A N 1
ATOM 2526 C CA . THR A 1 326 ? 22.218 -4.360 4.520 1.00 67.62 326 THR A CA 1
ATOM 2527 C C . THR A 1 326 ? 22.173 -4.351 2.995 1.00 67.62 326 THR A C 1
ATOM 2529 O O . THR A 1 326 ? 21.217 -3.850 2.405 1.00 67.62 326 THR A O 1
ATOM 2532 N N . ASP A 1 327 ? 23.139 -5.004 2.349 1.00 72.75 327 ASP A N 1
ATOM 2533 C CA . ASP A 1 327 ? 23.165 -5.127 0.890 1.00 72.75 327 ASP A CA 1
ATOM 2534 C C . ASP A 1 327 ? 21.952 -5.892 0.352 1.00 72.75 327 ASP A C 1
ATOM 2536 O O . ASP A 1 327 ? 21.397 -5.543 -0.691 1.00 72.75 327 ASP A O 1
ATOM 2540 N N . GLN A 1 328 ? 21.502 -6.924 1.074 1.00 79.69 328 GLN A N 1
ATOM 2541 C CA . GLN A 1 328 ? 20.311 -7.671 0.681 1.00 79.69 328 GLN A CA 1
ATOM 2542 C C . GLN A 1 328 ? 19.041 -6.823 0.775 1.00 79.69 328 GLN A C 1
ATOM 2544 O O . GLN A 1 328 ? 18.189 -6.903 -0.106 1.00 79.69 328 GLN A O 1
ATOM 2549 N N . ARG A 1 329 ? 18.914 -5.982 1.805 1.00 79.25 329 ARG A N 1
ATOM 2550 C CA . ARG A 1 329 ? 17.772 -5.070 1.951 1.00 79.25 329 ARG A CA 1
ATOM 2551 C C . ARG A 1 329 ? 17.694 -4.061 0.817 1.00 79.25 329 ARG A C 1
ATOM 2553 O O . ARG A 1 329 ? 16.619 -3.861 0.264 1.00 79.25 329 ARG A O 1
ATOM 2560 N N . ILE A 1 330 ? 18.820 -3.439 0.487 1.00 82.62 330 ILE A N 1
ATOM 2561 C CA . ILE A 1 330 ? 18.906 -2.430 -0.575 1.00 82.62 330 ILE A CA 1
ATOM 2562 C C . ILE A 1 330 ? 18.515 -3.057 -1.917 1.00 82.62 330 ILE A C 1
ATOM 2564 O O . ILE A 1 330 ? 17.706 -2.488 -2.647 1.00 82.62 330 ILE A O 1
ATOM 2568 N N . ARG A 1 331 ? 18.982 -4.281 -2.199 1.00 85.06 331 ARG A N 1
ATOM 2569 C CA . ARG A 1 331 ? 18.533 -5.049 -3.371 1.00 85.06 331 ARG A CA 1
ATOM 2570 C C . ARG A 1 331 ? 17.037 -5.351 -3.343 1.00 85.06 331 ARG A C 1
ATOM 2572 O O . ARG A 1 331 ? 16.358 -5.093 -4.328 1.00 85.06 331 ARG A O 1
ATOM 2579 N N . ASN A 1 332 ? 16.505 -5.837 -2.220 1.00 87.81 332 ASN A N 1
ATOM 2580 C CA . ASN A 1 332 ? 15.071 -6.111 -2.090 1.00 87.81 332 ASN A CA 1
ATOM 2581 C C . ASN A 1 332 ? 14.227 -4.846 -2.313 1.00 87.81 332 ASN A C 1
ATOM 2583 O O . ASN A 1 332 ? 13.173 -4.914 -2.938 1.00 87.81 332 ASN A O 1
ATOM 2587 N N . PHE A 1 333 ? 14.700 -3.690 -1.842 1.00 87.25 333 PHE A N 1
ATOM 2588 C CA . PHE A 1 333 ? 14.033 -2.416 -2.081 1.00 87.25 333 PHE A CA 1
ATOM 2589 C C . PHE A 1 333 ? 14.105 -1.991 -3.551 1.00 87.25 333 PHE A C 1
ATOM 2591 O O . PHE A 1 333 ? 13.096 -1.557 -4.096 1.00 87.25 333 PHE A O 1
ATOM 2598 N N . LEU A 1 334 ? 15.242 -2.188 -4.229 1.00 90.62 334 LEU A N 1
ATOM 2599 C CA . LEU A 1 334 ? 15.329 -1.964 -5.675 1.00 90.62 334 LEU A CA 1
ATOM 2600 C C . LEU A 1 334 ? 14.335 -2.846 -6.436 1.00 90.62 334 LEU A C 1
ATOM 2602 O O . LEU A 1 334 ? 13.624 -2.355 -7.307 1.00 90.62 334 LEU A O 1
ATOM 2606 N N . HIS A 1 335 ? 14.253 -4.132 -6.089 1.00 92.19 335 HIS A N 1
ATOM 2607 C CA . HIS A 1 335 ? 13.305 -5.060 -6.707 1.00 92.19 335 HIS A CA 1
ATOM 2608 C C . HIS A 1 335 ? 11.858 -4.593 -6.509 1.00 92.19 335 HIS A C 1
ATOM 2610 O O . HIS A 1 335 ? 11.088 -4.568 -7.466 1.00 92.19 335 HIS A O 1
ATOM 2616 N N . PHE A 1 336 ? 11.523 -4.149 -5.294 1.00 91.06 336 PHE A N 1
ATOM 2617 C CA . PHE A 1 336 ? 10.224 -3.557 -4.985 1.00 91.06 336 PHE A CA 1
ATOM 2618 C C . PHE A 1 336 ? 9.936 -2.321 -5.850 1.00 91.06 336 PHE A C 1
ATOM 2620 O O . PHE A 1 336 ? 8.863 -2.229 -6.440 1.00 91.06 336 PHE A O 1
ATOM 2627 N N . LEU A 1 337 ? 10.894 -1.400 -6.007 1.00 92.31 337 LEU A N 1
ATOM 2628 C CA . LEU A 1 337 ? 10.730 -0.226 -6.874 1.00 92.31 337 LEU A CA 1
ATOM 2629 C C . LEU A 1 337 ? 10.535 -0.608 -8.350 1.00 92.31 337 LEU A C 1
ATOM 2631 O O . LEU A 1 337 ? 9.697 -0.014 -9.025 1.00 92.31 337 LEU A O 1
ATOM 2635 N N . ILE A 1 338 ? 11.271 -1.602 -8.856 1.00 94.38 338 ILE A N 1
ATOM 2636 C CA . ILE A 1 338 ? 11.115 -2.094 -10.236 1.00 94.38 338 ILE A CA 1
ATOM 2637 C C . ILE A 1 338 ? 9.695 -2.627 -10.456 1.00 94.38 338 ILE A C 1
ATOM 2639 O O . ILE A 1 338 ? 9.070 -2.321 -11.474 1.00 94.38 338 ILE A O 1
ATOM 2643 N N . GLU A 1 339 ? 9.167 -3.387 -9.500 1.00 92.88 339 GLU A N 1
ATOM 2644 C CA . GLU A 1 339 ? 7.804 -3.913 -9.554 1.00 92.88 339 GLU A CA 1
ATOM 2645 C C . GLU A 1 339 ? 6.758 -2.785 -9.500 1.00 92.88 339 GLU A C 1
ATOM 2647 O O . GLU A 1 339 ? 5.823 -2.771 -10.305 1.00 92.88 339 GLU A O 1
ATOM 2652 N N . VAL A 1 340 ? 6.956 -1.781 -8.634 1.00 92.00 340 VAL A N 1
ATOM 2653 C CA . VAL A 1 340 ? 6.112 -0.571 -8.561 1.00 92.00 340 VAL A CA 1
ATOM 2654 C C . VAL A 1 340 ? 6.016 0.125 -9.913 1.00 92.00 340 VAL A C 1
ATOM 2656 O O . VAL A 1 340 ? 4.910 0.449 -10.352 1.00 92.00 340 VAL A O 1
ATOM 2659 N N . ILE A 1 341 ? 7.147 0.322 -10.598 1.00 94.31 341 ILE A N 1
ATOM 2660 C CA . ILE A 1 341 ? 7.169 0.946 -11.928 1.00 94.31 341 ILE A CA 1
ATOM 2661 C C . ILE A 1 341 ? 6.351 0.117 -12.923 1.00 94.31 341 ILE A C 1
ATOM 2663 O O . ILE A 1 341 ? 5.599 0.684 -13.716 1.00 94.31 341 ILE A O 1
ATOM 2667 N N . GLY A 1 342 ? 6.467 -1.212 -12.872 1.00 93.56 342 GLY A N 1
ATOM 2668 C CA . GLY A 1 342 ? 5.726 -2.117 -13.750 1.00 93.56 342 GLY A CA 1
ATOM 2669 C C . GLY A 1 342 ? 4.218 -1.954 -13.584 1.00 93.56 342 GLY A C 1
ATOM 2670 O O . GLY A 1 342 ? 3.514 -1.671 -14.553 1.00 93.56 342 GLY A O 1
ATOM 2671 N N . TYR A 1 343 ? 3.723 -2.040 -12.350 1.00 91.38 343 TYR A N 1
ATOM 2672 C CA . TYR A 1 343 ? 2.300 -1.844 -12.061 1.00 91.38 343 TYR A CA 1
ATOM 2673 C C . TYR A 1 343 ? 1.811 -0.435 -12.401 1.00 91.38 343 TYR A C 1
ATOM 2675 O O . TYR A 1 343 ? 0.728 -0.287 -12.969 1.00 91.38 343 TYR A O 1
ATOM 2683 N N . PHE A 1 344 ? 2.606 0.595 -12.102 1.00 91.50 344 PHE A N 1
ATOM 2684 C CA . PHE A 1 344 ? 2.293 1.969 -12.489 1.00 91.50 344 PHE A CA 1
ATOM 2685 C C . PHE A 1 344 ? 2.116 2.086 -14.010 1.00 91.50 344 PHE A C 1
ATOM 2687 O O . PHE A 1 344 ? 1.099 2.603 -14.467 1.00 91.50 344 PHE A O 1
ATOM 2694 N N . ALA A 1 345 ? 3.032 1.516 -14.799 1.00 93.12 345 ALA A N 1
ATOM 2695 C CA . ALA A 1 345 ? 2.940 1.499 -16.258 1.00 93.12 345 ALA A CA 1
ATOM 2696 C C . ALA A 1 345 ? 1.715 0.719 -16.773 1.00 93.12 345 ALA A C 1
ATOM 2698 O O . ALA A 1 345 ? 1.116 1.106 -17.775 1.00 93.12 345 ALA A O 1
ATOM 2699 N N . THR A 1 346 ? 1.291 -0.350 -16.088 1.00 92.19 346 THR A N 1
ATOM 2700 C CA . THR A 1 346 ? 0.065 -1.076 -16.473 1.00 92.19 346 THR A CA 1
ATOM 2701 C C . THR A 1 346 ? -1.227 -0.321 -16.168 1.00 92.19 346 THR A C 1
ATOM 2703 O O . THR A 1 346 ? -2.257 -0.647 -16.755 1.00 92.19 346 THR A O 1
ATOM 2706 N N . ALA A 1 347 ? -1.197 0.676 -15.278 1.00 89.75 347 ALA A N 1
ATOM 2707 C CA . ALA A 1 347 ? -2.408 1.351 -14.826 1.00 89.75 347 ALA A CA 1
ATOM 2708 C C . ALA A 1 347 ? -3.057 2.195 -15.935 1.00 89.75 347 ALA A C 1
ATOM 2710 O O . ALA A 1 347 ? -4.275 2.199 -16.069 1.00 89.75 347 ALA A O 1
ATOM 2711 N N . SER A 1 348 ? -2.273 2.907 -16.751 1.00 89.44 348 SER A N 1
ATOM 2712 C CA . SER A 1 348 ? -2.810 3.694 -17.868 1.00 89.44 348 SER A CA 1
ATOM 2713 C C . SER A 1 348 ? -1.757 3.988 -18.935 1.00 89.44 348 SER A C 1
ATOM 2715 O O . SER A 1 348 ? -0.559 4.010 -18.658 1.00 89.44 348 SER A O 1
ATOM 2717 N N . GLU A 1 349 ? -2.198 4.305 -20.156 1.00 90.44 349 GLU A N 1
ATOM 2718 C CA . GLU A 1 349 ? -1.285 4.735 -21.227 1.00 90.44 349 GLU A CA 1
ATOM 2719 C C . GLU A 1 349 ? -0.535 6.024 -20.854 1.00 90.44 349 GLU A C 1
ATOM 2721 O O . GLU A 1 349 ? 0.650 6.184 -21.141 1.00 90.44 349 GLU A O 1
ATOM 2726 N N . ARG A 1 350 ? -1.202 6.918 -20.113 1.00 88.75 350 ARG A N 1
ATOM 2727 C CA . ARG A 1 350 ? -0.590 8.133 -19.566 1.00 88.75 350 ARG A CA 1
ATOM 2728 C C . ARG A 1 350 ? 0.579 7.798 -18.637 1.00 88.75 350 ARG A C 1
ATOM 2730 O O . ARG A 1 350 ? 1.642 8.404 -18.750 1.00 88.75 350 ARG A O 1
ATOM 2737 N N . ALA A 1 351 ? 0.402 6.817 -17.753 1.00 90.31 351 ALA A N 1
ATOM 2738 C CA . ALA A 1 351 ? 1.444 6.365 -16.838 1.00 90.31 351 ALA A CA 1
ATOM 2739 C C . ALA A 1 351 ? 2.662 5.797 -17.583 1.00 90.31 351 ALA A C 1
ATOM 2741 O O . ALA A 1 351 ? 3.795 6.135 -17.237 1.00 90.31 351 ALA A O 1
ATOM 2742 N N . LYS A 1 352 ? 2.452 5.032 -18.667 1.00 93.06 352 LYS A N 1
ATOM 2743 C CA . LYS A 1 352 ? 3.556 4.579 -19.535 1.00 93.06 352 LYS A CA 1
ATOM 2744 C C . LYS A 1 352 ? 4.337 5.751 -20.116 1.00 93.06 352 LYS A C 1
ATOM 2746 O O . LYS A 1 352 ? 5.565 5.754 -20.054 1.00 93.06 352 LYS A O 1
ATOM 2751 N N . MET A 1 353 ? 3.646 6.768 -20.635 1.00 92.88 353 MET A N 1
ATOM 2752 C CA . MET A 1 353 ? 4.309 7.954 -21.186 1.00 92.88 353 MET A CA 1
ATOM 2753 C C . MET A 1 353 ? 5.126 8.698 -20.127 1.00 92.88 353 MET A C 1
ATOM 2755 O O . MET A 1 353 ? 6.232 9.148 -20.420 1.00 92.88 353 MET A O 1
ATOM 2759 N N . PHE A 1 354 ? 4.650 8.762 -18.883 1.00 91.31 354 PHE A N 1
ATOM 2760 C CA . PHE A 1 354 ? 5.440 9.293 -17.773 1.00 91.31 354 PHE A CA 1
ATOM 2761 C C . PHE A 1 354 ? 6.691 8.456 -17.468 1.00 91.31 354 PHE A C 1
ATOM 2763 O O . PHE A 1 354 ? 7.732 9.027 -17.151 1.00 91.31 354 PHE A O 1
ATOM 2770 N N . CYS A 1 355 ? 6.647 7.128 -17.611 1.00 92.25 355 CYS A N 1
ATOM 2771 C CA . CYS A 1 355 ? 7.849 6.293 -17.510 1.00 92.25 355 CYS A CA 1
ATOM 2772 C C . CYS A 1 355 ? 8.847 6.557 -18.653 1.00 92.25 355 CYS A C 1
ATOM 2774 O O . CYS A 1 355 ? 10.061 6.489 -18.440 1.00 92.25 355 CYS A O 1
ATOM 2776 N N . VAL A 1 356 ? 8.352 6.867 -19.856 1.00 92.06 356 VAL A N 1
ATOM 2777 C CA . VAL A 1 356 ? 9.184 7.165 -21.033 1.00 92.06 356 VAL A CA 1
ATOM 2778 C C . VAL A 1 356 ? 9.831 8.541 -20.924 1.00 92.06 356 VAL A C 1
ATOM 2780 O O . VAL A 1 356 ? 11.050 8.629 -21.044 1.00 92.06 356 VAL A O 1
ATOM 2783 N N . PHE A 1 357 ? 9.059 9.599 -20.672 1.00 87.69 357 PHE A N 1
ATOM 2784 C CA . PHE A 1 357 ? 9.598 10.959 -20.563 1.00 87.69 357 PHE A CA 1
ATOM 2785 C C . PHE A 1 357 ? 10.366 11.176 -19.255 1.00 87.69 357 PHE A C 1
ATOM 2787 O O . PHE A 1 357 ? 11.416 11.816 -19.251 1.00 87.69 357 PHE A O 1
ATOM 2794 N N . GLY A 1 358 ? 9.883 10.586 -18.160 1.00 81.81 358 GLY A N 1
ATOM 2795 C CA . GLY A 1 358 ? 10.435 10.789 -16.827 1.00 81.81 358 GLY A CA 1
ATOM 2796 C C . GLY A 1 358 ? 10.263 12.226 -16.327 1.00 81.81 358 GLY A C 1
ATOM 2797 O O . GLY A 1 358 ? 9.407 12.971 -16.800 1.00 81.81 358 GLY A O 1
ATOM 2798 N N . TRP A 1 359 ? 11.086 12.597 -15.344 1.00 71.62 359 TRP A N 1
ATOM 2799 C CA . TRP A 1 359 ? 11.173 13.969 -14.825 1.00 71.62 359 TRP A CA 1
ATOM 2800 C C . TRP A 1 359 ? 12.432 14.677 -15.346 1.00 71.62 359 TRP A C 1
ATOM 2802 O O . TRP A 1 359 ? 12.346 15.643 -16.093 1.00 71.62 359 TRP A O 1
ATOM 2812 N N . GLN A 1 360 ? 13.612 14.153 -14.992 1.00 73.94 360 GLN A N 1
ATOM 2813 C CA . GLN A 1 360 ? 14.916 14.600 -15.518 1.00 73.94 360 GLN A CA 1
ATOM 2814 C C . GLN A 1 360 ? 15.550 13.575 -16.464 1.00 73.94 360 GLN A C 1
ATOM 2816 O O . GLN A 1 360 ? 16.290 13.930 -17.377 1.00 73.94 360 GLN A O 1
ATOM 2821 N N . ARG A 1 361 ? 15.271 12.290 -16.236 1.00 81.56 361 ARG A N 1
ATOM 2822 C CA . ARG A 1 361 ? 15.704 11.169 -17.068 1.00 81.56 361 ARG A CA 1
ATOM 2823 C C . ARG A 1 361 ? 14.543 10.192 -17.189 1.00 81.56 361 ARG A C 1
ATOM 2825 O O . ARG A 1 361 ? 13.786 10.006 -16.239 1.00 81.56 361 ARG A O 1
ATOM 2832 N N . SER A 1 362 ? 14.447 9.551 -18.346 1.00 89.50 362 SER A N 1
ATOM 2833 C CA . SER A 1 362 ? 13.515 8.454 -18.590 1.00 89.50 362 SER A CA 1
ATOM 2834 C C . SER A 1 362 ? 13.709 7.325 -17.570 1.00 89.50 362 SER A C 1
ATOM 2836 O O . SER A 1 362 ? 14.819 6.797 -17.447 1.00 89.50 362 SER A O 1
ATOM 2838 N N . LEU A 1 363 ? 12.631 6.924 -16.881 1.00 91.94 363 LEU A N 1
ATOM 2839 C CA . LEU A 1 363 ? 12.638 5.749 -15.998 1.00 91.94 363 LEU A CA 1
ATOM 2840 C C . LEU A 1 363 ? 12.962 4.485 -16.798 1.00 91.94 363 LEU A C 1
ATOM 2842 O O . LEU A 1 363 ? 13.736 3.650 -16.339 1.00 91.94 363 LEU A O 1
ATOM 2846 N N . LEU A 1 364 ? 12.435 4.377 -18.022 1.00 94.06 364 LEU A N 1
ATOM 2847 C CA . LEU A 1 364 ? 12.743 3.271 -18.928 1.00 94.06 364 LEU A CA 1
ATOM 2848 C C . LEU A 1 364 ? 14.251 3.159 -19.187 1.00 94.06 364 LEU A C 1
ATOM 2850 O O . LEU A 1 364 ? 14.820 2.077 -19.061 1.00 94.06 364 LEU A O 1
ATOM 2854 N N . MET A 1 365 ? 14.915 4.278 -19.490 1.00 92.62 365 MET A N 1
ATOM 2855 C CA . MET A 1 365 ? 16.363 4.282 -19.733 1.00 92.62 365 MET A CA 1
ATOM 2856 C C . MET A 1 365 ? 17.197 4.114 -18.470 1.00 92.62 365 MET A C 1
ATOM 2858 O O . MET A 1 365 ? 18.351 3.697 -18.556 1.00 92.62 365 MET A O 1
ATOM 2862 N N . GLN A 1 366 ? 16.662 4.472 -17.306 1.00 91.62 366 GLN A N 1
ATOM 2863 C CA . GLN A 1 366 ? 17.311 4.179 -16.035 1.00 91.62 366 GLN A CA 1
ATOM 2864 C C . GLN A 1 366 ? 17.295 2.669 -15.769 1.00 91.62 366 GLN A C 1
ATOM 2866 O O . GLN A 1 366 ? 18.353 2.073 -15.580 1.00 91.62 366 GLN A O 1
ATOM 2871 N N . LEU A 1 367 ? 16.128 2.033 -15.903 1.00 93.00 367 LEU A N 1
ATOM 2872 C CA . LEU A 1 367 ? 15.971 0.583 -15.778 1.00 93.00 367 LEU A CA 1
ATOM 2873 C C . LEU A 1 367 ? 16.797 -0.194 -16.812 1.00 93.00 367 LEU A C 1
ATOM 2875 O O . LEU A 1 367 ? 17.421 -1.200 -16.480 1.00 93.00 367 LEU A O 1
ATOM 2879 N N . ALA A 1 368 ? 16.862 0.294 -18.053 1.00 90.88 368 ALA A N 1
ATOM 2880 C CA . ALA A 1 368 ? 17.696 -0.294 -19.100 1.00 90.88 368 ALA A CA 1
ATOM 2881 C C . ALA A 1 368 ? 19.207 -0.178 -18.812 1.00 90.88 368 ALA A C 1
ATOM 2883 O O . ALA A 1 368 ? 19.996 -0.904 -19.410 1.00 90.88 368 ALA A O 1
ATOM 2884 N N . SER A 1 369 ? 19.613 0.716 -17.901 1.00 89.62 369 SER A N 1
ATOM 2885 C CA . SER A 1 369 ? 21.012 0.909 -17.494 1.00 89.62 369 SER A CA 1
ATOM 2886 C C . SER A 1 369 ? 21.409 0.167 -16.215 1.00 89.62 369 SER A C 1
ATOM 2888 O O . SER A 1 369 ? 22.521 0.364 -15.722 1.00 89.62 369 SER A O 1
ATOM 2890 N N . LEU A 1 370 ? 20.528 -0.683 -15.675 1.00 90.06 370 LEU A N 1
ATOM 2891 C CA . LEU A 1 370 ? 20.847 -1.519 -14.519 1.00 90.06 370 LEU A CA 1
ATOM 2892 C C . LEU A 1 370 ? 22.037 -2.462 -14.804 1.00 90.06 370 LEU A C 1
ATOM 2894 O O . LEU A 1 370 ? 22.329 -2.775 -15.961 1.00 90.06 370 LEU A O 1
ATOM 2898 N N . PRO A 1 371 ? 22.736 -2.956 -13.763 1.00 88.19 371 PRO A N 1
ATOM 2899 C CA . PRO A 1 371 ? 23.856 -3.877 -13.939 1.00 88.19 371 PRO A CA 1
ATOM 2900 C C . PRO A 1 371 ? 23.495 -5.115 -14.772 1.00 88.19 371 PRO A C 1
ATOM 2902 O O . PRO A 1 371 ? 22.392 -5.650 -14.653 1.00 88.19 371 PRO A O 1
ATOM 2905 N N . LEU A 1 372 ? 24.468 -5.645 -15.529 1.00 85.81 372 LEU A N 1
ATOM 2906 C CA . LEU A 1 372 ? 24.298 -6.798 -16.433 1.00 85.81 372 LEU A CA 1
ATOM 2907 C C . LEU A 1 372 ? 23.633 -8.020 -15.768 1.00 85.81 372 LEU A C 1
ATOM 2909 O O . LEU A 1 372 ? 22.954 -8.800 -16.437 1.00 85.81 372 LEU A O 1
ATOM 2913 N N . GLY A 1 373 ? 23.787 -8.182 -14.449 1.00 86.38 373 GLY A N 1
ATOM 2914 C CA . GLY A 1 373 ? 23.115 -9.225 -13.671 1.00 86.38 373 GLY A CA 1
ATOM 2915 C C . GLY A 1 373 ? 21.592 -9.245 -13.861 1.00 86.38 373 GLY A C 1
ATOM 2916 O O . GLY A 1 373 ? 21.023 -10.326 -13.979 1.00 86.38 373 GLY A O 1
ATOM 2917 N N . TYR A 1 374 ? 20.943 -8.085 -14.004 1.00 89.25 374 TYR A N 1
ATOM 2918 C CA . TYR A 1 374 ? 19.495 -7.990 -14.242 1.00 89.25 374 TYR A CA 1
ATOM 2919 C C . TYR A 1 374 ? 19.047 -8.460 -15.635 1.00 89.25 374 TYR A C 1
ATOM 2921 O O . TYR A 1 374 ? 17.862 -8.699 -15.856 1.00 89.25 374 TYR A O 1
ATOM 2929 N N . PHE A 1 375 ? 19.990 -8.632 -16.563 1.00 89.88 375 PHE A N 1
ATOM 2930 C CA . PHE A 1 375 ? 19.739 -9.061 -17.942 1.00 89.88 375 PHE A CA 1
ATOM 2931 C C . PHE A 1 375 ? 20.249 -10.473 -18.246 1.00 89.88 375 PHE A C 1
ATOM 2933 O O . PHE A 1 375 ? 20.032 -10.976 -19.345 1.00 89.88 375 PHE A O 1
ATOM 2940 N N . SER A 1 376 ? 20.957 -11.092 -17.300 1.00 87.25 376 SER A N 1
ATOM 2941 C CA . SER A 1 376 ? 21.621 -12.389 -17.482 1.00 87.25 376 SER A CA 1
ATOM 2942 C C . SER A 1 376 ? 21.228 -13.421 -16.427 1.00 87.25 376 SER A C 1
ATOM 2944 O O . SER A 1 376 ? 21.202 -14.614 -16.725 1.00 87.25 376 SER A O 1
ATOM 2946 N N . ASN A 1 377 ? 20.896 -12.993 -15.205 1.00 89.12 377 ASN A N 1
ATOM 2947 C CA . ASN A 1 377 ? 20.414 -13.883 -14.157 1.00 89.12 377 ASN A CA 1
ATOM 2948 C C . ASN A 1 377 ? 18.897 -14.066 -14.275 1.00 89.12 377 ASN A C 1
ATOM 2950 O O . ASN A 1 377 ? 18.143 -13.096 -14.227 1.00 89.12 377 ASN A O 1
ATOM 2954 N N . ARG A 1 378 ? 18.453 -15.325 -14.347 1.00 87.12 378 ARG A N 1
ATOM 2955 C CA . ARG A 1 378 ? 17.041 -15.710 -14.453 1.00 87.12 378 ARG A CA 1
ATOM 2956 C C . ARG A 1 378 ? 16.140 -15.066 -13.395 1.00 87.12 378 ARG A C 1
ATOM 2958 O O . ARG A 1 378 ? 15.059 -14.600 -13.738 1.00 87.12 378 ARG A O 1
ATOM 2965 N N . GLU A 1 379 ? 16.560 -15.049 -12.133 1.00 88.50 379 GLU A N 1
ATOM 2966 C CA . GLU A 1 379 ? 15.746 -14.523 -11.028 1.00 88.50 379 GLU A CA 1
ATOM 2967 C C . GLU A 1 379 ? 15.569 -13.007 -11.140 1.00 88.50 379 GLU A C 1
ATOM 2969 O O . GLU A 1 379 ? 14.465 -12.495 -10.983 1.00 88.50 379 GLU A O 1
ATOM 2974 N N . LEU A 1 380 ? 16.638 -12.287 -11.490 1.00 90.19 380 LEU A N 1
ATOM 2975 C CA . LEU A 1 380 ? 16.593 -10.833 -11.656 1.00 90.19 380 LEU A CA 1
ATOM 2976 C C . LEU A 1 380 ? 15.872 -10.421 -12.947 1.00 90.19 380 LEU A C 1
ATOM 2978 O O . LEU A 1 380 ? 15.150 -9.425 -12.961 1.00 90.19 380 LEU A O 1
ATOM 2982 N N . MET A 1 381 ? 16.003 -11.214 -14.014 1.00 91.31 381 MET A N 1
ATOM 2983 C CA . MET A 1 381 ? 15.238 -11.024 -15.248 1.00 91.31 381 MET A CA 1
ATOM 2984 C C . MET A 1 381 ? 13.736 -11.183 -15.006 1.00 91.31 381 MET A C 1
ATOM 2986 O O . MET A 1 381 ? 12.958 -10.411 -15.559 1.00 91.31 381 MET A O 1
ATOM 2990 N N . ALA A 1 382 ? 13.325 -12.134 -14.161 1.00 90.75 382 ALA A N 1
ATOM 2991 C CA . ALA A 1 382 ? 11.922 -12.317 -13.786 1.00 90.75 382 ALA A CA 1
ATOM 2992 C C . ALA A 1 382 ? 11.330 -11.113 -13.032 1.00 90.75 382 ALA A C 1
ATOM 2994 O O . ALA A 1 382 ? 10.112 -10.975 -12.987 1.00 90.75 382 ALA A O 1
ATOM 2995 N N . ILE A 1 383 ? 12.175 -10.234 -12.483 1.00 91.19 383 ILE A N 1
ATOM 2996 C CA . ILE A 1 383 ? 11.766 -8.986 -11.829 1.00 91.19 383 ILE A CA 1
ATOM 2997 C C . ILE A 1 383 ? 11.768 -7.829 -12.839 1.00 91.19 383 ILE A C 1
ATOM 2999 O O . ILE A 1 383 ? 10.783 -7.105 -12.953 1.00 91.19 383 ILE A O 1
ATOM 3003 N N . LEU A 1 384 ? 12.852 -7.657 -13.605 1.00 94.50 384 LEU A N 1
ATOM 3004 C CA . LEU A 1 384 ? 13.019 -6.507 -14.501 1.00 94.50 384 LEU A CA 1
ATOM 3005 C C . LEU A 1 384 ? 12.210 -6.607 -15.802 1.00 94.50 384 LEU A C 1
ATOM 3007 O O . LEU A 1 384 ? 11.607 -5.623 -16.235 1.00 94.50 384 LEU A O 1
ATOM 3011 N N . MET A 1 385 ? 12.206 -7.772 -16.453 1.00 93.69 385 MET A N 1
ATOM 3012 C CA . MET A 1 385 ? 11.609 -7.922 -17.785 1.00 93.69 385 MET A CA 1
ATOM 3013 C C . MET A 1 385 ? 10.101 -7.655 -17.811 1.00 93.69 385 MET A C 1
ATOM 3015 O O . MET A 1 385 ? 9.672 -6.950 -18.725 1.00 93.69 385 MET A O 1
ATOM 3019 N N . PRO A 1 386 ? 9.284 -8.118 -16.839 1.00 94.88 386 PRO A N 1
ATOM 3020 C CA . PRO A 1 386 ? 7.870 -7.743 -16.780 1.00 94.88 386 PRO A CA 1
ATOM 3021 C C . PRO A 1 386 ? 7.647 -6.229 -16.771 1.00 94.88 386 PRO A C 1
ATOM 3023 O O . PRO A 1 386 ? 6.777 -5.738 -17.487 1.00 94.88 386 PRO A O 1
ATOM 3026 N N . THR A 1 387 ? 8.465 -5.481 -16.026 1.00 95.38 387 THR A N 1
ATOM 3027 C CA . THR A 1 387 ? 8.379 -4.017 -15.961 1.00 95.38 387 THR A CA 1
ATOM 3028 C C . THR A 1 387 ? 8.731 -3.367 -17.296 1.00 95.38 387 THR A C 1
ATOM 3030 O O . THR A 1 387 ? 7.996 -2.499 -17.767 1.00 95.38 387 THR A O 1
ATOM 3033 N N . LEU A 1 388 ? 9.808 -3.809 -17.955 1.00 95.31 388 LEU A N 1
ATOM 3034 C CA . LEU A 1 388 ? 10.170 -3.297 -19.282 1.00 95.31 388 LEU A CA 1
ATOM 3035 C C . LEU A 1 388 ? 9.077 -3.596 -20.319 1.00 95.31 388 LEU A C 1
ATOM 3037 O O . LEU A 1 388 ? 8.735 -2.729 -21.120 1.00 95.31 388 LEU A O 1
ATOM 3041 N N . ILE A 1 389 ? 8.485 -4.794 -20.272 1.00 94.19 389 ILE A N 1
ATOM 3042 C CA . ILE A 1 389 ? 7.352 -5.164 -21.130 1.00 94.19 389 ILE A CA 1
ATOM 3043 C C . ILE A 1 389 ? 6.155 -4.257 -20.851 1.00 94.19 389 ILE A C 1
ATOM 3045 O O . ILE A 1 389 ? 5.563 -3.755 -21.800 1.00 94.19 389 ILE A O 1
ATOM 3049 N N . ALA A 1 390 ? 5.808 -4.018 -19.584 1.00 95.00 390 ALA A N 1
ATOM 3050 C CA . ALA A 1 390 ? 4.670 -3.179 -19.213 1.00 95.00 390 ALA A CA 1
ATOM 3051 C C . ALA A 1 390 ? 4.793 -1.747 -19.762 1.00 95.00 390 ALA A C 1
ATOM 3053 O O . ALA A 1 390 ? 3.818 -1.212 -20.290 1.00 95.00 390 ALA A O 1
ATOM 3054 N N . ILE A 1 391 ? 5.993 -1.156 -19.697 1.00 95.25 391 ILE A N 1
ATOM 3055 C CA . ILE A 1 391 ? 6.260 0.179 -20.253 1.00 95.25 391 ILE A CA 1
ATOM 3056 C C . ILE A 1 391 ? 6.201 0.159 -21.790 1.00 95.25 391 ILE A C 1
ATOM 3058 O O . ILE A 1 391 ? 5.624 1.060 -22.396 1.00 95.25 391 ILE A O 1
ATOM 3062 N N . CYS A 1 392 ? 6.778 -0.862 -22.429 1.00 94.62 392 CYS A N 1
ATOM 3063 C CA . CYS A 1 392 ? 6.879 -0.951 -23.890 1.00 94.62 392 CYS A CA 1
ATOM 3064 C C . CYS A 1 392 ? 5.609 -1.471 -24.585 1.00 94.62 392 CYS A C 1
ATOM 3066 O O . CYS A 1 392 ? 5.473 -1.338 -25.804 1.00 94.62 392 CYS A O 1
ATOM 3068 N N . TYR A 1 393 ? 4.683 -2.091 -23.853 1.00 93.75 393 TYR A N 1
ATOM 3069 C CA . TYR A 1 393 ? 3.503 -2.724 -24.430 1.00 93.75 393 TYR A CA 1
ATOM 3070 C C . TYR A 1 393 ? 2.613 -1.694 -25.133 1.00 93.75 393 TYR A C 1
ATOM 3072 O O . TYR A 1 393 ? 2.077 -0.788 -24.494 1.00 93.75 393 TYR A O 1
ATOM 3080 N N . GLN A 1 394 ? 2.442 -1.867 -26.449 1.00 92.62 394 GLN A N 1
ATOM 3081 C CA . GLN A 1 394 ? 1.709 -0.953 -27.338 1.00 92.62 394 GLN A CA 1
ATOM 3082 C C . GLN A 1 394 ? 2.258 0.487 -27.368 1.00 92.62 394 GLN A C 1
ATOM 3084 O O . GLN A 1 394 ? 1.563 1.397 -27.809 1.00 92.62 394 GLN A O 1
ATOM 3089 N N . ASN A 1 395 ? 3.518 0.690 -26.972 1.00 92.88 395 ASN A N 1
ATOM 3090 C CA . ASN A 1 395 ? 4.156 2.001 -26.953 1.00 92.88 395 ASN A CA 1
ATOM 3091 C C . ASN A 1 395 ? 5.379 2.021 -27.895 1.00 92.88 395 ASN A C 1
ATOM 3093 O O . ASN A 1 395 ? 6.484 1.667 -27.477 1.00 92.88 395 ASN A O 1
ATOM 3097 N N . PRO A 1 396 ? 5.220 2.413 -29.175 1.00 92.31 396 PRO A N 1
ATOM 3098 C CA . PRO A 1 396 ? 6.316 2.376 -30.148 1.00 92.31 396 PRO A CA 1
ATOM 3099 C C . PRO A 1 396 ? 7.488 3.283 -29.755 1.00 92.31 396 PRO A C 1
ATOM 3101 O O . PRO A 1 396 ? 8.638 2.913 -29.969 1.00 92.31 396 PRO A O 1
ATOM 3104 N N . MET A 1 397 ? 7.212 4.417 -29.104 1.00 92.00 397 MET A N 1
ATOM 3105 C CA . MET A 1 397 ? 8.241 5.344 -28.630 1.00 92.00 397 MET A CA 1
ATOM 3106 C C . MET A 1 397 ? 9.141 4.703 -27.568 1.00 92.00 397 MET A C 1
ATOM 3108 O O . MET A 1 397 ? 10.363 4.821 -27.641 1.00 92.00 397 MET A O 1
ATOM 3112 N N . ALA A 1 398 ? 8.552 3.988 -26.606 1.00 92.25 398 ALA A N 1
ATOM 3113 C CA . ALA A 1 398 ? 9.293 3.234 -25.599 1.00 92.25 398 ALA A CA 1
ATOM 3114 C C . ALA A 1 398 ? 10.174 2.150 -26.238 1.00 92.25 398 ALA A C 1
ATOM 3116 O O . ALA A 1 398 ? 11.340 1.993 -25.868 1.00 92.25 398 ALA A O 1
ATOM 3117 N N . ILE A 1 399 ? 9.637 1.431 -27.231 1.00 92.00 399 ILE A N 1
ATOM 3118 C CA . ILE A 1 399 ? 10.382 0.395 -27.955 1.00 92.00 399 ILE A CA 1
ATOM 3119 C C . ILE A 1 399 ? 11.573 1.027 -28.691 1.00 92.00 399 ILE A C 1
ATOM 3121 O O . ILE A 1 399 ? 12.692 0.528 -28.578 1.00 92.00 399 ILE A O 1
ATOM 3125 N N . ASP A 1 400 ? 11.368 2.126 -29.415 1.00 91.50 400 ASP A N 1
ATOM 3126 C CA . ASP A 1 400 ? 12.448 2.813 -30.132 1.00 91.50 400 ASP A CA 1
ATOM 3127 C C . ASP A 1 400 ? 13.540 3.330 -29.190 1.00 91.50 400 ASP A C 1
ATOM 3129 O O . ASP A 1 400 ? 14.724 3.246 -29.518 1.00 91.50 400 ASP A O 1
ATOM 3133 N N . LEU A 1 401 ? 13.153 3.779 -27.995 1.00 91.00 401 LEU A N 1
ATOM 3134 C CA . LEU A 1 401 ? 14.076 4.270 -26.979 1.00 91.00 401 LEU A CA 1
ATOM 3135 C C . LEU A 1 401 ? 14.938 3.152 -26.363 1.00 91.00 401 LEU A C 1
ATOM 3137 O O . LEU A 1 401 ? 16.126 3.369 -26.134 1.00 91.00 401 LEU A O 1
ATOM 3141 N N . ILE A 1 402 ? 14.379 1.959 -26.113 1.00 91.19 402 ILE A N 1
ATOM 3142 C CA . ILE A 1 402 ? 15.108 0.853 -25.460 1.00 91.19 402 ILE A CA 1
ATOM 3143 C C . ILE A 1 402 ? 15.927 -0.013 -26.431 1.00 91.19 402 ILE A C 1
ATOM 3145 O O . ILE A 1 402 ? 16.903 -0.640 -26.011 1.00 91.19 402 ILE A O 1
ATOM 3149 N N . LYS A 1 403 ? 15.569 -0.048 -27.724 1.00 88.38 403 LYS A N 1
ATOM 3150 C CA . LYS A 1 403 ? 16.252 -0.846 -28.768 1.00 88.38 403 LYS A CA 1
ATOM 3151 C C . LYS A 1 403 ? 17.790 -0.761 -28.738 1.00 88.38 403 LYS A C 1
ATOM 3153 O O . LYS A 1 403 ? 18.420 -1.805 -28.899 1.00 88.38 403 LYS A O 1
ATOM 3158 N N . PRO A 1 404 ? 18.423 0.414 -28.540 1.00 86.31 404 PRO A N 1
ATOM 3159 C CA . PRO A 1 404 ? 19.883 0.511 -28.501 1.00 86.31 404 PRO A CA 1
ATOM 3160 C C . PRO A 1 404 ? 20.512 -0.135 -27.259 1.00 86.31 404 PRO A C 1
ATOM 3162 O O . PRO A 1 404 ? 21.674 -0.532 -27.300 1.00 86.31 404 PRO A O 1
ATOM 3165 N N . SER A 1 405 ? 19.770 -0.224 -26.153 1.00 84.44 405 SER A N 1
ATOM 3166 C CA . SER A 1 405 ? 20.269 -0.715 -24.863 1.00 84.44 405 SER A CA 1
ATOM 3167 C C . SER A 1 405 ? 19.982 -2.196 -24.629 1.00 84.44 405 SER A C 1
ATOM 3169 O O . SER A 1 405 ? 20.765 -2.866 -23.958 1.00 84.44 405 SER A O 1
ATOM 3171 N N . LEU A 1 406 ? 18.884 -2.724 -25.180 1.00 84.62 406 LEU A N 1
ATOM 3172 C CA . LEU A 1 406 ? 18.464 -4.108 -24.972 1.00 84.62 406 LEU A CA 1
ATOM 3173 C C . LEU A 1 406 ? 18.364 -4.874 -26.293 1.00 84.62 406 LEU A C 1
ATOM 3175 O O . LEU A 1 406 ? 17.563 -4.547 -27.166 1.00 84.62 406 LEU A O 1
ATOM 3179 N N . SER A 1 407 ? 19.138 -5.955 -26.418 1.00 82.62 407 SER A N 1
ATOM 3180 C CA . SER A 1 407 ? 19.092 -6.808 -27.607 1.00 82.62 407 SER A CA 1
ATOM 3181 C C . SER A 1 407 ? 17.817 -7.661 -27.652 1.00 82.62 407 SER A C 1
ATOM 3183 O O . SER A 1 407 ? 17.387 -8.216 -26.638 1.00 82.62 407 SER A O 1
ATOM 3185 N N . ALA A 1 408 ? 17.266 -7.869 -28.853 1.00 82.81 408 ALA A N 1
ATOM 3186 C CA . ALA A 1 408 ? 16.145 -8.792 -29.067 1.00 82.81 408 ALA A CA 1
ATOM 3187 C C . ALA A 1 408 ? 16.461 -10.229 -28.599 1.00 82.81 408 ALA A C 1
ATOM 3189 O O . ALA A 1 408 ? 15.566 -10.965 -28.192 1.00 82.81 408 ALA A O 1
ATOM 3190 N N . LYS A 1 409 ? 17.746 -10.611 -28.591 1.00 85.56 409 LYS A N 1
ATOM 3191 C CA . LYS A 1 409 ? 18.218 -11.904 -28.084 1.00 85.56 409 LYS A CA 1
ATOM 3192 C C . LYS A 1 409 ? 17.952 -12.063 -26.586 1.00 85.56 409 LYS A C 1
ATOM 3194 O O . LYS A 1 409 ? 17.462 -13.106 -26.171 1.00 85.56 409 LYS A O 1
ATOM 3199 N N . THR A 1 410 ? 18.232 -11.037 -25.781 1.00 85.31 410 THR A N 1
ATOM 3200 C CA . THR A 1 410 ? 17.969 -11.056 -24.330 1.00 85.31 410 THR A CA 1
ATOM 3201 C C . THR A 1 410 ? 16.480 -11.244 -24.043 1.00 85.31 410 THR A C 1
ATOM 3203 O O . THR A 1 410 ? 16.103 -11.991 -23.141 1.00 85.31 410 THR A O 1
ATOM 3206 N N . PHE A 1 411 ? 15.630 -10.607 -24.850 1.00 85.62 411 PHE A N 1
ATOM 3207 C CA . PHE A 1 411 ? 14.184 -10.747 -24.746 1.00 85.62 411 PHE A CA 1
ATOM 3208 C C . PHE A 1 411 ? 13.696 -12.151 -25.133 1.00 85.62 411 PHE A C 1
ATOM 3210 O O . PHE A 1 411 ? 12.892 -12.739 -24.414 1.00 85.62 411 PHE A O 1
ATOM 3217 N N . ALA A 1 412 ? 14.221 -12.727 -26.218 1.00 86.38 412 ALA A N 1
ATOM 3218 C CA . ALA A 1 412 ? 13.900 -14.098 -26.618 1.00 86.38 412 ALA A CA 1
ATOM 3219 C C . ALA A 1 412 ? 14.264 -15.116 -25.521 1.00 86.38 412 ALA A C 1
ATOM 3221 O O . ALA A 1 412 ? 13.426 -15.934 -25.148 1.00 86.38 412 ALA A O 1
ATOM 3222 N N . VAL A 1 413 ? 15.459 -14.989 -24.929 1.00 87.81 413 VAL A N 1
ATOM 3223 C CA . VAL A 1 413 ? 15.908 -15.835 -23.807 1.00 87.81 413 VAL A CA 1
ATOM 3224 C C . VAL A 1 413 ? 14.951 -15.738 -22.616 1.00 87.81 413 VAL A C 1
ATOM 3226 O O . VAL A 1 413 ? 14.599 -16.754 -22.020 1.00 87.81 413 VAL A O 1
ATOM 3229 N N . TYR A 1 414 ? 14.489 -14.530 -22.275 1.00 88.56 414 TYR A N 1
ATOM 3230 C CA . TYR A 1 414 ? 13.497 -14.354 -21.213 1.00 88.56 414 TYR A CA 1
ATOM 3231 C C . TYR A 1 414 ? 12.194 -15.115 -21.500 1.00 88.56 414 TYR A C 1
ATOM 3233 O O . TYR A 1 414 ? 11.664 -15.785 -20.608 1.00 88.56 414 TYR A O 1
ATOM 3241 N N . LEU A 1 415 ? 11.681 -15.026 -22.733 1.00 87.31 415 LEU A N 1
ATOM 3242 C CA . LEU A 1 415 ? 10.437 -15.693 -23.115 1.00 87.31 415 LEU A CA 1
ATOM 3243 C C . LEU A 1 415 ? 10.586 -17.214 -23.056 1.00 87.31 415 LEU A C 1
ATOM 3245 O O . LEU A 1 415 ? 9.770 -17.869 -22.411 1.00 87.31 415 LEU A O 1
ATOM 3249 N N . GLU A 1 416 ? 11.642 -17.769 -23.651 1.00 85.25 416 GLU A N 1
ATOM 3250 C CA . GLU A 1 416 ? 11.914 -19.213 -23.640 1.00 85.25 416 GLU A CA 1
ATOM 3251 C C . GLU A 1 416 ? 11.919 -19.773 -22.213 1.00 85.25 416 GLU A C 1
ATOM 3253 O O . GLU A 1 416 ? 11.210 -20.732 -21.905 1.00 85.25 416 GLU A O 1
ATOM 3258 N N . VAL A 1 417 ? 12.647 -19.119 -21.307 1.00 81.56 417 VAL A N 1
ATOM 3259 C CA . VAL A 1 417 ? 12.759 -19.540 -19.905 1.00 81.56 417 VAL A CA 1
ATOM 3260 C C . VAL A 1 417 ? 11.434 -19.395 -19.142 1.00 81.56 417 VAL A C 1
ATOM 3262 O O . VAL A 1 417 ? 11.140 -20.215 -18.269 1.00 81.56 417 VAL A O 1
ATOM 3265 N N . SER A 1 418 ? 10.629 -18.378 -19.459 1.00 77.50 418 SER A N 1
ATOM 3266 C CA . SER A 1 418 ? 9.340 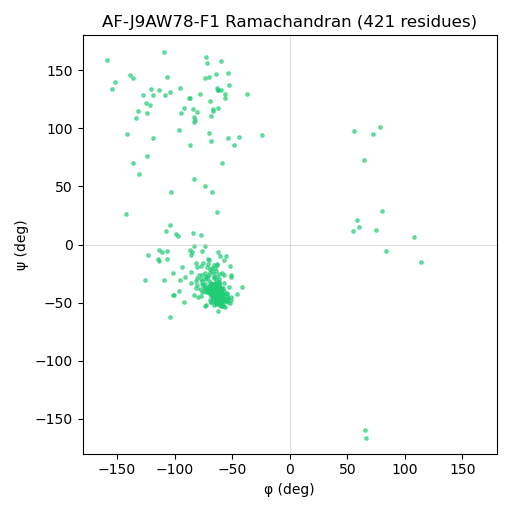-18.120 -18.796 1.00 77.50 418 SER A CA 1
ATOM 3267 C C . SER A 1 418 ? 8.229 -19.069 -19.246 1.00 77.50 418 SER A C 1
ATOM 3269 O O . SER A 1 418 ? 7.355 -19.420 -18.451 1.00 77.50 418 SER A O 1
ATOM 3271 N N . PHE A 1 419 ? 8.245 -19.482 -20.516 1.00 70.75 419 PHE A N 1
ATOM 3272 C CA . PHE A 1 419 ? 7.287 -20.450 -21.051 1.00 70.75 419 PHE A CA 1
ATOM 3273 C C . PHE A 1 419 ? 7.644 -21.884 -20.643 1.00 70.75 419 PHE A C 1
ATOM 3275 O O . PHE A 1 419 ? 6.749 -22.637 -20.263 1.00 70.75 419 PHE A O 1
ATOM 3282 N N . LEU A 1 420 ? 8.933 -22.240 -20.621 1.00 59.91 420 LEU A N 1
ATOM 3283 C CA . LEU A 1 420 ? 9.392 -23.569 -20.200 1.00 59.91 420 LEU A CA 1
ATOM 3284 C C . LEU A 1 420 ? 9.210 -23.841 -18.700 1.00 59.91 420 LEU A C 1
ATOM 3286 O O . LEU A 1 420 ? 9.188 -24.994 -18.302 1.00 59.91 420 LEU A O 1
ATOM 3290 N N . SER A 1 421 ? 9.077 -22.814 -17.856 1.00 56.94 421 SER A N 1
ATOM 3291 C CA . SER A 1 421 ? 8.844 -23.002 -16.415 1.00 56.94 421 SER A CA 1
ATOM 3292 C C . SER A 1 421 ? 7.379 -23.198 -16.023 1.00 56.94 421 SER A C 1
ATOM 3294 O O . SER A 1 421 ? 7.096 -23.377 -14.841 1.00 56.94 421 SER A O 1
ATOM 3296 N N . LYS A 1 422 ? 6.448 -23.051 -16.973 1.00 51.06 422 LYS A N 1
ATOM 3297 C CA . LYS A 1 422 ? 5.000 -23.226 -16.765 1.00 51.06 422 LYS A CA 1
ATOM 3298 C C . LYS A 1 422 ? 4.450 -24.518 -17.387 1.00 51.06 422 LYS A C 1
ATOM 3300 O O . LYS A 1 422 ? 3.270 -24.800 -17.190 1.00 51.06 422 LYS A O 1
ATOM 3305 N N . MET A 1 423 ? 5.279 -25.258 -18.126 1.00 42.59 423 MET A N 1
ATOM 3306 C CA . MET A 1 423 ? 5.062 -26.662 -18.501 1.00 42.59 423 MET A CA 1
ATOM 3307 C C . MET A 1 423 ? 5.743 -27.556 -17.474 1.00 42.59 423 MET A C 1
ATOM 3309 O O . MET A 1 423 ? 5.168 -28.626 -17.185 1.00 42.59 423 MET A O 1
#

Secondary structure (DSSP, 8-state):
-HHHHHHHTTHHHHHHHHHHHTTSSS-SS-HHHHHHHHHHHHHHHHH-HHHHHHHHTSTHHHHHHHHHHHHHHHHHHHHHH-SS--S-THHHHHHHHHHHHHHHHHHHHHHHHSS-SSSHHHHHHHTT-S-HHHHHHHHHHHHHHTTHHHHHHHHHHHTTT-TTSS--S-S-SSSSHHHHHHHHHHHHHHHHHHHHHHHGGGGT--S-------HHHHHHHHHHHHHHHHHHHHHHHHHTT--S---EEEEE-TTS-EEEEEHHHHHHHHHHHHHHHHHHH-HHHHHHHTT-HHHHHHH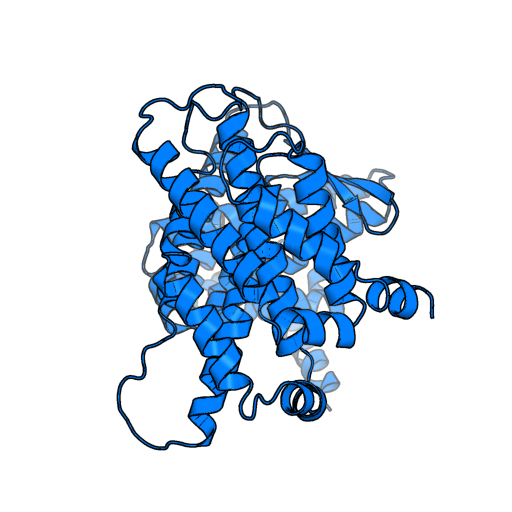HHHHHHHHHHHHHHHHHGGGS---HHHHHHHHHHHHHHHHHHHHHHHH-HHHHHHHHH-SSS-HHHHHTTS-THHHHSHHHHHHHHHHHHHHHTT-HHHHHHHTTTS-HHHHHHHHHHHHHT--

Sequence (423 aa):
MLLKAVVQNDFIDILAALISCATNGDTIIPSRTYCKALSTLGELVTIDKFIASKFFFSNRVFALLDAYCIKSKSMIWRFLKESHMPTNDGSYRLLIECVMLCSTFLRVVGSLYTKVKGEISSSAVVFGITDDDIYVKQLLSLINLDGYGDTLLFLIKQTGVIDALPWSVQLDSNAVAIPVMVYTDMILEAGEILYLLGCKKRGNEAEGILSEKSSLITSLVPAAIQQLSVRIYSMISSNCNSSDTTTTVSVISIGNHREEIDVTQLLTTSLFQLWFFLLKREPFEAIKCLEDSELCLRLVHITMTMVAQTEKVIFANTESSKSKATDQRIRNFLHFLIEVIGYFATASERAKMFCVFGWQRSLLMQLASLPLGYFSNRELMAILMPTLIAICYQNPMAIDLIKPSLSAKTFAVYLEVSFLSKM

Solvent-accessible surface area (backbone atoms only — not comparable to full-atom values): 23936 Å² total; per-residue (Å²): 108,68,68,59,52,48,61,71,62,53,45,61,55,52,51,42,47,53,47,48,58,57,50,66,62,95,49,89,66,56,67,65,60,55,51,48,50,41,52,51,51,36,52,49,24,65,74,31,66,67,56,28,48,61,40,59,75,33,78,53,40,52,39,52,50,51,33,32,54,51,42,46,52,54,45,53,52,51,63,73,69,41,95,63,50,68,87,50,75,65,63,62,50,44,50,53,50,34,50,46,39,50,50,29,51,49,45,45,52,43,53,57,67,75,73,51,93,78,58,58,73,64,61,36,50,77,67,72,44,90,52,68,67,60,53,54,48,51,56,54,48,49,45,51,73,73,37,46,57,60,51,51,50,48,48,60,62,54,63,88,70,54,90,43,48,93,59,94,52,77,74,66,63,72,72,73,61,53,61,54,46,51,51,43,54,47,51,51,54,53,45,52,54,52,50,60,62,55,55,65,54,69,77,79,59,85,80,91,68,91,66,80,65,67,61,61,56,74,51,45,52,62,52,51,43,53,55,46,40,55,50,54,40,51,55,54,59,50,55,76,76,46,99,72,78,86,39,43,28,71,45,75,44,102,79,77,47,78,40,76,41,51,50,66,60,53,52,50,51,44,40,50,52,55,49,51,51,36,45,74,76,41,47,68,60,42,41,55,56,57,68,40,62,70,56,43,51,35,51,49,44,49,51,49,51,52,49,52,54,45,50,52,51,60,62,57,51,77,78,50,94,69,60,75,66,60,58,49,50,50,49,52,50,48,52,49,52,43,46,50,52,18,56,48,16,62,60,37,75,68,41,19,50,46,36,49,60,37,77,91,55,27,45,55,62,50,64,62,63,52,64,68,58,45,71,70,36,69,74,44,27,69,49,46,48,60,22,54,46,36,40,32,61,96,28,68,68,43,44,66,67,43,52,88,70,50,56,72,64,56,53,50,53,52,49,54,58,59,57,64,72,75,110

Organism: Wuchereria bancrofti (NCBI:txid6293)

Foldseek 3Di:
DVLVVCLVVCVLVVLLVLLLVVLPPDDPPPLVVNLVSLVVLLVSLLVDVLSLLVCLLDCSLVSLVSSLLSLLVVLVVLVVPPPADPLDPVSVSSVSSNLSSLLSSLSSLCSNQVDDPDDVCPSNVVSVHNDVLVVSVVSLVSCVVSPVLVSLLVVLQPQPDHPRPPPCDDQAEDDRLVSLLSSLVSLLSSLVSVLVSVVVVVVPDDDDDPDPDPVSLLPRLLSSLQSLLVVLLVVVVVCVVDPDDQHWYFDQDPVRDTDTDGSSLSSLVSSLSSLVSCCVRPLPSSLVSVVPVVSLLSNLVSLVVLLVVLQVVLVVCVPDDDDPVVPVVSVVSNLVSLQSLLSQLQSDVSSLVCQQVGNPDRVLVSLLPHDCCCLPPLVSVVRNVSNLCSSPPVPVSSVVVNPVSDPPVSVVVNVVVVVVVVD